Protein AF-0000000078526431 (afdb_homodimer)

pLDDT: mean 95.07, std 6.86, range [39.66, 98.94]

Secondary structure (DSSP, 8-state):
-----PEEEEEE--STTHHHHHHHHHHT-TTEEEEEEE-SSHHHHHHHHHHHT-EE--HHHHHH-TT--EEEE-S-HHHHHHHHHHHHHTT-EEEEPSSS-SSHHHHHHHHHHHHHHT--EEES--GGGSHHHHHHHHHHHTTTT-SEEEEEEEEE-BHHHHHHH-GGGGSTT-SHIIIIIHHHHHHHHHHH--EEEEEEEEE-SS-EEE---TTSTTTT-EEE--S-SEEEEEEEETTS-EEEEEEE-BS-S----EEEEEESSEEEEE--TTSS---EEEEETT-SS-EEEPPSSS--S--TTHHHHHHHHHHHHT---TTBHHHHHHHHHHHHHHHHHHHHTB-EE-----PPPPPPPTT---TTTTT--GGGGGG-/-----PEEEEEE--STTHHHHHHHHHHT-TTEEEEEEE-SSHHHHHHHHHHHT-EE--HHHHHH-TT--EEEE-S-HHHHHHHHHHHHHTT-EEEEPSSS-SSHHHHHHHHHHHHHHT--EEES--GGGSHHHHHHHHHHHTTTT-SEEEEEEEEE-BHHHHHHH-GGGGSTT-SHIIIIIHHHHHHHHHHH--EEEEEEEEE-SS-EEE---TTSTTTT-EEE--S-SEEEEEEEETTS-EEEEEEE-BS-S----EEEEEESSEEEEE--TTSS---EEEEETT-SS-EEEPPSSS--S--TTHHHHHHHHHHHHT---TTBHHHHHHHHHHHHHHHHHHHHTB-EE-----PPPPPPPTT---TTTTT--GGGGGG-

Foldseek 3Di:
DPDQQAAEEEEEDLDDVVVLQLVLQPPFFPNYDYAAYEYPPQVSRVVVCVVNVHDYDYPVRCLPPPRHAEYEYEDDQQCLLVSLLVQLVSRHAYEYEPDNHLDLVSLVVSLVSCVVSVHFYFYDPPLCLFQQLLQLLCCQVVCVQPDFAEKEKAWEAALLVCCLVPVCLLDRSNEQCRPAVLLVLLSVCLNQNAWFWKAWAWAADPQWDANPPPPDPRHGPIDGRDHTQWFWMWTQGPVRHIYIYTGGYNDYHPTQMWIKTHHPFKIWTATGSVFNAGWIWIDGPPGDDTDTDDGQAAHRHRNPNLQVLLVSLCVVVVHRGQRTSLSSSSSVCNRVQNHVNNVVVHMGGGDGHDDNDDRFDTDQYDPVPVHRRRSVSSND/DPDQQAAEEEEEDLDDVVVLQLVQQPPFFPNYDYAAYEYPPQVSRVVVCVVNVHDYDYPVRCLPPPRHAEYEYEDDQQCLLVSLLVQLVSRHAYEYEPQNHLDLVSLVVSLVSCVVSVHFYFYDPPLCLFQQLLQLLCCQVVCVQPDFAEKEKAWEAALLVCCLVPVCLLDRSNEQCRPAVLLVLLSVCLNQNAWFWKAWAWAADPQWDANPPPPDPRHGPIDGRDHTQWIWMWTQGPVRHIYIYTGGYNDYHPTQMWIKTHHPFKIWTATGSVFNAGWIWIDGPPGDDTDTDDGQAAHRHRNPNLQVLLVSLCVVVVHRGQRTSLSSSSSVCNRVQNHVNNVVVHMGGDDGHDDNDDRFDTDQYDPVPVHRRRSVSSND

Nearest PDB structures (foldseek):
  5yaq-assembly1_D  TM=8.533E-01  e=8.072E-24  Paracoccus laeviglucosivorans
  4hkt-assembly1_D  TM=8.119E-01  e=4.672E-24  Sinorhizobium meliloti 1021
  3oqb-assembly1_G  TM=8.271E-01  e=9.820E-22  Bradyrhizobium diazoefficiens USDA 110
  3e18-assembly1_B  TM=7.839E-01  e=6.417E-22  Listeria innocua
  3gfg-assembly1_B  TM=7.821E-01  e=2.036E-21  Bacillus subtilis subsp. subtilis str. 168

Structure (mmCIF, N/CA/C/O backbone):
data_AF-0000000078526431-model_v1
#
loop_
_entity.id
_entity.type
_entity.pdbx_description
1 polymer Oxidoreductase
#
loop_
_atom_site.group_PDB
_atom_site.id
_atom_site.type_symbol
_atom_site.label_atom_id
_atom_site.label_alt_id
_atom_site.label_comp_id
_atom_site.label_asym_id
_atom_site.label_entity_id
_atom_site.label_seq_id
_atom_site.pdbx_PDB_ins_code
_atom_site.Cartn_x
_atom_site.Cartn_y
_atom_site.Cartn_z
_atom_site.occupancy
_atom_site.B_iso_or_equiv
_atom_site.auth_seq_id
_atom_site.auth_comp_id
_atom_site.auth_asym_id
_atom_site.auth_atom_id
_atom_site.pdbx_PDB_model_num
ATOM 1 N N . MET A 1 1 ? 17.891 -36.344 -36 1 39.66 1 MET A N 1
ATOM 2 C CA . MET A 1 1 ? 17.906 -35.312 -34.969 1 39.66 1 MET A CA 1
ATOM 3 C C . MET A 1 1 ? 17.141 -35.781 -33.719 1 39.66 1 MET A C 1
ATOM 5 O O . MET A 1 1 ? 15.977 -36.188 -33.844 1 39.66 1 MET A O 1
ATOM 9 N N . LYS A 1 2 ? 17.703 -36.344 -32.812 1 56.5 2 LYS A N 1
ATOM 10 C CA . LYS A 1 2 ? 17.047 -37.156 -31.781 1 56.5 2 LYS A CA 1
ATOM 11 C C . LYS A 1 2 ? 15.914 -36.344 -31.125 1 56.5 2 LYS A C 1
ATOM 13 O O . LYS A 1 2 ? 16.125 -35.25 -30.625 1 56.5 2 LYS A O 1
ATOM 18 N N . GLY A 1 3 ? 14.633 -36.469 -31.469 1 71.62 3 GLY A N 1
ATOM 19 C CA . GLY A 1 3 ? 13.43 -35.75 -31.125 1 71.62 3 GLY A CA 1
ATOM 20 C C . GLY A 1 3 ? 13.195 -35.625 -29.641 1 71.62 3 GLY A C 1
ATOM 21 O O . GLY A 1 3 ? 13.938 -36.188 -28.844 1 71.62 3 GLY A O 1
ATOM 22 N N . ILE A 1 4 ? 12.367 -34.562 -29.156 1 81.81 4 ILE A N 1
ATOM 23 C CA . ILE A 1 4 ? 12.031 -34.375 -27.75 1 81.81 4 ILE A CA 1
ATOM 24 C C . ILE A 1 4 ? 11.297 -35.625 -27.219 1 81.81 4 ILE A C 1
ATOM 26 O O . ILE A 1 4 ? 10.352 -36.094 -27.859 1 81.81 4 ILE A O 1
ATOM 30 N N . LYS A 1 5 ? 11.898 -36.375 -26.281 1 92.88 5 LYS A N 1
ATOM 31 C CA . LYS A 1 5 ? 11.078 -37.406 -25.609 1 92.88 5 LYS A CA 1
ATOM 32 C C . LYS A 1 5 ? 9.961 -36.75 -24.797 1 92.88 5 LYS A C 1
ATOM 34 O O . LYS A 1 5 ? 10.211 -36.219 -23.703 1 92.88 5 LYS A O 1
ATOM 39 N N . LYS A 1 6 ? 8.812 -36.812 -25.297 1 97.06 6 LYS A N 1
ATOM 40 C CA . LYS A 1 6 ? 7.68 -36.156 -24.672 1 97.06 6 LYS A CA 1
ATOM 41 C C . LYS A 1 6 ? 7.383 -36.75 -23.297 1 97.06 6 LYS A C 1
ATOM 43 O O . LYS A 1 6 ? 7.754 -37.875 -23.016 1 97.06 6 LYS A O 1
ATOM 48 N N . VAL A 1 7 ? 6.785 -35.969 -22.516 1 98.25 7 VAL A N 1
ATOM 49 C CA . VAL A 1 7 ? 6.309 -36.406 -21.203 1 98.25 7 VAL A CA 1
ATOM 50 C C . VAL A 1 7 ? 4.801 -36.656 -21.25 1 98.25 7 VAL A C 1
ATOM 52 O O . VAL A 1 7 ? 4.031 -35.719 -21.547 1 98.25 7 VAL A O 1
ATOM 55 N N . LYS A 1 8 ? 4.43 -37.844 -21.047 1 98.69 8 LYS A N 1
ATOM 56 C CA . LYS A 1 8 ? 3.008 -38.188 -21.031 1 98.69 8 LYS A CA 1
ATOM 57 C C . LYS A 1 8 ? 2.35 -37.719 -19.734 1 98.69 8 LYS A C 1
ATOM 59 O O . LYS A 1 8 ? 2.871 -37.969 -18.641 1 98.69 8 LYS A O 1
ATOM 64 N N . THR A 1 9 ? 1.205 -37.031 -19.891 1 98.81 9 THR A N 1
ATOM 65 C CA . THR A 1 9 ? 0.54 -36.406 -18.75 1 98.81 9 THR A CA 1
ATOM 66 C C . THR A 1 9 ? -0.935 -36.812 -18.703 1 98.81 9 THR A C 1
ATOM 68 O O . THR A 1 9 ? -1.466 -37.344 -19.672 1 98.81 9 THR A O 1
ATOM 71 N N . ALA A 1 10 ? -1.558 -36.562 -17.594 1 98.81 10 ALA A N 1
ATOM 72 C CA . ALA A 1 10 ? -3.004 -36.656 -17.406 1 98.81 10 ALA A CA 1
ATOM 73 C C . ALA A 1 10 ? -3.494 -35.531 -16.484 1 98.81 10 ALA A C 1
ATOM 75 O O . ALA A 1 10 ? -2.719 -35 -15.695 1 98.81 10 ALA A O 1
ATOM 76 N N . VAL A 1 11 ? -4.773 -35.188 -16.594 1 98.81 11 VAL A N 1
ATOM 77 C CA . VAL A 1 11 ? -5.371 -34.125 -15.789 1 98.81 11 VAL A CA 1
ATOM 78 C C . VAL A 1 11 ? -6.445 -34.688 -14.875 1 98.81 11 VAL A C 1
ATOM 80 O O . VAL A 1 11 ? -7.266 -35.5 -15.312 1 98.81 11 VAL A O 1
ATOM 83 N N . ILE A 1 12 ? -6.312 -34.375 -13.617 1 98.69 12 ILE A N 1
ATOM 84 C CA . ILE A 1 12 ? -7.383 -34.688 -12.68 1 98.69 12 ILE A CA 1
ATOM 85 C C . ILE A 1 12 ? -8.133 -33.406 -12.297 1 98.69 12 ILE A C 1
ATOM 87 O O . ILE A 1 12 ? -7.535 -32.469 -11.781 1 98.69 12 ILE A O 1
ATOM 91 N N . GLY A 1 13 ? -9.43 -33.438 -12.422 1 98 13 GLY A N 1
ATOM 92 C CA . GLY A 1 13 ? -10.258 -32.25 -12.25 1 98 13 GLY A CA 1
ATOM 93 C C . GLY A 1 13 ? -10.594 -31.547 -13.555 1 98 13 GLY A C 1
ATOM 94 O O . GLY A 1 13 ? -9.711 -30.984 -14.203 1 98 13 GLY A O 1
ATOM 95 N N . CYS A 1 14 ? -11.859 -31.594 -13.977 1 97.25 14 CYS A N 1
ATOM 96 C CA . CYS A 1 14 ? -12.297 -31.031 -15.242 1 97.25 14 CYS A CA 1
ATOM 97 C C . CYS A 1 14 ? -13.188 -29.812 -15.016 1 97.25 14 CYS A C 1
ATOM 99 O O . CYS A 1 14 ? -14.156 -29.594 -15.742 1 97.25 14 CYS A O 1
ATOM 101 N N . GLY A 1 15 ? -12.875 -29.078 -13.938 1 91.56 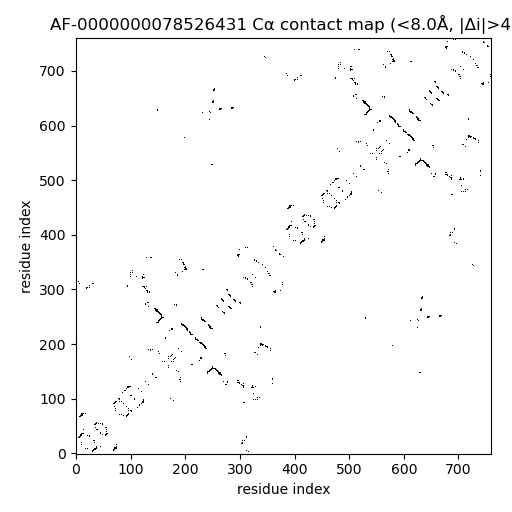15 GLY A N 1
ATOM 102 C CA . GLY A 1 15 ? -13.609 -27.859 -13.648 1 91.56 15 GLY A CA 1
ATOM 103 C C . GLY A 1 15 ? -13.25 -26.719 -14.578 1 91.56 15 GLY A C 1
ATOM 104 O O . GLY A 1 15 ? -12.664 -26.938 -15.641 1 91.56 15 GLY A O 1
ATOM 105 N N . ALA A 1 16 ? -13.586 -25.5 -14.211 1 86.69 16 ALA A N 1
ATOM 106 C CA . ALA A 1 16 ? -13.516 -24.312 -15.055 1 86.69 16 ALA A CA 1
ATOM 107 C C . ALA A 1 16 ? -12.086 -24.062 -15.539 1 86.69 16 ALA A C 1
ATOM 109 O O . ALA A 1 16 ? -11.867 -23.766 -16.719 1 86.69 16 ALA A O 1
ATOM 110 N N . ILE A 1 17 ? -11.141 -24.203 -14.688 1 93.06 17 ILE A N 1
ATOM 111 C CA . ILE A 1 17 ? -9.766 -23.828 -15.008 1 93.06 17 ILE A CA 1
ATOM 112 C C . ILE A 1 17 ? -9.148 -24.875 -15.922 1 93.06 17 ILE A C 1
ATOM 114 O O . ILE A 1 17 ? -8.102 -24.641 -16.531 1 93.06 17 ILE A O 1
ATOM 118 N N . SER A 1 18 ? -9.75 -26.078 -16.031 1 95.88 18 SER A N 1
ATOM 119 C CA . SER A 1 18 ? -9.164 -27.188 -16.766 1 95.88 18 SER A CA 1
ATOM 120 C C . SER A 1 18 ? -9.102 -26.891 -18.25 1 95.88 18 SER A C 1
ATOM 122 O O . SER A 1 18 ? -8.195 -27.359 -18.953 1 95.88 18 SER A O 1
ATOM 124 N N . ARG A 1 19 ? -10.016 -26.094 -18.719 1 95.06 19 ARG A N 1
ATOM 125 C CA . ARG A 1 19 ? -10.102 -25.828 -20.156 1 95.06 19 ARG A CA 1
ATOM 126 C C . ARG A 1 19 ? -8.828 -25.172 -20.672 1 95.06 19 ARG A C 1
ATOM 128 O O . ARG A 1 19 ? -8.242 -25.641 -21.656 1 95.06 19 ARG A O 1
ATOM 135 N N . ILE A 1 20 ? -8.383 -24.125 -19.984 1 96.88 20 ILE A N 1
ATOM 136 C CA . ILE A 1 20 ? -7.211 -23.406 -20.453 1 96.88 20 ILE A CA 1
ATOM 137 C C . ILE A 1 20 ? -5.965 -24.266 -20.281 1 96.88 20 ILE A C 1
ATOM 139 O O . ILE A 1 20 ? -5.055 -24.234 -21.109 1 96.88 20 ILE A O 1
ATOM 143 N N . TYR A 1 21 ? -5.891 -25.109 -19.234 1 98.12 21 TYR A N 1
ATOM 144 C CA . TYR A 1 21 ? -4.781 -26.031 -19.047 1 98.12 21 TYR A CA 1
ATOM 145 C C . TYR A 1 21 ? -4.723 -27.047 -20.188 1 98.12 21 TYR A C 1
ATOM 147 O O . TYR A 1 21 ? -3.684 -27.219 -20.828 1 98.12 21 TYR A O 1
ATOM 155 N N . ILE A 1 22 ? -5.844 -27.672 -20.438 1 97.88 22 ILE A N 1
ATOM 156 C CA . ILE A 1 22 ? -5.91 -28.734 -21.438 1 97.88 22 ILE A CA 1
ATOM 157 C C . ILE A 1 22 ? -5.621 -28.172 -22.828 1 97.88 22 ILE A C 1
ATOM 159 O O . ILE A 1 22 ? -4.855 -28.75 -23.594 1 97.88 22 ILE A O 1
ATOM 163 N N . GLU A 1 23 ? -6.18 -27 -23.078 1 96.94 23 GLU A N 1
ATOM 164 C CA . GLU A 1 23 ? -5.949 -26.344 -24.359 1 96.94 23 GLU A CA 1
ATOM 165 C C . GLU A 1 23 ? -4.465 -26.062 -24.578 1 96.94 23 GLU A C 1
ATOM 167 O O . GLU A 1 23 ? -3.904 -26.422 -25.609 1 96.94 23 GLU A O 1
ATOM 172 N N . ASN A 1 24 ? -3.842 -25.5 -23.625 1 96.81 24 ASN A N 1
ATOM 173 C CA . ASN A 1 24 ? -2.434 -25.141 -23.766 1 96.81 24 ASN A CA 1
ATOM 174 C C . ASN A 1 24 ? -1.541 -26.375 -23.766 1 96.81 24 ASN A C 1
ATOM 176 O O . ASN A 1 24 ? -0.615 -26.484 -24.562 1 96.81 24 ASN A O 1
ATOM 180 N N . MET A 1 25 ? -1.807 -27.359 -22.938 1 97.44 25 MET A N 1
ATOM 181 C CA . MET A 1 25 ? -0.991 -28.562 -22.828 1 97.44 25 MET A CA 1
ATOM 182 C C . MET A 1 25 ? -1.046 -29.375 -24.109 1 97.44 25 MET A C 1
ATOM 184 O O . MET A 1 25 ? -0.059 -30 -24.5 1 97.44 25 MET A O 1
ATOM 188 N N . SER A 1 26 ? -2.197 -29.297 -24.766 1 95.62 26 SER A N 1
ATOM 189 C CA . SER A 1 26 ? -2.395 -30.109 -25.969 1 95.62 26 SER A CA 1
ATOM 190 C C . SER A 1 26 ? -1.909 -29.391 -27.219 1 95.62 26 SER A C 1
ATOM 192 O O . SER A 1 26 ? -1.425 -30.016 -28.156 1 95.62 26 SER A O 1
ATOM 194 N N . LYS A 1 27 ? -1.945 -28.047 -27.203 1 93.31 27 LYS A N 1
ATOM 195 C CA . LYS A 1 27 ? -1.771 -27.359 -28.469 1 93.31 27 LYS A CA 1
ATOM 196 C C . LYS A 1 27 ? -0.493 -26.516 -28.469 1 93.31 27 LYS A C 1
ATOM 198 O O . LYS A 1 27 ? 0.049 -26.203 -29.531 1 93.31 27 LYS A O 1
ATOM 203 N N . THR A 1 28 ? -0.026 -26.203 -27.344 1 92.19 28 THR A N 1
ATOM 204 C CA . THR A 1 28 ? 1.014 -25.172 -27.281 1 92.19 28 THR A CA 1
ATOM 205 C C . THR A 1 28 ? 2.371 -25.797 -26.984 1 92.19 28 THR A C 1
ATOM 207 O O . THR A 1 28 ? 3.395 -25.375 -27.516 1 92.19 28 THR A O 1
ATOM 210 N N . PHE A 1 29 ? 2.408 -26.859 -26.172 1 95.19 29 PHE A N 1
ATOM 211 C CA . PHE A 1 29 ? 3.684 -27.344 -25.656 1 95.19 29 PHE A CA 1
ATOM 212 C C . PHE A 1 29 ? 4.031 -28.688 -26.281 1 95.19 29 PHE A C 1
ATOM 214 O O . PHE A 1 29 ? 3.377 -29.703 -26.016 1 95.19 29 PHE A O 1
ATOM 221 N N . GLU A 1 30 ? 5.121 -28.75 -27.031 1 94.06 30 GLU A N 1
ATOM 222 C CA . GLU A 1 30 ? 5.543 -29.938 -27.75 1 94.06 30 GLU A CA 1
ATOM 223 C C . GLU A 1 30 ? 6.023 -31.016 -26.797 1 94.06 30 GLU A C 1
ATOM 225 O O . GLU A 1 30 ? 5.879 -32.219 -27.078 1 94.06 30 GLU A O 1
ATOM 230 N N . ILE A 1 31 ? 6.512 -30.594 -25.672 1 96.75 31 ILE A N 1
ATOM 231 C CA . ILE A 1 31 ? 7.137 -31.516 -24.734 1 96.75 31 ILE A CA 1
ATOM 232 C C . ILE A 1 31 ? 6.066 -32.375 -24.062 1 96.75 31 ILE A C 1
ATOM 234 O O . ILE A 1 31 ? 6.375 -33.406 -23.469 1 96.75 31 ILE A O 1
ATOM 238 N N . LEU A 1 32 ? 4.793 -32.031 -24.203 1 98 32 LEU A N 1
ATOM 239 C CA . LEU A 1 32 ? 3.736 -32.688 -23.438 1 98 32 LEU A CA 1
ATOM 240 C C . LEU A 1 32 ? 2.895 -33.562 -24.359 1 98 32 LEU A C 1
ATOM 242 O O . LEU A 1 32 ? 2.611 -33.188 -25.5 1 98 32 LEU A O 1
ATOM 246 N N . GLU A 1 33 ? 2.588 -34.688 -23.891 1 97.88 33 GLU A N 1
ATOM 247 C CA . GLU A 1 33 ? 1.561 -35.531 -24.453 1 97.88 33 GLU A CA 1
ATOM 248 C C . GLU A 1 33 ? 0.436 -35.781 -23.453 1 97.88 33 GLU A C 1
ATOM 250 O O . GLU A 1 33 ? 0.647 -36.438 -22.422 1 97.88 33 GLU A O 1
ATOM 255 N N . LEU A 1 34 ? -0.75 -35.281 -23.719 1 98.38 34 LEU A N 1
ATOM 256 C CA . LEU A 1 34 ? -1.884 -35.438 -22.797 1 98.38 34 LEU A CA 1
ATOM 257 C C . LEU A 1 34 ? -2.676 -36.688 -23.109 1 98.38 34 LEU A C 1
ATOM 259 O O . LEU A 1 34 ? -3.322 -36.781 -24.156 1 98.38 34 LEU A O 1
ATOM 263 N N . ALA A 1 35 ? -2.654 -37.594 -22.203 1 97.88 35 ALA A N 1
ATOM 264 C CA . ALA A 1 35 ? -3.262 -38.906 -22.391 1 97.88 35 ALA A CA 1
ATOM 265 C C . ALA A 1 35 ? -4.766 -38.844 -22.125 1 97.88 35 ALA A C 1
ATOM 267 O O . ALA A 1 35 ? -5.539 -39.562 -22.781 1 97.88 35 ALA A O 1
ATOM 268 N N . GLY A 1 36 ? -5.082 -38.094 -21.109 1 98.06 36 GLY A N 1
ATOM 269 C CA . GLY A 1 36 ? -6.496 -38.094 -20.766 1 98.06 36 GLY A CA 1
ATOM 270 C C . GLY A 1 36 ? -6.812 -37.219 -19.547 1 98.06 36 GLY A C 1
ATOM 271 O O . GLY A 1 36 ? -5.957 -36.5 -19.062 1 98.06 36 GLY A O 1
ATOM 272 N N . CYS A 1 37 ? -8.117 -37.281 -19.172 1 98.62 37 CYS A N 1
ATOM 273 C CA . CYS A 1 37 ? -8.609 -36.5 -18.016 1 98.62 37 CYS A CA 1
ATOM 274 C C . CYS A 1 37 ? -9.523 -37.375 -17.156 1 98.62 37 CYS A C 1
ATOM 276 O O . CYS A 1 37 ? -10.07 -38.375 -17.625 1 98.62 37 CYS A O 1
ATOM 278 N N . CYS A 1 38 ? -9.5 -37 -15.953 1 98.31 38 CYS A N 1
ATOM 279 C CA . CYS A 1 38 ? -10.289 -37.688 -14.938 1 98.31 38 CYS A CA 1
ATOM 280 C C . CYS A 1 38 ? -11.078 -36.688 -14.094 1 98.31 38 CYS A C 1
ATOM 282 O O . CYS A 1 38 ? -10.586 -35.625 -13.789 1 98.31 38 CYS A O 1
ATOM 284 N N . ASP A 1 39 ? -12.289 -37.031 -13.75 1 97.88 39 ASP A N 1
ATOM 285 C CA . ASP A 1 39 ? -13.133 -36.281 -12.836 1 97.88 39 ASP A CA 1
ATOM 286 C C . ASP A 1 39 ? -14.07 -37.188 -12.047 1 97.88 39 ASP A C 1
ATOM 288 O O . ASP A 1 39 ? -14.438 -38.281 -12.523 1 97.88 39 ASP A O 1
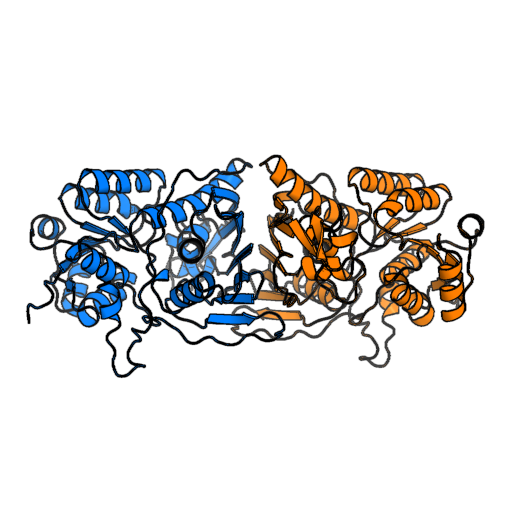ATOM 292 N N . LEU A 1 40 ? -14.391 -36.75 -10.844 1 95.88 40 LEU A N 1
ATOM 293 C CA . LEU A 1 40 ? -15.367 -37.5 -10.07 1 95.88 40 LEU A CA 1
ATOM 294 C C . LEU A 1 40 ? -16.703 -37.594 -10.805 1 95.88 40 LEU A C 1
ATOM 296 O O . LEU A 1 40 ? -17.422 -38.562 -10.695 1 95.88 40 LEU A O 1
ATOM 300 N N . ASN A 1 41 ? -17.016 -36.5 -11.492 1 96.5 41 ASN A N 1
ATOM 301 C CA . ASN A 1 41 ? -18.156 -36.5 -12.406 1 96.5 41 ASN A CA 1
ATOM 302 C C . ASN A 1 41 ? -17.797 -37.094 -13.75 1 96.5 41 ASN A C 1
ATOM 304 O O . ASN A 1 41 ? -17.297 -36.406 -14.641 1 96.5 41 ASN A O 1
ATOM 308 N N . ARG A 1 42 ? -18.203 -38.312 -13.953 1 96.06 42 ARG A N 1
ATOM 309 C CA . ARG A 1 42 ? -17.812 -39.062 -15.148 1 96.06 42 ARG A CA 1
ATOM 310 C C . ARG A 1 42 ? -18.297 -38.375 -16.406 1 96.06 42 ARG A C 1
ATOM 312 O O . ARG A 1 42 ? -17.594 -38.375 -17.438 1 96.06 42 ARG A O 1
ATOM 319 N N . GLN A 1 43 ? -19.453 -37.844 -16.328 1 97.25 43 GLN A N 1
ATOM 320 C CA . GLN A 1 43 ? -20.016 -37.156 -17.5 1 97.25 43 GLN A CA 1
ATOM 321 C C . GLN A 1 43 ? -19.156 -35.938 -17.875 1 97.25 43 GLN A C 1
ATOM 323 O O . GLN A 1 43 ? -18.906 -35.719 -19.062 1 97.25 43 GLN A O 1
ATOM 328 N N . LEU A 1 44 ? -18.734 -35.281 -16.859 1 96.88 44 LEU A N 1
ATOM 329 C CA . LEU A 1 44 ? -17.891 -34.125 -17.109 1 96.88 44 LEU A CA 1
ATOM 330 C C . LEU A 1 44 ? -16.562 -34.531 -17.734 1 96.88 44 LEU A C 1
ATOM 332 O O . LEU A 1 44 ? -16.062 -33.875 -18.656 1 96.88 44 LEU A O 1
ATOM 336 N N . ALA A 1 45 ? -15.953 -35.594 -17.25 1 97.62 45 ALA A N 1
ATOM 337 C CA . ALA A 1 45 ? -14.711 -36.125 -17.797 1 97.62 45 ALA A CA 1
ATOM 338 C C . ALA A 1 45 ? -14.883 -36.531 -19.266 1 97.62 45 ALA A C 1
ATOM 340 O O . ALA A 1 45 ? -14.039 -36.25 -20.109 1 97.62 45 ALA A O 1
ATOM 341 N N . GLU A 1 46 ? -16 -37.156 -19.562 1 97.94 46 GLU A N 1
ATOM 342 C CA . GLU A 1 46 ? -16.281 -37.625 -20.906 1 97.94 46 GLU A CA 1
ATOM 343 C C . GLU A 1 46 ? -16.5 -36.469 -21.875 1 97.94 46 GLU A C 1
ATOM 345 O O . GLU A 1 46 ? -15.984 -36.469 -22.984 1 97.94 46 GLU A O 1
ATOM 350 N N . GLU A 1 47 ? -17.25 -35.5 -21.406 1 97.62 47 GLU A N 1
ATOM 351 C CA . GLU A 1 47 ? -17.484 -34.312 -22.219 1 97.62 47 GLU A CA 1
ATOM 352 C C . GLU A 1 47 ? -16.188 -33.594 -22.531 1 97.62 47 GLU A C 1
ATOM 354 O O . GLU A 1 47 ? -15.953 -33.156 -23.656 1 97.62 47 GLU A O 1
ATOM 359 N N . THR A 1 48 ? -15.367 -33.5 -21.484 1 97.5 48 THR A N 1
ATOM 360 C CA . THR A 1 48 ? -14.07 -32.844 -21.656 1 97.5 48 THR A CA 1
ATOM 361 C C . THR A 1 48 ? -13.188 -33.625 -22.609 1 97.5 48 THR A C 1
ATOM 363 O O . THR A 1 48 ? -12.547 -33.062 -23.5 1 97.5 48 THR A O 1
ATOM 366 N N . ALA A 1 49 ? -13.172 -34.938 -22.469 1 97.31 49 ALA A N 1
ATOM 367 C CA . ALA A 1 49 ? -12.367 -35.812 -23.312 1 97.31 49 ALA A CA 1
ATOM 368 C C . ALA A 1 49 ? -12.758 -35.688 -24.781 1 97.31 49 ALA A C 1
ATOM 370 O O . ALA A 1 49 ? -11.883 -35.594 -25.656 1 97.31 49 ALA A O 1
ATOM 371 N N . VAL A 1 50 ? -14 -35.594 -25.031 1 97.25 50 VAL A N 1
ATOM 372 C CA . VAL A 1 50 ? -14.508 -35.469 -26.391 1 97.25 50 VAL A CA 1
ATOM 373 C C . VAL A 1 50 ? -14.102 -34.125 -26.984 1 97.25 50 VAL A C 1
ATOM 375 O O . VAL A 1 50 ? -13.648 -34.031 -28.125 1 97.25 50 VAL A O 1
ATOM 378 N N . ALA A 1 51 ? -14.273 -33.125 -26.203 1 96.25 51 ALA A N 1
ATOM 379 C CA . ALA A 1 51 ? -14.008 -31.75 -26.656 1 96.25 51 ALA A CA 1
ATOM 380 C C . ALA A 1 51 ? -12.555 -31.594 -27.094 1 96.25 51 ALA A C 1
ATOM 382 O O . ALA A 1 51 ? -12.258 -30.828 -28.016 1 96.25 51 ALA A O 1
ATOM 383 N N . TYR A 1 52 ? -11.641 -32.406 -26.469 1 96.19 52 TYR A N 1
ATOM 384 C CA . TYR A 1 52 ? -10.227 -32.156 -26.734 1 96.19 52 TYR A CA 1
ATOM 385 C C . TYR A 1 52 ? -9.578 -33.344 -27.391 1 96.19 52 TYR A C 1
ATOM 387 O O . TYR A 1 52 ? -8.359 -33.375 -27.609 1 96.19 52 TYR A O 1
ATOM 395 N N . GLY A 1 53 ? -10.336 -34.344 -27.719 1 96 53 GLY A N 1
ATOM 396 C CA . GLY A 1 53 ? -9.828 -35.531 -28.406 1 96 53 GLY A CA 1
ATOM 397 C C . GLY A 1 53 ? -8.883 -36.344 -27.547 1 96 53 GLY A C 1
ATOM 398 O O . GLY A 1 53 ? -7.855 -36.844 -28.047 1 96 53 GLY A O 1
ATOM 399 N N . ILE A 1 54 ? -9.141 -36.438 -26.234 1 96.94 54 ILE A N 1
ATOM 400 C CA . ILE A 1 54 ? -8.336 -37.219 -25.312 1 96.94 54 ILE A CA 1
ATOM 401 C C . ILE A 1 54 ? -9.211 -38.312 -24.656 1 96.94 54 ILE A C 1
ATOM 403 O O . ILE A 1 54 ? -10.375 -38.469 -25.047 1 96.94 54 ILE A O 1
ATOM 407 N N . ARG A 1 55 ? -8.672 -39.031 -23.688 1 97.69 55 ARG A N 1
ATOM 408 C CA . ARG A 1 55 ? -9.414 -40.125 -23.062 1 97.69 55 ARG A CA 1
ATOM 409 C C . ARG A 1 55 ? -10.016 -39.688 -21.734 1 97.69 55 ARG A C 1
ATOM 411 O O . ARG A 1 55 ? -9.375 -38.969 -20.969 1 97.69 55 ARG A O 1
ATOM 418 N N . ALA A 1 56 ? -11.242 -40.062 -21.594 1 98.38 56 ALA A N 1
ATOM 419 C CA . ALA A 1 56 ? -11.766 -40.062 -20.234 1 98.38 56 ALA A CA 1
ATOM 420 C C . ALA A 1 56 ? -11.242 -41.25 -19.422 1 98.38 56 ALA A C 1
ATOM 422 O O . ALA A 1 56 ? -11.445 -42.406 -19.797 1 98.38 56 ALA A O 1
ATOM 423 N N . MET A 1 57 ? -10.578 -40.938 -18.359 1 98.44 57 MET A N 1
ATOM 424 C CA . MET A 1 57 ? -9.914 -42 -17.562 1 98.44 57 MET A CA 1
ATOM 425 C C . MET A 1 57 ? -10.43 -42 -16.125 1 98.44 57 MET A C 1
ATOM 427 O O . MET A 1 57 ? -10.969 -41 -15.656 1 98.44 57 MET A O 1
ATOM 431 N N . THR A 1 58 ? -10.281 -43.156 -15.5 1 97.88 58 THR A N 1
ATOM 432 C CA . THR A 1 58 ? -10.469 -43.25 -14.055 1 97.88 58 THR A CA 1
ATOM 433 C C . THR A 1 58 ? -9.156 -43 -13.32 1 97.88 58 THR A C 1
ATOM 435 O O . THR A 1 58 ? -8.086 -43.031 -13.93 1 97.88 58 THR A O 1
ATOM 438 N N . MET A 1 59 ? -9.289 -42.75 -12.039 1 97.56 59 MET A N 1
ATOM 439 C CA . MET A 1 59 ? -8.094 -42.594 -11.219 1 97.56 59 MET A CA 1
ATOM 440 C C . MET A 1 59 ? -7.227 -43.844 -11.289 1 97.56 59 MET A C 1
ATOM 442 O O . MET A 1 59 ? -6.004 -43.75 -11.414 1 97.56 59 MET A O 1
ATOM 446 N N . GLU A 1 60 ? -7.797 -44.969 -11.258 1 97.69 60 GLU A N 1
ATOM 447 C CA . GLU A 1 60 ? -7.086 -46.25 -11.312 1 97.69 60 GLU A CA 1
ATOM 448 C C . GLU A 1 60 ? -6.32 -46.406 -12.625 1 97.69 60 GLU A C 1
ATOM 450 O O . GLU A 1 60 ? -5.176 -46.844 -12.633 1 97.69 60 GLU A O 1
ATOM 455 N N . GLU A 1 61 ? -6.984 -46.031 -13.695 1 98.25 61 GLU A N 1
ATOM 456 C CA . GLU A 1 61 ? -6.344 -46.094 -15 1 98.25 61 GLU A CA 1
ATOM 457 C C . GLU A 1 61 ? -5.109 -45.219 -15.07 1 98.25 61 GLU A C 1
ATOM 459 O O . GLU A 1 61 ? -4.086 -45.594 -15.641 1 98.25 61 GLU A O 1
ATOM 464 N N . ILE A 1 62 ? -5.203 -44.031 -14.477 1 98.44 62 ILE A N 1
ATOM 465 C CA . ILE A 1 62 ? -4.09 -43.062 -14.453 1 98.44 62 ILE A CA 1
ATOM 466 C C . ILE A 1 62 ? -2.947 -43.656 -13.617 1 98.44 62 ILE A C 1
ATOM 468 O O . ILE A 1 62 ? -1.789 -43.625 -14.039 1 98.44 62 ILE A O 1
ATOM 472 N N . LEU A 1 63 ? -3.268 -44.25 -12.453 1 98.25 63 LEU A N 1
ATOM 473 C CA . LEU A 1 63 ? -2.262 -44.75 -11.539 1 98.25 63 LEU A CA 1
ATOM 474 C C . LEU A 1 63 ? -1.562 -45.969 -12.133 1 98.25 63 LEU A C 1
ATOM 476 O O . LEU A 1 63 ? -0.36 -46.156 -11.938 1 98.25 63 LEU A O 1
ATOM 480 N N . GLU A 1 64 ? -2.256 -46.75 -12.914 1 97.56 64 GLU A N 1
ATOM 481 C CA . GLU A 1 64 ? -1.736 -48 -13.438 1 97.56 64 GLU A CA 1
ATOM 482 C C . GLU A 1 64 ? -0.946 -47.781 -14.727 1 97.56 64 GLU A C 1
ATOM 484 O O . GLU A 1 64 ? -0.145 -48.656 -15.117 1 97.56 64 GLU A O 1
ATOM 489 N N . ASP A 1 65 ? -1.255 -46.688 -15.391 1 97.88 65 ASP A N 1
ATOM 490 C CA . ASP A 1 65 ? -0.537 -46.406 -16.625 1 97.88 65 ASP A CA 1
ATOM 491 C C . ASP A 1 65 ? 0.89 -45.938 -16.344 1 97.88 65 ASP A C 1
ATOM 493 O O . ASP A 1 65 ? 1.112 -44.781 -16 1 97.88 65 ASP A O 1
ATOM 497 N N . THR A 1 66 ? 1.853 -46.75 -16.578 1 96.88 66 THR A N 1
ATOM 498 C CA . THR A 1 66 ? 3.24 -46.469 -16.219 1 96.88 66 THR A CA 1
ATOM 499 C C . THR A 1 66 ? 3.854 -45.469 -17.188 1 96.88 66 THR A C 1
ATOM 501 O O . THR A 1 66 ? 4.926 -44.906 -16.906 1 96.88 66 THR A O 1
ATOM 504 N N . GLU A 1 67 ? 3.168 -45.188 -18.234 1 97.81 67 GLU A N 1
ATOM 505 C CA . GLU A 1 67 ? 3.699 -44.25 -19.203 1 97.81 67 GLU A CA 1
ATOM 506 C C . GLU A 1 67 ? 3.361 -42.812 -18.797 1 97.81 67 GLU A C 1
ATOM 508 O O . GLU A 1 67 ? 4.012 -41.875 -19.25 1 97.81 67 GLU A O 1
ATOM 513 N N . ILE A 1 68 ? 2.303 -42.656 -18.047 1 98.62 68 ILE A N 1
ATOM 514 C CA . ILE A 1 68 ? 1.98 -41.312 -17.531 1 98.62 68 ILE A CA 1
ATOM 515 C C . ILE A 1 68 ? 2.977 -40.938 -16.438 1 98.62 68 ILE A C 1
ATOM 517 O O . ILE A 1 68 ? 3.025 -41.562 -15.375 1 98.62 68 ILE A O 1
ATOM 521 N N . GLU A 1 69 ? 3.732 -39.906 -16.672 1 98.62 69 GLU A N 1
ATOM 522 C CA . GLU A 1 69 ? 4.801 -39.531 -15.766 1 98.62 69 GLU A CA 1
ATOM 523 C C . GLU A 1 69 ? 4.359 -38.375 -14.859 1 98.62 69 GLU A C 1
ATOM 525 O O . GLU A 1 69 ? 4.59 -38.406 -13.648 1 98.62 69 GLU A O 1
ATOM 530 N N . ILE A 1 70 ? 3.695 -37.344 -15.391 1 98.88 70 ILE A N 1
ATOM 531 C CA . ILE A 1 70 ? 3.217 -36.188 -14.641 1 98.88 70 ILE A CA 1
ATOM 532 C C . ILE A 1 70 ? 1.69 -36.156 -14.625 1 98.88 70 ILE A C 1
ATOM 534 O O . ILE A 1 70 ? 1.055 -36.344 -15.664 1 98.88 70 ILE A O 1
ATOM 538 N N . VAL A 1 71 ? 1.143 -36.031 -13.461 1 98.94 71 VAL A N 1
ATOM 539 C CA . VAL A 1 71 ? -0.296 -35.812 -13.352 1 98.94 71 VAL A CA 1
ATOM 540 C C . VAL A 1 71 ? -0.568 -34.375 -12.883 1 98.94 71 VAL A C 1
ATOM 542 O O . VAL A 1 71 ? 0.056 -33.906 -11.93 1 98.94 71 VAL A O 1
ATOM 545 N N . VAL A 1 72 ? -1.454 -33.688 -13.586 1 98.88 72 VAL A N 1
ATOM 546 C CA . VAL A 1 72 ? -1.85 -32.312 -13.273 1 98.88 72 VAL A CA 1
ATOM 547 C C . VAL A 1 72 ? -3.129 -32.312 -12.438 1 98.88 72 VAL A C 1
ATOM 549 O O . VAL A 1 72 ? -4.18 -32.75 -12.906 1 98.88 72 VAL A O 1
ATOM 552 N N . ASN A 1 73 ? -2.99 -31.875 -11.227 1 98.75 73 ASN A N 1
ATOM 553 C CA . ASN A 1 73 ? -4.121 -31.844 -10.305 1 98.75 73 ASN A CA 1
ATOM 554 C C . ASN A 1 73 ? -4.828 -30.484 -10.328 1 98.75 73 ASN A C 1
ATOM 556 O O . ASN A 1 73 ? -4.293 -29.5 -9.82 1 98.75 73 ASN A O 1
ATOM 560 N N . LEU A 1 74 ? -6.07 -30.453 -10.836 1 97.94 74 LEU A N 1
ATOM 561 C CA . LEU A 1 74 ? -6.859 -29.219 -10.945 1 97.94 74 LEU A CA 1
ATOM 562 C C . LEU A 1 74 ? -8.141 -29.328 -10.125 1 97.94 74 LEU A C 1
ATOM 564 O O . LEU A 1 74 ? -9.141 -28.688 -10.453 1 97.94 74 LEU A O 1
ATOM 568 N N . THR A 1 75 ? -8.094 -30.219 -9.125 1 95.44 75 THR A N 1
ATOM 569 C CA . THR A 1 75 ? -9.25 -30.406 -8.258 1 95.44 75 THR A CA 1
ATOM 570 C C . THR A 1 75 ? -9.445 -29.188 -7.348 1 95.44 75 THR A C 1
ATOM 572 O O . THR A 1 75 ? -8.641 -28.25 -7.375 1 95.44 75 THR A O 1
ATOM 575 N N . ASN A 1 76 ? -10.531 -29.219 -6.598 1 89.62 76 ASN A N 1
ATOM 576 C CA . ASN A 1 76 ? -10.75 -28.188 -5.59 1 89.62 76 ASN A CA 1
ATOM 577 C C . ASN A 1 76 ? -9.703 -28.266 -4.48 1 89.62 76 ASN A C 1
ATOM 579 O O . ASN A 1 76 ? -9.266 -29.359 -4.105 1 89.62 76 ASN A O 1
ATOM 583 N N . PRO A 1 77 ? -9.43 -27.141 -3.912 1 88.25 77 PRO A N 1
ATOM 584 C CA . PRO A 1 77 ? -8.367 -27.094 -2.908 1 88.25 77 PRO A CA 1
ATOM 585 C C . PRO A 1 77 ? -8.57 -28.094 -1.78 1 88.25 77 PRO A C 1
ATOM 587 O O . PRO A 1 77 ? -7.598 -28.672 -1.279 1 88.25 77 PRO A O 1
ATOM 590 N N . ALA A 1 78 ? -9.766 -28.328 -1.423 1 87.06 78 ALA A N 1
ATOM 591 C CA . ALA A 1 78 ? -10.07 -29.25 -0.332 1 87.06 78 ALA A CA 1
ATOM 592 C C . ALA A 1 78 ? -9.602 -30.672 -0.667 1 87.06 78 ALA A C 1
ATOM 594 O O . ALA A 1 78 ? -9.328 -31.469 0.231 1 87.06 78 ALA A O 1
ATOM 595 N N . ALA A 1 79 ? -9.453 -30.969 -1.97 1 93.88 79 ALA A N 1
ATOM 596 C CA . ALA A 1 79 ? -9.102 -32.312 -2.404 1 93.88 79 ALA A CA 1
ATOM 597 C C . ALA A 1 79 ? -7.602 -32.438 -2.695 1 93.88 79 ALA A C 1
ATOM 599 O O . ALA A 1 79 ? -7.09 -33.531 -2.943 1 93.88 79 ALA A O 1
ATOM 600 N N . HIS A 1 80 ? -6.879 -31.312 -2.652 1 96.5 80 HIS A N 1
ATOM 601 C CA . HIS A 1 80 ? -5.484 -31.281 -3.08 1 96.5 80 HIS A CA 1
ATOM 602 C C . HIS A 1 80 ? -4.652 -32.312 -2.311 1 96.5 80 HIS A C 1
ATOM 604 O O . HIS A 1 80 ? -3.953 -33.125 -2.914 1 96.5 80 HIS A O 1
ATOM 610 N N . TYR A 1 81 ? -4.793 -32.25 -1.009 1 97.44 81 TYR A N 1
ATOM 611 C CA . TYR A 1 81 ? -3.936 -33.094 -0.172 1 97.44 81 TYR A CA 1
ATOM 612 C C . TYR A 1 81 ? -4.102 -34.562 -0.514 1 97.44 81 TYR A C 1
ATOM 614 O O . TYR A 1 81 ? -3.123 -35.25 -0.81 1 97.44 81 TYR A O 1
ATOM 622 N N . GLN A 1 82 ? -5.332 -35.031 -0.552 1 97.88 82 GLN A N 1
ATOM 623 C CA . GLN A 1 82 ? -5.609 -36.469 -0.76 1 97.88 82 GLN A CA 1
ATOM 624 C C . GLN A 1 82 ? -5.191 -36.906 -2.16 1 97.88 82 GLN A C 1
ATOM 626 O O . GLN A 1 82 ? -4.598 -37.969 -2.328 1 97.88 82 GLN A O 1
ATOM 631 N N . VAL A 1 83 ? -5.492 -36.062 -3.123 1 98.44 83 VAL A N 1
ATOM 632 C CA . VAL A 1 83 ? -5.207 -36.438 -4.512 1 98.44 83 VAL A CA 1
ATOM 633 C C . VAL A 1 83 ? -3.697 -36.438 -4.738 1 98.44 83 VAL A C 1
ATOM 635 O O . VAL A 1 83 ? -3.16 -37.406 -5.289 1 98.44 83 VAL A O 1
ATOM 638 N N . ILE A 1 84 ? -3.014 -35.438 -4.27 1 98.75 84 ILE A N 1
ATOM 639 C CA . ILE A 1 84 ? -1.574 -35.312 -4.48 1 98.75 84 ILE A CA 1
ATOM 640 C C . ILE A 1 84 ? -0.851 -36.469 -3.752 1 98.75 84 ILE A C 1
ATOM 642 O O . ILE A 1 84 ? 0.045 -37.094 -4.312 1 98.75 84 ILE A O 1
ATOM 646 N N . LYS A 1 85 ? -1.265 -36.688 -2.52 1 98.69 85 LYS A N 1
ATOM 647 C CA . LYS A 1 85 ? -0.658 -37.75 -1.74 1 98.69 85 LYS A CA 1
ATOM 648 C C . LYS A 1 85 ? -0.787 -39.094 -2.457 1 98.69 85 LYS A C 1
ATOM 650 O O . LYS A 1 85 ? 0.186 -39.844 -2.564 1 98.69 85 LYS A O 1
ATOM 655 N N . ASN A 1 86 ? -1.989 -39.375 -2.938 1 98.62 86 ASN A N 1
ATOM 656 C CA . ASN A 1 86 ? -2.244 -40.625 -3.656 1 98.62 86 ASN A CA 1
ATOM 657 C C . ASN A 1 86 ? -1.344 -40.75 -4.879 1 98.62 86 ASN A C 1
ATOM 659 O O . ASN A 1 86 ? -0.755 -41.812 -5.109 1 98.62 86 ASN A O 1
ATOM 663 N N . LEU A 1 87 ? -1.222 -39.719 -5.625 1 98.81 87 LEU A N 1
ATOM 664 C CA . LEU A 1 87 ? -0.412 -39.719 -6.84 1 98.81 87 LEU A CA 1
ATOM 665 C C . LEU A 1 87 ? 1.059 -39.969 -6.512 1 98.81 87 LEU A C 1
ATOM 667 O O . LEU A 1 87 ? 1.714 -40.812 -7.137 1 98.81 87 LEU A O 1
ATOM 671 N N . LEU A 1 88 ? 1.591 -39.25 -5.531 1 98.75 88 LEU A N 1
ATOM 672 C CA . LEU A 1 88 ? 2.988 -39.406 -5.133 1 98.75 88 LEU A CA 1
ATOM 673 C C . LEU A 1 88 ? 3.273 -40.812 -4.625 1 98.75 88 LEU A C 1
ATOM 675 O O . LEU A 1 88 ? 4.297 -41.406 -4.977 1 98.75 88 LEU A O 1
ATOM 679 N N . GLU A 1 89 ? 2.359 -41.312 -3.83 1 98.44 89 GLU A N 1
ATOM 680 C CA . GLU A 1 89 ? 2.527 -42.656 -3.266 1 98.44 89 GLU A CA 1
ATOM 681 C C . GLU A 1 89 ? 2.555 -43.719 -4.359 1 98.44 89 GLU A C 1
ATOM 683 O O . GLU A 1 89 ? 3.121 -44.812 -4.172 1 98.44 89 GLU A O 1
ATOM 688 N N . ASN A 1 90 ? 1.969 -43.406 -5.48 1 98.25 90 ASN A N 1
ATOM 689 C CA . ASN A 1 90 ? 1.927 -44.344 -6.59 1 98.25 90 ASN A CA 1
ATOM 690 C C . ASN A 1 90 ? 2.955 -44 -7.664 1 98.25 90 ASN A C 1
ATOM 692 O O . ASN A 1 90 ? 2.809 -44.406 -8.82 1 98.25 90 ASN A O 1
ATOM 696 N N . GLY A 1 91 ? 3.906 -43.156 -7.336 1 98.12 91 GLY A N 1
ATOM 697 C CA . GLY A 1 91 ? 5.105 -42.969 -8.133 1 98.12 91 GLY A CA 1
ATOM 698 C C . GLY A 1 91 ? 4.93 -41.938 -9.234 1 98.12 91 GLY A C 1
ATOM 699 O O . GLY A 1 91 ? 5.703 -41.906 -10.195 1 98.12 91 GLY A O 1
ATOM 700 N N . LYS A 1 92 ? 3.928 -41.125 -9.164 1 98.75 92 LYS A N 1
ATOM 701 C CA . LYS A 1 92 ? 3.713 -40.094 -10.172 1 98.75 92 LYS A CA 1
ATOM 702 C C . LYS A 1 92 ? 4.367 -38.781 -9.758 1 98.75 92 LYS A C 1
ATOM 704 O O . LYS A 1 92 ? 4.395 -38.438 -8.57 1 98.75 92 LYS A O 1
ATOM 709 N N . HIS A 1 93 ? 4.988 -38.031 -10.688 1 98.75 93 HIS A N 1
ATOM 710 C CA . HIS A 1 93 ? 5.23 -36.625 -10.492 1 98.75 93 HIS A CA 1
ATOM 711 C C . HIS A 1 93 ? 3.928 -35.812 -10.547 1 98.75 93 HIS A C 1
ATOM 713 O O . HIS A 1 93 ? 3 -36.188 -11.266 1 98.75 93 HIS A O 1
ATOM 719 N N . VAL A 1 94 ? 3.881 -34.688 -9.773 1 98.94 94 VAL A N 1
ATOM 720 C CA . VAL A 1 94 ? 2.602 -34 -9.68 1 98.94 94 VAL A CA 1
ATOM 721 C C . VAL A 1 94 ? 2.807 -32.5 -9.922 1 98.94 94 VAL A C 1
ATOM 723 O O . VAL A 1 94 ? 3.727 -31.906 -9.359 1 98.94 94 VAL A O 1
ATOM 726 N N . TYR A 1 95 ? 2.006 -31.891 -10.781 1 98.81 95 TYR A N 1
ATOM 727 C CA . TYR A 1 95 ? 1.762 -30.453 -10.836 1 98.81 95 TYR A CA 1
ATOM 728 C C . TYR A 1 95 ? 0.37 -30.109 -10.312 1 98.81 95 TYR A C 1
ATOM 730 O O . TYR A 1 95 ? -0.627 -30.656 -10.789 1 98.81 95 TYR A O 1
ATOM 738 N N . THR A 1 96 ? 0.298 -29.219 -9.383 1 98.56 96 THR A N 1
ATOM 739 C CA . THR A 1 96 ? -1.012 -28.922 -8.812 1 98.56 96 THR A CA 1
ATOM 740 C C . THR A 1 96 ? -1.366 -27.453 -9.023 1 98.56 96 THR A C 1
ATOM 742 O O . THR A 1 96 ? -0.482 -26.594 -9.07 1 98.56 96 THR A O 1
ATOM 745 N N . GLU A 1 97 ? -2.662 -27.203 -9.203 1 96.94 97 GLU A N 1
ATOM 746 C CA . GLU A 1 97 ? -3.174 -25.844 -9.141 1 96.94 97 GLU A CA 1
ATOM 747 C C . GLU A 1 97 ? -2.984 -25.25 -7.75 1 96.94 97 GLU A C 1
ATOM 749 O O . GLU A 1 97 ? -2.744 -25.969 -6.785 1 96.94 97 GLU A O 1
ATOM 754 N N . LYS A 1 98 ? -2.932 -23.969 -7.707 1 95 98 LYS A N 1
ATOM 755 C CA . LYS A 1 98 ? -2.791 -23.281 -6.43 1 95 98 LYS A CA 1
ATOM 756 C C . LYS A 1 98 ? -4.059 -23.406 -5.59 1 95 98 LYS A C 1
ATOM 758 O O . LYS A 1 98 ? -5.16 -23.531 -6.133 1 95 98 LYS A O 1
ATOM 763 N N . VAL A 1 99 ? -3.992 -23.422 -4.285 1 93 99 VAL A N 1
ATOM 764 C CA . VAL A 1 99 ? -2.744 -23.422 -3.531 1 93 99 VAL A CA 1
ATOM 765 C C . VAL A 1 99 ? -2.26 -24.859 -3.322 1 93 99 VAL A C 1
ATOM 767 O O . VAL A 1 99 ? -3.014 -25.812 -3.535 1 93 99 VAL A O 1
ATOM 770 N N . LEU A 1 100 ? -1.043 -25 -2.906 1 94.94 100 LEU A N 1
ATOM 771 C CA . LEU A 1 100 ? -0.439 -26.328 -2.771 1 94.94 100 LEU A CA 1
ATOM 772 C C . LEU A 1 100 ? -1.322 -27.234 -1.934 1 94.94 100 LEU A C 1
ATOM 774 O O . LEU A 1 100 ? -1.575 -28.391 -2.316 1 94.94 100 LEU A O 1
ATOM 778 N N . ALA A 1 101 ? -1.763 -26.703 -0.812 1 92.31 101 ALA A N 1
ATOM 779 C CA . ALA A 1 101 ? -2.75 -27.344 0.05 1 92.31 101 ALA A CA 1
ATOM 780 C C . ALA A 1 101 ? -3.521 -26.312 0.867 1 92.31 101 ALA A C 1
ATOM 782 O O . ALA A 1 101 ? -3.027 -25.203 1.109 1 92.31 101 ALA A O 1
ATOM 783 N N . ALA A 1 102 ? -4.703 -26.703 1.305 1 85.44 102 ALA A N 1
ATOM 784 C CA . ALA A 1 102 ? -5.539 -25.781 2.07 1 85.44 102 ALA A CA 1
ATOM 785 C C . ALA A 1 102 ? -4.961 -25.547 3.463 1 85.44 102 ALA A C 1
ATOM 787 O O . ALA A 1 102 ? -5.172 -24.484 4.059 1 85.44 102 ALA A O 1
ATOM 788 N N . ASP A 1 103 ? -4.281 -26.453 3.926 1 90 103 ASP A N 1
ATOM 789 C CA . ASP A 1 103 ? -3.648 -26.422 5.242 1 90 103 ASP A CA 1
ATOM 790 C C . ASP A 1 103 ? -2.127 -26.438 5.121 1 90 103 ASP A C 1
ATOM 792 O O . ASP A 1 103 ? -1.565 -27.281 4.406 1 90 103 ASP A O 1
ATOM 796 N N . ILE A 1 104 ? -1.499 -25.547 5.863 1 93.94 104 ILE A N 1
ATOM 797 C CA . ILE A 1 104 ? -0.056 -25.375 5.742 1 93.94 104 ILE A CA 1
ATOM 798 C C . ILE A 1 104 ? 0.661 -26.641 6.207 1 93.94 104 ILE A C 1
ATOM 800 O O . ILE A 1 104 ? 1.713 -27 5.676 1 93.94 104 ILE A O 1
ATOM 804 N N . THR A 1 105 ? 0.129 -27.328 7.172 1 96.06 105 THR A N 1
ATOM 805 C CA . THR A 1 105 ? 0.731 -28.562 7.66 1 96.06 105 THR A CA 1
ATOM 806 C C . THR A 1 105 ? 0.655 -29.656 6.598 1 96.06 105 THR A C 1
ATOM 808 O O . THR A 1 105 ? 1.613 -30.406 6.402 1 96.06 105 THR A O 1
ATOM 811 N N . GLN A 1 106 ? -0.47 -29.672 5.906 1 96.88 106 GLN A N 1
ATOM 812 C CA . GLN A 1 106 ? -0.639 -30.641 4.816 1 96.88 106 GLN A CA 1
ATOM 813 C C . GLN A 1 106 ? 0.33 -30.344 3.674 1 96.88 106 GLN A C 1
ATOM 815 O O . GLN A 1 106 ? 0.893 -31.266 3.082 1 96.88 106 GLN A O 1
ATOM 820 N N . ALA A 1 107 ? 0.469 -29.094 3.404 1 97.12 107 ALA A N 1
ATOM 821 C CA . ALA A 1 107 ? 1.411 -28.703 2.359 1 97.12 107 ALA A CA 1
ATOM 822 C C . ALA A 1 107 ? 2.824 -29.172 2.689 1 97.12 107 ALA A C 1
ATOM 824 O O . ALA A 1 107 ? 3.523 -29.703 1.827 1 97.12 107 ALA A O 1
ATOM 825 N N . LYS A 1 108 ? 3.213 -29 3.906 1 97.12 108 LYS A N 1
ATOM 826 C CA . LYS A 1 108 ? 4.531 -29.438 4.367 1 97.12 108 LYS A CA 1
ATOM 827 C C . LYS A 1 108 ? 4.703 -30.938 4.219 1 97.12 108 LYS A C 1
ATOM 829 O O . LYS A 1 108 ? 5.754 -31.422 3.785 1 97.12 108 LYS A O 1
ATOM 834 N N . GLU A 1 109 ? 3.705 -31.641 4.59 1 98.06 109 GLU A N 1
ATOM 835 C CA . GLU A 1 109 ? 3.729 -33.094 4.492 1 98.06 109 GLU A CA 1
ATOM 836 C C . GLU A 1 109 ? 3.893 -33.531 3.043 1 98.06 109 GLU A C 1
ATOM 838 O O . GLU A 1 109 ? 4.633 -34.5 2.762 1 98.06 109 GLU A O 1
ATOM 843 N N . LEU A 1 110 ? 3.195 -32.875 2.156 1 98.56 110 LEU A N 1
ATOM 844 C CA . LEU A 1 110 ? 3.252 -33.25 0.748 1 98.56 110 LEU A CA 1
ATOM 845 C C . LEU A 1 110 ? 4.648 -33.031 0.18 1 98.56 110 LEU A C 1
ATOM 847 O O . LEU A 1 110 ? 5.148 -33.844 -0.596 1 98.56 110 LEU A O 1
ATOM 851 N N . ILE A 1 111 ? 5.273 -31.938 0.533 1 97.75 111 ILE A N 1
ATOM 852 C CA . ILE A 1 111 ? 6.625 -31.641 0.068 1 97.75 111 ILE A CA 1
ATOM 853 C C . ILE A 1 111 ? 7.586 -32.719 0.572 1 97.75 111 ILE A C 1
ATOM 855 O O . ILE A 1 111 ? 8.414 -33.219 -0.19 1 97.75 111 ILE A O 1
ATOM 859 N N . ALA A 1 112 ? 7.461 -33.062 1.848 1 97.75 112 ALA A N 1
ATOM 860 C CA . ALA A 1 112 ? 8.305 -34.094 2.445 1 97.75 112 ALA A CA 1
ATOM 861 C C . ALA A 1 112 ? 8.102 -35.438 1.757 1 97.75 112 ALA A C 1
ATOM 863 O O . ALA A 1 112 ? 9.062 -36.156 1.513 1 97.75 112 ALA A O 1
ATOM 864 N N . LEU A 1 113 ? 6.863 -35.719 1.474 1 98.44 113 LEU A N 1
ATOM 865 C CA . LEU A 1 113 ? 6.527 -36.969 0.816 1 98.44 113 LEU A CA 1
ATOM 866 C C . LEU A 1 113 ? 7.137 -37.031 -0.581 1 98.44 113 LEU A C 1
ATOM 868 O O . LEU A 1 113 ? 7.648 -38.094 -0.994 1 98.44 113 LEU A O 1
ATOM 872 N N . ALA A 1 114 ? 6.992 -35.969 -1.36 1 98.5 114 ALA A N 1
ATOM 873 C CA . ALA A 1 114 ? 7.59 -35.906 -2.691 1 98.5 114 ALA A CA 1
ATOM 874 C C . ALA A 1 114 ? 9.086 -36.188 -2.633 1 98.5 114 ALA A C 1
ATOM 876 O O . ALA A 1 114 ? 9.609 -36.969 -3.438 1 98.5 114 ALA A O 1
ATOM 877 N N . ASP A 1 115 ? 9.75 -35.594 -1.649 1 97.19 115 ASP A N 1
ATOM 878 C CA . ASP A 1 115 ? 11.18 -35.812 -1.456 1 97.19 115 ASP A CA 1
ATOM 879 C C . ASP A 1 115 ? 11.477 -37.281 -1.12 1 97.19 115 ASP A C 1
ATOM 881 O O . ASP A 1 115 ? 12.391 -37.875 -1.684 1 97.19 115 ASP A O 1
ATOM 885 N N . GLU A 1 116 ? 10.734 -37.812 -0.23 1 98.06 116 GLU A N 1
ATOM 886 C CA . GLU A 1 116 ? 10.898 -39.188 0.198 1 98.06 116 GLU A CA 1
ATOM 887 C C . GLU A 1 116 ? 10.742 -40.156 -0.978 1 98.06 116 GLU A C 1
ATOM 889 O O . GLU A 1 116 ? 11.5 -41.125 -1.091 1 98.06 116 GLU A O 1
ATOM 894 N N . LYS A 1 117 ? 9.812 -39.875 -1.897 1 98.12 117 LYS A N 1
ATOM 895 C CA . LYS A 1 117 ? 9.5 -40.781 -3.016 1 98.12 117 LYS A CA 1
ATOM 896 C C . LYS A 1 117 ? 10.398 -40.469 -4.211 1 98.12 117 LYS A C 1
ATOM 898 O O . LYS A 1 117 ? 10.383 -41.219 -5.203 1 98.12 117 LYS A O 1
ATOM 903 N N . GLY A 1 118 ? 11.211 -39.406 -4.09 1 97.69 118 GLY A N 1
ATOM 904 C CA . GLY A 1 118 ? 12.031 -39 -5.219 1 97.69 118 GLY A CA 1
ATOM 905 C C . GLY A 1 118 ? 11.219 -38.531 -6.406 1 97.69 118 GLY A C 1
ATOM 906 O O . GLY A 1 118 ? 11.562 -38.812 -7.555 1 97.69 118 GLY A O 1
ATOM 907 N N . LYS A 1 119 ? 10.062 -37.969 -6.16 1 98.31 119 LYS A N 1
ATOM 908 C CA . LYS A 1 119 ? 9.188 -37.438 -7.199 1 98.31 119 LYS A CA 1
ATOM 909 C C . LYS A 1 119 ? 9.125 -35.906 -7.148 1 98.31 119 LYS A C 1
ATOM 911 O O . LYS A 1 119 ? 9.359 -35.312 -6.102 1 98.31 119 LYS A O 1
ATOM 916 N N . LEU A 1 120 ? 8.844 -35.312 -8.258 1 98.38 120 LEU A N 1
ATOM 917 C CA . LEU A 1 120 ? 8.672 -33.875 -8.344 1 98.38 120 LEU A CA 1
ATOM 918 C C . LEU A 1 120 ? 7.254 -33.469 -7.941 1 98.38 120 LEU A C 1
ATOM 920 O O . LEU A 1 120 ? 6.285 -34.125 -8.305 1 98.38 120 LEU A O 1
ATOM 924 N N . LEU A 1 121 ? 7.18 -32.438 -7.121 1 98.75 121 LEU A N 1
ATOM 925 C CA . LEU A 1 121 ? 5.934 -31.75 -6.809 1 98.75 121 LEU A CA 1
ATOM 926 C C . LEU A 1 121 ? 6.047 -30.266 -7.129 1 98.75 121 LEU A C 1
ATOM 928 O O . LEU A 1 121 ? 6.832 -29.547 -6.504 1 98.75 121 LEU A O 1
ATOM 932 N N . CYS A 1 122 ? 5.293 -29.844 -8.148 1 98.62 122 CYS A N 1
ATOM 933 C CA . CYS A 1 122 ? 5.258 -28.453 -8.578 1 98.62 122 CYS A CA 1
ATOM 934 C C . CYS A 1 122 ? 3.867 -27.859 -8.398 1 98.62 122 CYS A C 1
ATOM 936 O O . CYS A 1 122 ? 2.889 -28.594 -8.25 1 98.62 122 CYS A O 1
ATOM 938 N N . SER A 1 123 ? 3.844 -26.562 -8.328 1 98.25 123 SER A N 1
ATOM 939 C CA . SER A 1 123 ? 2.562 -25.922 -8.047 1 98.25 123 SER A CA 1
ATOM 940 C C . SER A 1 123 ? 2.414 -24.625 -8.828 1 98.25 123 SER A C 1
ATOM 942 O O . SER A 1 123 ? 3.395 -23.906 -9.047 1 98.25 123 SER A O 1
ATOM 944 N N . ALA A 1 124 ? 1.172 -24.406 -9.227 1 97.5 124 ALA A N 1
ATOM 945 C CA . ALA A 1 124 ? 0.791 -23.031 -9.562 1 97.5 124 ALA A CA 1
ATOM 946 C C . ALA A 1 124 ? 0.894 -22.125 -8.344 1 97.5 124 ALA A C 1
ATOM 948 O O . ALA A 1 124 ? 0.859 -22.594 -7.207 1 97.5 124 ALA A O 1
ATOM 949 N N . PRO A 1 125 ? 0.928 -20.766 -8.445 1 97.44 125 PRO A N 1
ATOM 950 C CA . PRO A 1 125 ? 0.807 -20.078 -9.734 1 97.44 125 PRO A CA 1
ATOM 951 C C . PRO A 1 125 ? 2.066 -20.203 -10.586 1 97.44 125 PRO A C 1
ATOM 953 O O . PRO A 1 125 ? 3.178 -20.25 -10.055 1 97.44 125 PRO A O 1
ATOM 956 N N . ASP A 1 126 ? 1.878 -20.297 -11.859 1 97.81 126 ASP A N 1
ATOM 957 C CA . ASP A 1 126 ? 2.988 -20.312 -12.805 1 97.81 126 ASP A CA 1
ATOM 958 C C . ASP A 1 126 ? 3.078 -19 -13.578 1 97.81 126 ASP A C 1
ATOM 960 O O . ASP A 1 126 ? 3.904 -18.859 -14.484 1 97.81 126 ASP A O 1
ATOM 964 N N . THR A 1 127 ? 2.275 -18 -13.117 1 98.31 127 THR A N 1
ATOM 965 C CA . THR A 1 127 ? 2.205 -16.719 -13.812 1 98.31 127 THR A CA 1
ATOM 966 C C . THR A 1 127 ? 3.518 -15.953 -13.672 1 98.31 127 THR A C 1
ATOM 968 O O . THR A 1 127 ? 3.83 -15.086 -14.492 1 98.31 127 THR A O 1
ATOM 971 N N . PHE A 1 128 ? 4.324 -16.266 -12.672 1 98 128 PHE A N 1
ATOM 972 C CA . PHE A 1 128 ? 5.605 -15.586 -12.492 1 98 128 PHE A CA 1
ATOM 973 C C . PHE A 1 128 ? 6.562 -15.938 -13.625 1 98 128 PHE A C 1
ATOM 975 O O . PHE A 1 128 ? 7.566 -15.258 -13.836 1 98 128 PHE A O 1
ATOM 982 N N . LEU A 1 129 ? 6.297 -17.031 -14.391 1 97.94 129 LEU A N 1
ATOM 983 C CA . LEU A 1 129 ? 7.102 -17.422 -15.547 1 97.94 129 LEU A CA 1
ATOM 984 C C . LEU A 1 129 ? 6.742 -16.578 -16.766 1 97.94 129 LEU A C 1
ATOM 986 O O . LEU A 1 129 ? 7.41 -16.656 -17.797 1 97.94 129 LEU A O 1
ATOM 990 N N . GLY A 1 130 ? 5.711 -15.781 -16.656 1 97.44 130 GLY A N 1
ATOM 991 C CA . GLY A 1 130 ? 5.23 -14.969 -17.766 1 97.44 130 GLY A CA 1
ATOM 992 C C . GLY A 1 130 ? 6.113 -13.773 -18.062 1 97.44 130 GLY A C 1
ATOM 993 O O . GLY A 1 130 ? 6.984 -13.43 -17.25 1 97.44 130 GLY A O 1
ATOM 994 N N . ALA A 1 131 ? 5.801 -13.102 -19.125 1 96.81 131 ALA A N 1
ATOM 995 C CA . ALA A 1 131 ? 6.625 -12.031 -19.688 1 96.81 131 ALA A CA 1
ATOM 996 C C . ALA A 1 131 ? 6.805 -10.898 -18.672 1 96.81 131 ALA A C 1
ATOM 998 O O . ALA A 1 131 ? 7.914 -10.383 -18.5 1 96.81 131 ALA A O 1
ATOM 999 N N . ALA A 1 132 ? 5.816 -10.508 -17.969 1 97.94 132 ALA A N 1
ATOM 1000 C CA . ALA A 1 132 ? 5.855 -9.305 -17.141 1 97.94 132 ALA A CA 1
ATOM 1001 C C . ALA A 1 132 ? 6.738 -9.516 -15.914 1 97.94 132 ALA A C 1
ATOM 1003 O O . ALA A 1 132 ? 7.691 -8.766 -15.695 1 97.94 132 ALA A O 1
ATOM 1004 N N . VAL A 1 133 ? 6.5 -10.586 -15.188 1 98.56 133 VAL A N 1
ATOM 1005 C CA . VAL A 1 133 ? 7.234 -10.812 -13.953 1 98.56 133 VAL A CA 1
ATOM 1006 C C . VAL A 1 133 ? 8.688 -11.172 -14.266 1 98.56 133 VAL A C 1
ATOM 1008 O O . VAL A 1 133 ? 9.609 -10.75 -13.57 1 98.56 133 VAL A O 1
ATOM 1011 N N . GLN A 1 134 ? 8.906 -11.953 -15.336 1 98.19 134 GLN A N 1
ATOM 1012 C CA . GLN A 1 134 ? 10.273 -12.266 -15.75 1 98.19 134 GLN A CA 1
ATOM 1013 C C . GLN A 1 134 ? 11.023 -11 -16.156 1 98.19 134 GLN A C 1
ATOM 1015 O O . GLN A 1 134 ? 12.195 -10.828 -15.805 1 98.19 134 GLN A O 1
ATOM 1020 N N . THR A 1 135 ? 10.352 -10.133 -16.891 1 98.12 135 THR A N 1
ATOM 1021 C CA . THR A 1 135 ? 10.969 -8.875 -17.281 1 98.12 135 THR A CA 1
ATOM 1022 C C . THR A 1 135 ? 11.297 -8.023 -16.062 1 98.12 135 THR A C 1
ATOM 1024 O O . THR A 1 135 ? 12.383 -7.445 -15.977 1 98.12 135 THR A O 1
ATOM 1027 N N . ALA A 1 136 ? 10.391 -7.945 -15.133 1 98.69 136 ALA A N 1
ATOM 1028 C CA . ALA A 1 136 ? 10.641 -7.207 -13.898 1 98.69 136 ALA A CA 1
ATOM 1029 C C . ALA A 1 136 ? 11.852 -7.766 -13.164 1 98.69 136 ALA A C 1
ATOM 1031 O O . ALA A 1 136 ? 12.703 -7.008 -12.695 1 98.69 136 ALA A O 1
ATOM 1032 N N . ARG A 1 137 ? 11.898 -9.062 -13.008 1 98.62 137 ARG A N 1
ATOM 1033 C CA . ARG A 1 137 ? 13.023 -9.703 -12.336 1 98.62 137 ARG A CA 1
ATOM 1034 C C . ARG A 1 137 ? 14.336 -9.391 -13.055 1 98.62 137 ARG A C 1
ATOM 1036 O O . ARG A 1 137 ? 15.344 -9.109 -12.414 1 98.62 137 ARG A O 1
ATOM 1043 N N . TYR A 1 138 ? 14.32 -9.43 -14.398 1 98.19 138 TYR A N 1
ATOM 1044 C CA . TYR A 1 138 ? 15.492 -9.07 -15.188 1 98.19 138 TYR A CA 1
ATOM 1045 C C . TYR A 1 138 ? 15.953 -7.652 -14.875 1 98.19 138 TYR A C 1
ATOM 1047 O O . TYR A 1 138 ? 17.141 -7.422 -14.641 1 98.19 138 TYR A O 1
ATOM 1055 N N . LEU A 1 139 ? 15 -6.777 -14.852 1 98.38 139 LEU A N 1
ATOM 1056 C CA . LEU A 1 139 ? 15.328 -5.379 -14.594 1 98.38 139 LEU A CA 1
ATOM 1057 C C . LEU A 1 139 ? 15.938 -5.211 -13.203 1 98.38 139 LEU A C 1
ATOM 1059 O O . LEU A 1 139 ? 16.891 -4.445 -13.023 1 98.38 139 LEU A O 1
ATOM 1063 N N . VAL A 1 140 ? 15.469 -5.926 -12.203 1 98.5 140 VAL A N 1
ATOM 1064 C CA . VAL A 1 140 ? 15.984 -5.875 -10.836 1 98.5 140 VAL A CA 1
ATOM 1065 C C . VAL A 1 140 ? 17.375 -6.48 -10.781 1 98.5 140 VAL A C 1
ATOM 1067 O O . VAL A 1 140 ? 18.312 -5.867 -10.258 1 98.5 140 VAL A O 1
ATOM 1070 N N . GLU A 1 141 ? 17.562 -7.621 -11.383 1 97.75 141 GLU A N 1
ATOM 1071 C CA . GLU A 1 141 ? 18.828 -8.344 -11.297 1 97.75 141 GLU A CA 1
ATOM 1072 C C . GLU A 1 141 ? 19.906 -7.672 -12.141 1 97.75 141 GLU A C 1
ATOM 1074 O O . GLU A 1 141 ? 21.109 -7.789 -11.844 1 97.75 141 GLU A O 1
ATOM 1079 N N . SER A 1 142 ? 19.5 -7.004 -13.203 1 97.56 142 SER A N 1
ATOM 1080 C CA . SER A 1 142 ? 20.453 -6.305 -14.062 1 97.56 142 SER A CA 1
ATOM 1081 C C . SER A 1 142 ? 21.062 -5.113 -13.344 1 97.56 142 SER A C 1
ATOM 1083 O O . SER A 1 142 ? 22.078 -4.566 -13.789 1 97.56 142 SER A O 1
ATOM 1085 N N . GLY A 1 143 ? 20.422 -4.691 -12.297 1 97.88 143 GLY A N 1
ATOM 1086 C CA . GLY A 1 143 ? 20.891 -3.521 -11.57 1 97.88 143 GLY A CA 1
ATOM 1087 C C . GLY A 1 143 ? 20.359 -2.217 -12.133 1 97.88 143 GLY A C 1
ATOM 1088 O O . GLY A 1 143 ? 20.719 -1.137 -11.656 1 97.88 143 GLY A O 1
ATOM 1089 N N . MET A 1 144 ? 19.469 -2.312 -13.062 1 96.94 144 MET A N 1
ATOM 1090 C CA . MET A 1 144 ? 18.969 -1.126 -13.75 1 96.94 144 MET A CA 1
ATOM 1091 C C . MET A 1 144 ? 18.328 -0.152 -12.766 1 96.94 144 MET A C 1
ATOM 1093 O O . MET A 1 144 ? 18.453 1.064 -12.922 1 96.94 144 MET A O 1
ATOM 1097 N N . ILE A 1 145 ? 17.672 -0.697 -11.75 1 97.94 145 ILE A N 1
ATOM 1098 C CA . ILE A 1 145 ? 17 0.203 -10.812 1 97.94 145 ILE A CA 1
ATOM 1099 C C . ILE A 1 145 ? 17.766 0.241 -9.5 1 97.94 145 ILE A C 1
ATOM 1101 O O . ILE A 1 145 ? 17.234 0.665 -8.469 1 97.94 145 ILE A O 1
ATOM 1105 N N . GLY A 1 146 ? 18.969 -0.18 -9.477 1 98 146 GLY A N 1
ATOM 1106 C CA . GLY A 1 146 ? 19.766 -0.212 -8.258 1 98 146 GLY A CA 1
ATOM 1107 C C . GLY A 1 146 ? 19.328 -1.289 -7.285 1 98 146 GLY A C 1
ATOM 1108 O O . GLY A 1 146 ? 18.891 -2.369 -7.699 1 98 146 GLY A O 1
ATOM 1109 N N . THR A 1 147 ? 19.562 -1.06 -6.031 1 97.88 147 THR A N 1
ATOM 1110 C CA . THR A 1 147 ? 19.141 -1.984 -4.984 1 97.88 147 THR A CA 1
ATOM 1111 C C . THR A 1 147 ? 17.672 -1.778 -4.629 1 97.88 147 THR A C 1
ATOM 1113 O O . THR A 1 147 ? 17.266 -0.668 -4.285 1 97.88 147 THR A O 1
ATOM 1116 N N . VAL A 1 148 ? 16.844 -2.814 -4.742 1 98.56 148 VAL A N 1
ATOM 1117 C CA . VAL A 1 148 ? 15.445 -2.711 -4.352 1 98.56 148 VAL A CA 1
ATOM 1118 C C . VAL A 1 148 ? 15.336 -2.648 -2.83 1 98.56 148 VAL A C 1
ATOM 1120 O O . VAL A 1 148 ? 15.82 -3.545 -2.131 1 98.56 148 VAL A O 1
ATOM 1123 N N . THR A 1 149 ? 14.703 -1.601 -2.314 1 98.38 149 THR A N 1
ATOM 1124 C CA . THR A 1 149 ? 14.656 -1.381 -0.874 1 98.38 149 THR A CA 1
ATOM 1125 C C . THR A 1 149 ? 13.266 -1.693 -0.329 1 98.38 149 THR A C 1
ATOM 1127 O O . THR A 1 149 ? 13.102 -1.965 0.863 1 98.38 149 THR A O 1
ATOM 1130 N N . SER A 1 150 ? 12.297 -1.609 -1.168 1 98.44 150 SER A N 1
ATOM 1131 C CA . SER A 1 150 ? 10.953 -1.986 -0.733 1 98.44 150 SER A CA 1
ATOM 1132 C C . SER A 1 150 ? 10.07 -2.334 -1.922 1 98.44 150 SER A C 1
ATOM 1134 O O . SER A 1 150 ? 10.438 -2.086 -3.072 1 98.44 150 SER A O 1
ATOM 1136 N N . SER A 1 151 ? 8.922 -2.938 -1.678 1 98.75 151 SER A N 1
ATOM 1137 C CA . SER A 1 151 ? 7.922 -3.322 -2.67 1 98.75 151 SER A CA 1
ATOM 1138 C C . SER A 1 151 ? 6.516 -3.301 -2.078 1 98.75 151 SER A C 1
ATOM 1140 O O . SER A 1 151 ? 6.348 -3.422 -0.863 1 98.75 151 SER A O 1
ATOM 1142 N N . VAL A 1 152 ? 5.523 -3.043 -2.92 1 98.62 152 VAL A N 1
ATOM 1143 C CA . VAL A 1 152 ? 4.145 -2.977 -2.455 1 98.62 152 VAL A CA 1
ATOM 1144 C C . VAL A 1 152 ? 3.232 -3.715 -3.434 1 98.62 152 VAL A C 1
ATOM 1146 O O . VAL A 1 152 ? 3.469 -3.699 -4.645 1 98.62 152 VAL A O 1
ATOM 1149 N N . ALA A 1 153 ? 2.266 -4.406 -2.945 1 98.75 153 ALA A N 1
ATOM 1150 C CA . ALA A 1 153 ? 1.19 -5.012 -3.723 1 98.75 153 ALA A CA 1
ATOM 1151 C C . ALA A 1 153 ? -0.174 -4.672 -3.131 1 98.75 153 ALA A C 1
ATOM 1153 O O . ALA A 1 153 ? -0.461 -5.012 -1.981 1 98.75 153 ALA A O 1
ATOM 1154 N N . VAL A 1 154 ? -1.02 -3.992 -3.887 1 98.25 154 VAL A N 1
ATOM 1155 C CA . VAL A 1 154 ? -2.373 -3.605 -3.504 1 98.25 154 VAL A CA 1
ATOM 1156 C C . VAL A 1 154 ? -3.383 -4.246 -4.453 1 98.25 154 VAL A C 1
ATOM 1158 O O . VAL A 1 154 ? -3.234 -4.16 -5.676 1 98.25 154 VAL A O 1
ATOM 1161 N N . LEU A 1 155 ? -4.375 -4.895 -3.881 1 97.38 155 LEU A N 1
ATOM 1162 C CA . LEU A 1 155 ? -5.406 -5.551 -4.676 1 97.38 155 LEU A CA 1
ATOM 1163 C C . LEU A 1 155 ? -6.781 -5.355 -4.047 1 97.38 155 LEU A C 1
ATOM 1165 O O . LEU A 1 155 ? -6.945 -5.527 -2.838 1 97.38 155 LEU A O 1
ATOM 1169 N N . GLN A 1 156 ? -7.734 -5.008 -4.879 1 95.5 156 GLN A N 1
ATOM 1170 C CA . GLN A 1 156 ? -9.125 -4.902 -4.453 1 95.5 156 GLN A CA 1
ATOM 1171 C C . GLN A 1 156 ? -10.023 -5.824 -5.273 1 95.5 156 GLN A C 1
ATOM 1173 O O . GLN A 1 156 ? -9.758 -6.074 -6.453 1 95.5 156 GLN A O 1
ATOM 1178 N N . ARG A 1 157 ? -11.094 -6.293 -4.664 1 95.94 157 ARG A N 1
ATOM 1179 C CA . ARG A 1 157 ? -12.133 -7.086 -5.316 1 95.94 157 ARG A CA 1
ATOM 1180 C C . ARG A 1 157 ? -13.492 -6.84 -4.68 1 95.94 157 ARG A C 1
ATOM 1182 O O . ARG A 1 157 ? -13.625 -6 -3.785 1 95.94 157 ARG A O 1
ATOM 1189 N N . ASP A 1 158 ? -14.5 -7.426 -5.246 1 95.75 158 ASP A N 1
ATOM 1190 C CA . ASP A 1 158 ? -15.867 -7.453 -4.719 1 95.75 158 ASP A CA 1
ATOM 1191 C C . ASP A 1 158 ? -16.266 -8.867 -4.289 1 95.75 158 ASP A C 1
ATOM 1193 O O . ASP A 1 158 ? -16.75 -9.648 -5.105 1 95.75 158 ASP A O 1
ATOM 1197 N N . ALA A 1 159 ? -16.156 -9.125 -2.996 1 95.06 159 ALA A N 1
ATOM 1198 C CA . ALA A 1 159 ? -16.406 -10.461 -2.467 1 95.06 159 ALA A CA 1
ATOM 1199 C C . ALA A 1 159 ? -17.859 -10.875 -2.695 1 95.06 159 ALA A C 1
ATOM 1201 O O . ALA A 1 159 ? -18.156 -12.055 -2.893 1 95.06 159 ALA A O 1
ATOM 1202 N N . ARG A 1 160 ? -18.859 -9.938 -2.668 1 93.75 160 ARG A N 1
ATOM 1203 C CA . ARG A 1 160 ? -20.266 -10.266 -2.889 1 93.75 160 ARG A CA 1
ATOM 1204 C C . ARG A 1 160 ? -20.484 -10.773 -4.309 1 93.75 160 ARG A C 1
ATOM 1206 O O . ARG A 1 160 ? -21.203 -11.758 -4.512 1 93.75 160 ARG A O 1
ATOM 1213 N N . LEU A 1 161 ? -19.844 -10.039 -5.18 1 93.44 161 LEU A N 1
ATOM 1214 C CA . LEU A 1 161 ? -19.922 -10.461 -6.574 1 93.44 161 LEU A CA 1
ATOM 1215 C C . LEU A 1 161 ? -19.281 -11.828 -6.773 1 93.44 161 LEU A C 1
ATOM 1217 O O . LEU A 1 161 ? -19.828 -12.68 -7.473 1 93.44 161 LEU A O 1
ATOM 1221 N N . LEU A 1 162 ? -18.156 -12.023 -6.129 1 92.94 162 LEU A N 1
ATOM 1222 C CA . LEU A 1 162 ? -17.438 -13.289 -6.254 1 92.94 162 LEU A CA 1
ATOM 1223 C C . LEU A 1 162 ? -18.25 -14.438 -5.672 1 92.94 162 LEU A C 1
ATOM 1225 O O . LEU A 1 162 ? -18.281 -15.531 -6.234 1 92.94 162 LEU A O 1
ATOM 1229 N N . ALA A 1 163 ? -18.922 -14.195 -4.605 1 92.38 163 ALA A N 1
ATOM 1230 C CA . ALA A 1 163 ? -19.719 -15.227 -3.951 1 92.38 163 ALA A CA 1
ATOM 1231 C C . ALA A 1 163 ? -20.875 -15.672 -4.852 1 92.38 163 ALA A C 1
ATOM 1233 O O . ALA A 1 163 ? -21.281 -16.828 -4.801 1 92.38 163 ALA A O 1
ATOM 1234 N N . GLU A 1 164 ? -21.406 -14.742 -5.668 1 92.06 164 GLU A N 1
ATOM 1235 C CA . GLU A 1 164 ? -22.484 -15.062 -6.602 1 92.06 164 GLU A CA 1
ATOM 1236 C C . GLU A 1 164 ? -21.984 -15.984 -7.711 1 92.06 164 GLU A C 1
ATOM 1238 O O . GLU A 1 164 ? -22.703 -16.891 -8.133 1 92.06 164 GLU A O 1
ATOM 1243 N N . LYS A 1 165 ? -20.781 -15.703 -8.125 1 89.38 165 LYS A N 1
ATOM 1244 C CA . LYS A 1 165 ? -20.266 -16.391 -9.305 1 89.38 165 LYS A CA 1
ATOM 1245 C C . LYS A 1 165 ? -19.469 -17.641 -8.914 1 89.38 165 LYS A C 1
ATOM 1247 O O . LYS A 1 165 ? -19.516 -18.656 -9.617 1 89.38 165 LYS A O 1
ATOM 1252 N N . PHE A 1 166 ? -18.781 -17.469 -7.789 1 88.06 166 PHE A N 1
ATOM 1253 C CA . PHE A 1 166 ? -17.906 -18.531 -7.285 1 88.06 166 PHE A CA 1
ATOM 1254 C C . PHE A 1 166 ? -18.125 -18.734 -5.789 1 88.06 166 PHE A C 1
ATOM 1256 O O . PHE A 1 166 ? -17.297 -18.312 -4.977 1 88.06 166 PHE A O 1
ATOM 1263 N N . PRO A 1 167 ? -19.094 -19.5 -5.395 1 88.06 167 PRO A N 1
ATOM 1264 C CA . PRO A 1 167 ? -19.531 -19.609 -4 1 88.06 167 PRO A CA 1
ATOM 1265 C C . PRO A 1 167 ? -18.406 -20.031 -3.061 1 88.06 167 PRO A C 1
ATOM 1267 O O . PRO A 1 167 ? -18.422 -19.688 -1.876 1 88.06 167 PRO A O 1
ATOM 1270 N N . TYR A 1 168 ? -17.438 -20.75 -3.547 1 84.81 168 TYR A N 1
ATOM 1271 C CA . TYR A 1 168 ? -16.344 -21.234 -2.703 1 84.81 168 TYR A CA 1
ATOM 1272 C C . TYR A 1 168 ? -15.547 -20.062 -2.137 1 84.81 168 TYR A C 1
ATOM 1274 O O . TYR A 1 168 ? -14.867 -20.219 -1.118 1 84.81 168 TYR A O 1
ATOM 1282 N N . THR A 1 169 ? -15.648 -18.891 -2.754 1 90.94 169 THR A N 1
ATOM 1283 C CA . THR A 1 169 ? -14.867 -17.734 -2.322 1 90.94 169 THR A CA 1
ATOM 1284 C C . THR A 1 169 ? -15.375 -17.203 -0.983 1 90.94 169 THR A C 1
ATOM 1286 O O . THR A 1 169 ? -14.68 -16.453 -0.301 1 90.94 169 THR A O 1
ATOM 1289 N N . ALA A 1 170 ? -16.594 -17.625 -0.635 1 93.88 170 ALA A N 1
ATOM 1290 C CA . ALA A 1 170 ? -17.156 -17.188 0.636 1 93.88 170 ALA A CA 1
ATOM 1291 C C . ALA A 1 170 ? -16.844 -18.172 1.751 1 93.88 170 ALA A C 1
ATOM 1293 O O . ALA A 1 170 ? -17.094 -17.906 2.928 1 93.88 170 ALA A O 1
ATOM 1294 N N . LYS A 1 171 ? -16.219 -19.25 1.402 1 90.56 171 LYS A N 1
ATOM 1295 C CA . LYS A 1 171 ? -15.969 -20.328 2.357 1 90.56 171 LYS A CA 1
ATOM 1296 C C . LYS A 1 171 ? -14.5 -20.344 2.777 1 90.56 171 LYS A C 1
ATOM 1298 O O . LYS A 1 171 ? -13.656 -19.703 2.146 1 90.56 171 LYS A O 1
ATOM 1303 N N . ALA A 1 172 ? -14.227 -21.094 3.822 1 83.75 172 ALA A N 1
ATOM 1304 C CA . ALA A 1 172 ? -12.867 -21.203 4.344 1 83.75 172 ALA A CA 1
ATOM 1305 C C . ALA A 1 172 ? -11.883 -21.594 3.24 1 83.75 172 ALA A C 1
ATOM 1307 O O . ALA A 1 172 ? -12.133 -22.516 2.477 1 83.75 172 ALA A O 1
ATOM 1308 N N . GLY A 1 173 ? -10.789 -20.781 3.205 1 82.38 173 GLY A N 1
ATOM 1309 C CA . GLY A 1 173 ? -9.781 -21.047 2.193 1 82.38 173 GLY A CA 1
ATOM 1310 C C . GLY A 1 173 ? -9.984 -20.266 0.915 1 82.38 173 GLY A C 1
ATOM 1311 O O . GLY A 1 173 ? -9.086 -20.188 0.077 1 82.38 173 GLY A O 1
ATOM 1312 N N . GLY A 1 174 ? -11.125 -19.641 0.763 1 89.38 174 GLY A N 1
ATOM 1313 C CA . GLY A 1 174 ? -11.453 -18.922 -0.459 1 89.38 174 GLY A CA 1
ATOM 1314 C C . GLY A 1 174 ? -11.219 -17.422 -0.356 1 89.38 174 GLY A C 1
ATOM 1315 O O . GLY A 1 174 ? -11.617 -16.672 -1.246 1 89.38 174 GLY A O 1
ATOM 1316 N N . GLY A 1 175 ? -10.562 -17.016 0.68 1 94 175 GLY A N 1
ATOM 1317 C CA . GLY A 1 175 ? -10.398 -15.602 0.938 1 94 175 GLY A CA 1
ATOM 1318 C C . GLY A 1 175 ? -9.445 -14.93 -0.029 1 94 175 GLY A C 1
ATOM 1319 O O . GLY A 1 175 ? -8.68 -15.602 -0.729 1 94 175 GLY A O 1
ATOM 1320 N N . ILE A 1 176 ? -9.469 -13.648 -0.118 1 95.81 176 ILE A N 1
ATOM 1321 C CA . ILE A 1 176 ? -8.75 -12.859 -1.108 1 95.81 176 ILE A CA 1
ATOM 1322 C C . ILE A 1 176 ? -7.25 -13.117 -0.987 1 95.81 176 ILE A C 1
ATOM 1324 O O . ILE A 1 176 ? -6.535 -13.148 -1.991 1 95.81 176 ILE A O 1
ATOM 1328 N N . GLY A 1 177 ? -6.719 -13.281 0.18 1 95.5 177 GLY A N 1
ATOM 1329 C CA . GLY A 1 177 ? -5.297 -13.508 0.377 1 95.5 177 GLY A CA 1
ATOM 1330 C C . GLY A 1 177 ? -4.809 -14.812 -0.211 1 95.5 177 GLY A C 1
ATOM 1331 O O . GLY A 1 177 ? -3.85 -14.836 -0.986 1 95.5 177 GLY A O 1
ATOM 1332 N N . ILE A 1 178 ? -5.516 -15.82 0.097 1 92.12 178 ILE A N 1
ATOM 1333 C CA . ILE A 1 178 ? -5.086 -17.156 -0.323 1 92.12 178 ILE A CA 1
ATOM 1334 C C . ILE A 1 178 ? -5.445 -17.375 -1.792 1 92.12 178 ILE A C 1
ATOM 1336 O O . ILE A 1 178 ? -4.613 -17.828 -2.58 1 92.12 178 ILE A O 1
ATOM 1340 N N . ASP A 1 179 ? -6.625 -16.953 -2.201 1 92.19 179 ASP A N 1
ATOM 1341 C CA . ASP A 1 179 ? -7.137 -17.25 -3.535 1 92.19 179 ASP A CA 1
ATOM 1342 C C . ASP A 1 179 ? -6.43 -16.406 -4.594 1 92.19 179 ASP A C 1
ATOM 1344 O O . ASP A 1 179 ? -6.09 -16.906 -5.668 1 92.19 179 ASP A O 1
ATOM 1348 N N . VAL A 1 180 ? -6.227 -15.156 -4.309 1 95.06 180 VAL A N 1
ATOM 1349 C CA . VAL A 1 180 ? -5.684 -14.289 -5.344 1 95.06 180 VAL A CA 1
ATOM 1350 C C . VAL A 1 180 ? -4.363 -13.688 -4.879 1 95.06 180 VAL A C 1
ATOM 1352 O O . VAL A 1 180 ? -3.438 -13.508 -5.672 1 95.06 180 VAL A O 1
ATOM 1355 N N . GLY A 1 181 ? -4.258 -13.406 -3.605 1 97.19 181 GLY A N 1
ATOM 1356 C CA . GLY A 1 181 ? -3.029 -12.836 -3.07 1 97.19 181 GLY A CA 1
ATOM 1357 C C . GLY A 1 181 ? -1.812 -13.711 -3.311 1 97.19 181 GLY A C 1
ATOM 1358 O O . GLY A 1 181 ? -0.687 -13.211 -3.373 1 97.19 181 GLY A O 1
ATOM 1359 N N . ILE A 1 182 ? -2.004 -14.969 -3.475 1 97.56 182 ILE A N 1
ATOM 1360 C CA . ILE A 1 182 ? -0.924 -15.93 -3.684 1 97.56 182 ILE A CA 1
ATOM 1361 C C . ILE A 1 182 ? -0.167 -15.586 -4.965 1 97.56 182 ILE A C 1
ATOM 1363 O O . ILE A 1 182 ? 1.045 -15.789 -5.051 1 97.56 182 ILE A O 1
ATOM 1367 N N . TYR A 1 183 ? -0.872 -15.039 -6.016 1 98.31 183 TYR A N 1
ATOM 1368 C CA . TYR A 1 183 ? -0.216 -14.641 -7.254 1 98.31 183 TYR A CA 1
ATOM 1369 C C . TYR A 1 183 ? 0.732 -13.469 -7.016 1 98.31 183 TYR A C 1
ATOM 1371 O O . TYR A 1 183 ? 1.86 -13.461 -7.512 1 98.31 183 TYR A O 1
ATOM 1379 N N . TYR A 1 184 ? 0.32 -12.523 -6.238 1 98.69 184 TYR A N 1
ATOM 1380 C CA . TYR A 1 184 ? 1.094 -11.328 -5.938 1 98.69 184 TYR A CA 1
ATOM 1381 C C . TYR A 1 184 ? 2.297 -11.664 -5.062 1 98.69 184 TYR A C 1
ATOM 1383 O O . TYR A 1 184 ? 3.412 -11.203 -5.328 1 98.69 184 TYR A O 1
ATOM 1391 N N . THR A 1 185 ? 2.023 -12.477 -4.062 1 98.69 185 THR A N 1
ATOM 1392 C CA . THR A 1 185 ? 3.078 -12.898 -3.148 1 98.69 185 THR A CA 1
ATOM 1393 C C . THR A 1 185 ? 4.148 -13.695 -3.891 1 98.69 185 THR A C 1
ATOM 1395 O O . THR A 1 185 ? 5.344 -13.469 -3.693 1 98.69 185 THR A O 1
ATOM 1398 N N . THR A 1 186 ? 3.73 -14.57 -4.762 1 98.62 186 THR A N 1
ATOM 1399 C CA . THR A 1 186 ? 4.656 -15.375 -5.551 1 98.62 186 THR A CA 1
ATOM 1400 C C . THR A 1 186 ? 5.496 -14.492 -6.469 1 98.62 186 THR A C 1
ATOM 1402 O O . THR A 1 186 ? 6.707 -14.68 -6.578 1 98.62 186 THR A O 1
ATOM 1405 N N . ALA A 1 187 ? 4.84 -13.523 -7.137 1 98.62 187 ALA A N 1
ATOM 1406 C CA . ALA A 1 187 ? 5.586 -12.594 -7.984 1 98.62 187 ALA A CA 1
ATOM 1407 C C . ALA A 1 187 ? 6.656 -11.859 -7.184 1 98.62 187 ALA A C 1
ATOM 1409 O O . ALA A 1 187 ? 7.801 -11.742 -7.629 1 98.62 187 ALA A O 1
ATOM 1410 N N . MET A 1 188 ? 6.328 -11.438 -5.988 1 98.75 188 MET A N 1
ATOM 1411 C CA . MET A 1 188 ? 7.254 -10.68 -5.156 1 98.75 188 MET A CA 1
ATOM 1412 C C . MET A 1 188 ? 8.445 -11.539 -4.746 1 98.75 188 MET A C 1
ATOM 1414 O O . MET A 1 188 ? 9.594 -11.109 -4.859 1 98.75 188 MET A O 1
ATOM 1418 N N . ILE A 1 189 ? 8.195 -12.781 -4.301 1 98.62 189 ILE A N 1
ATOM 1419 C CA . ILE A 1 189 ? 9.305 -13.578 -3.791 1 98.62 189 ILE A CA 1
ATOM 1420 C C . ILE A 1 189 ? 10.125 -14.133 -4.953 1 98.62 189 ILE A C 1
ATOM 1422 O O . ILE A 1 189 ? 11.312 -14.422 -4.805 1 98.62 189 ILE A O 1
ATOM 1426 N N . ASN A 1 190 ? 9.469 -14.297 -6.141 1 98.5 190 ASN A N 1
ATOM 1427 C CA . ASN A 1 190 ? 10.25 -14.641 -7.32 1 98.5 190 ASN A CA 1
ATOM 1428 C C . ASN A 1 190 ? 11.266 -13.555 -7.668 1 98.5 190 ASN A C 1
ATOM 1430 O O . ASN A 1 190 ? 12.367 -13.844 -8.133 1 98.5 190 ASN A O 1
ATOM 1434 N N . VAL A 1 191 ? 10.875 -12.328 -7.477 1 98.62 191 VAL A N 1
ATOM 1435 C CA . VAL A 1 191 ? 11.727 -11.195 -7.828 1 98.62 191 VAL A CA 1
ATOM 1436 C C . VAL A 1 191 ? 12.711 -10.914 -6.699 1 98.62 191 VAL A C 1
ATOM 1438 O O . VAL A 1 191 ? 13.891 -10.633 -6.945 1 98.62 191 VAL A O 1
ATOM 1441 N N . LEU A 1 192 ? 12.297 -11.094 -5.406 1 98.56 192 LEU A N 1
ATOM 1442 C CA . LEU A 1 192 ? 13.07 -10.508 -4.316 1 98.56 192 LEU A CA 1
ATOM 1443 C C . LEU A 1 192 ? 13.68 -11.594 -3.438 1 98.56 192 LEU A C 1
ATOM 1445 O O . LEU A 1 192 ? 14.578 -11.32 -2.639 1 98.56 192 LEU A O 1
ATOM 1449 N N . GLY A 1 193 ? 13.172 -12.797 -3.51 1 98.31 193 GLY A N 1
ATOM 1450 C CA . GLY A 1 193 ? 13.719 -13.891 -2.727 1 98.31 193 GLY A CA 1
ATOM 1451 C C . GLY A 1 193 ? 12.93 -14.18 -1.464 1 98.31 193 GLY A C 1
ATOM 1452 O O . GLY A 1 193 ? 11.742 -13.852 -1.379 1 98.31 193 GLY A O 1
ATOM 1453 N N . GLU A 1 194 ? 13.578 -14.773 -0.478 1 98.44 194 GLU A N 1
ATOM 1454 C CA . GLU A 1 194 ? 12.945 -15.328 0.718 1 98.44 194 GLU A CA 1
ATOM 1455 C C . GLU A 1 194 ? 12.508 -14.219 1.671 1 98.44 194 GLU A C 1
ATOM 1457 O O . GLU A 1 194 ? 13.195 -13.203 1.809 1 98.44 194 GLU A O 1
ATOM 1462 N N . VAL A 1 195 ? 11.414 -14.445 2.297 1 98.81 195 VAL A N 1
ATOM 1463 C CA . VAL A 1 195 ? 10.93 -13.602 3.389 1 98.81 195 VAL A CA 1
ATOM 1464 C C . VAL A 1 195 ? 11.352 -14.203 4.727 1 98.81 195 VAL A C 1
ATOM 1466 O O . VAL A 1 195 ? 11.297 -15.422 4.91 1 98.81 195 VAL A O 1
ATOM 1469 N N . GLU A 1 196 ? 11.742 -13.359 5.637 1 98.56 196 GLU A N 1
ATOM 1470 C CA . GLU A 1 196 ? 12.242 -13.812 6.93 1 98.56 196 GLU A CA 1
ATOM 1471 C C . GLU A 1 196 ? 11.156 -13.719 8 1 98.56 196 GLU A C 1
ATOM 1473 O O . GLU A 1 196 ? 11.102 -14.555 8.906 1 98.56 196 GLU A O 1
ATOM 1478 N N . GLU A 1 197 ? 10.383 -12.734 7.914 1 98.75 197 GLU A N 1
ATOM 1479 C CA . GLU A 1 197 ? 9.391 -12.469 8.953 1 98.75 197 GLU A CA 1
ATOM 1480 C C . GLU A 1 197 ? 8.234 -11.641 8.406 1 98.75 197 GLU A C 1
ATOM 1482 O O . GLU A 1 197 ? 8.414 -10.859 7.461 1 98.75 197 GLU A O 1
ATOM 1487 N N . VAL A 1 198 ? 7.043 -11.844 9.031 1 98.88 198 VAL A N 1
ATOM 1488 C CA . VAL A 1 198 ? 5.879 -11.07 8.617 1 98.88 198 VAL A CA 1
ATOM 1489 C C . VAL A 1 198 ? 5.062 -10.664 9.844 1 98.88 198 VAL A C 1
ATOM 1491 O O . VAL A 1 198 ? 5.176 -11.281 10.906 1 98.88 198 VAL A O 1
ATOM 1494 N N . CYS A 1 199 ? 4.32 -9.617 9.75 1 98.94 199 CYS A N 1
ATOM 1495 C CA . CYS A 1 199 ? 3.229 -9.25 10.648 1 98.94 199 CYS A CA 1
ATOM 1496 C C . CYS A 1 199 ? 2.055 -8.664 9.867 1 98.94 199 CYS A C 1
ATOM 1498 O O . CYS A 1 199 ? 2.219 -8.227 8.727 1 98.94 199 CYS A O 1
ATOM 1500 N N . GLY A 1 200 ? 0.946 -8.773 10.406 1 98.75 200 GLY A N 1
ATOM 1501 C CA . GLY A 1 200 ? -0.198 -8.211 9.703 1 98.75 200 GLY A CA 1
ATOM 1502 C C . GLY A 1 200 ? -1.526 -8.602 10.32 1 98.75 200 GLY A C 1
ATOM 1503 O O . GLY A 1 200 ? -1.573 -9.062 11.461 1 98.75 200 GLY A O 1
ATOM 1504 N N . MET A 1 201 ? -2.59 -8.234 9.656 1 98.69 201 MET A N 1
ATOM 1505 C CA . MET A 1 201 ? -3.965 -8.453 10.094 1 98.69 201 MET A CA 1
ATOM 1506 C C . MET A 1 201 ? -4.812 -9.023 8.961 1 98.69 201 MET A C 1
ATOM 1508 O O . MET A 1 201 ? -4.617 -8.672 7.797 1 98.69 201 MET A O 1
ATOM 1512 N N . SER A 1 202 ? -5.699 -9.891 9.32 1 98.12 202 SER A N 1
ATOM 1513 C CA . SER A 1 202 ? -6.684 -10.438 8.391 1 98.12 202 SER A CA 1
ATOM 1514 C C . SER A 1 202 ? -8.039 -10.617 9.07 1 98.12 202 SER A C 1
ATOM 1516 O O . SER A 1 202 ? -8.125 -10.703 10.297 1 98.12 202 SER A O 1
ATOM 1518 N N . GLY A 1 203 ? -9.07 -10.578 8.25 1 97.56 203 GLY A N 1
ATOM 1519 C CA . GLY A 1 203 ? -10.398 -10.773 8.805 1 97.56 203 GLY A CA 1
ATOM 1520 C C . GLY A 1 203 ? -11.508 -10.562 7.789 1 97.56 203 GLY A C 1
ATOM 1521 O O . GLY A 1 203 ? -11.258 -10.57 6.582 1 97.56 203 GLY A O 1
ATOM 1522 N N . VAL A 1 204 ? -12.719 -10.602 8.305 1 97.19 204 VAL A N 1
ATOM 1523 C CA . VAL A 1 204 ? -13.914 -10.445 7.48 1 97.19 204 VAL A CA 1
ATOM 1524 C C . VAL A 1 204 ? -14.617 -9.141 7.84 1 97.19 204 VAL A C 1
ATOM 1526 O O . VAL A 1 204 ? -14.93 -8.898 9.008 1 97.19 204 VAL A O 1
ATOM 1529 N N . PHE A 1 205 ? -14.766 -8.289 6.863 1 95.62 205 PHE A N 1
ATOM 1530 C CA . PHE A 1 205 ? -15.562 -7.082 7.023 1 95.62 205 PHE A CA 1
ATOM 1531 C C . PHE A 1 205 ? -16.984 -7.297 6.508 1 95.62 205 PHE A C 1
ATOM 1533 O O . PHE A 1 205 ? -17.172 -7.742 5.375 1 95.62 205 PHE A O 1
ATOM 1540 N N . MET A 1 206 ? -18.031 -7.078 7.297 1 93.12 206 MET A N 1
ATOM 1541 C CA . MET A 1 206 ? -19.438 -7.23 6.949 1 93.12 206 MET A CA 1
ATOM 1542 C C . MET A 1 206 ? -19.75 -8.672 6.555 1 93.12 206 MET A C 1
ATOM 1544 O O . MET A 1 206 ? -20.109 -8.938 5.406 1 93.12 206 MET A O 1
ATOM 1548 N N . PRO A 1 207 ? -19.703 -9.594 7.523 1 95.38 207 PRO A N 1
ATOM 1549 C CA . PRO A 1 207 ? -19.781 -11.031 7.238 1 95.38 207 PRO A CA 1
ATOM 1550 C C . PRO A 1 207 ? -21.156 -11.469 6.754 1 95.38 207 PRO A C 1
ATOM 1552 O O . PRO A 1 207 ? -21.266 -12.414 5.965 1 95.38 207 PRO A O 1
ATOM 1555 N N . GLU A 1 208 ? -22.25 -10.812 7.211 1 96.38 208 GLU A N 1
ATOM 1556 C CA . GLU A 1 208 ? -23.594 -11.211 6.805 1 96.38 208 GLU A CA 1
ATOM 1557 C C . GLU A 1 208 ? -24 -10.547 5.496 1 96.38 208 GLU A C 1
ATOM 1559 O O . GLU A 1 208 ? -24.094 -9.312 5.422 1 96.38 208 GLU A O 1
ATOM 1564 N N . GLN A 1 209 ? -24.234 -11.375 4.52 1 95.06 209 GLN A N 1
ATOM 1565 C CA . GLN A 1 209 ? -24.547 -10.883 3.184 1 95.06 209 GLN A CA 1
ATOM 1566 C C . GLN A 1 209 ? -25.781 -11.578 2.623 1 95.06 209 GLN A C 1
ATOM 1568 O O . GLN A 1 209 ? -26.266 -12.562 3.195 1 95.06 209 GLN A O 1
ATOM 1573 N N . LYS A 1 210 ? -26.375 -11.039 1.553 1 94.94 210 LYS A N 1
ATOM 1574 C CA . LYS A 1 210 ? -27.516 -11.617 0.85 1 94.94 210 LYS A CA 1
ATOM 1575 C C . LYS A 1 210 ? -27.203 -11.812 -0.633 1 94.94 210 LYS A C 1
ATOM 1577 O O . LYS A 1 210 ? -26.594 -10.945 -1.263 1 94.94 210 LYS A O 1
ATOM 1582 N N . HIS A 1 211 ? -27.562 -13.023 -1.099 1 95 211 HIS A N 1
ATOM 1583 C CA . HIS A 1 211 ? -27.453 -13.25 -2.535 1 95 211 HIS A CA 1
ATOM 1584 C C . HIS A 1 211 ? -28.375 -12.32 -3.314 1 95 211 HIS A C 1
ATOM 1586 O O . HIS A 1 211 ? -29.547 -12.156 -2.955 1 95 211 HIS A O 1
ATOM 1592 N N . TYR A 1 212 ? -27.859 -11.688 -4.441 1 93.69 212 TYR A N 1
ATOM 1593 C CA . TYR A 1 212 ? -28.641 -10.617 -5.047 1 93.69 212 TYR A CA 1
ATOM 1594 C C . TYR A 1 212 ? -28.766 -10.812 -6.555 1 93.69 212 TYR A C 1
ATOM 1596 O O . TYR A 1 212 ? -29.359 -9.984 -7.25 1 93.69 212 TYR A O 1
ATOM 1604 N N . PHE A 1 213 ? -28.188 -11.93 -7.102 1 94.31 213 PHE A N 1
ATOM 1605 C CA . PHE A 1 213 ? -28.422 -12.281 -8.492 1 94.31 213 PHE A CA 1
ATOM 1606 C C . PHE A 1 213 ? -29.812 -12.914 -8.656 1 94.31 213 PHE A C 1
ATOM 1608 O O . PHE A 1 213 ? -30.047 -14.023 -8.172 1 94.31 213 PHE A O 1
ATOM 1615 N N . VAL A 1 214 ? -30.578 -12.273 -9.422 1 93.69 214 VAL A N 1
ATOM 1616 C CA . VAL A 1 214 ? -31.984 -12.68 -9.539 1 93.69 214 VAL A CA 1
ATOM 1617 C C . VAL A 1 214 ? -32.062 -14.039 -10.234 1 93.69 214 VAL A C 1
ATOM 1619 O O . VAL A 1 214 ? -32.969 -14.82 -9.969 1 93.69 214 VAL A O 1
ATOM 1622 N N . LYS A 1 215 ? -31.109 -14.312 -11.086 1 93.75 215 LYS A N 1
ATOM 1623 C CA . LYS A 1 215 ? -31.156 -15.523 -11.898 1 93.75 215 LYS A CA 1
ATOM 1624 C C . LYS A 1 215 ? -30.734 -16.75 -11.086 1 93.75 215 LYS A C 1
ATOM 1626 O O . LYS A 1 215 ? -30.938 -17.891 -11.508 1 93.75 215 LYS A O 1
ATOM 1631 N N . ASN A 1 216 ? -30.125 -16.469 -9.883 1 92.81 216 ASN A N 1
ATOM 1632 C CA . ASN A 1 216 ? -29.625 -17.578 -9.062 1 92.81 216 ASN A CA 1
ATOM 1633 C C . ASN A 1 216 ? -30.734 -18.141 -8.172 1 92.81 216 ASN A C 1
ATOM 1635 O O . ASN A 1 216 ? -31.594 -17.406 -7.699 1 92.81 216 ASN A O 1
ATOM 1639 N N . ASP A 1 217 ? -30.734 -19.406 -7.883 1 94.19 217 ASP A N 1
ATOM 1640 C CA . ASP A 1 217 ? -31.734 -20.078 -7.062 1 94.19 217 ASP A CA 1
ATOM 1641 C C . ASP A 1 217 ? -31.703 -19.547 -5.625 1 94.19 217 ASP A C 1
ATOM 1643 O O . ASP A 1 217 ? -32.719 -19.578 -4.93 1 94.19 217 ASP A O 1
ATOM 1647 N N . ASN A 1 218 ? -30.578 -19.109 -5.254 1 93.25 218 ASN A N 1
ATOM 1648 C CA . ASN A 1 218 ? -30.422 -18.688 -3.867 1 93.25 218 ASN A CA 1
ATOM 1649 C C . ASN A 1 218 ? -30.656 -17.188 -3.715 1 93.25 218 ASN A C 1
ATOM 1651 O O . ASN A 1 218 ? -30.312 -16.594 -2.686 1 93.25 218 ASN A O 1
ATOM 1655 N N . PHE A 1 219 ? -31.391 -16.547 -4.707 1 92.94 219 PHE A N 1
ATOM 1656 C CA . PHE A 1 219 ? -31.672 -15.125 -4.66 1 92.94 219 PHE A CA 1
ATOM 1657 C C . PHE A 1 219 ? -32.406 -14.758 -3.367 1 92.94 219 PHE A C 1
ATOM 1659 O O . PHE A 1 219 ? -33.375 -15.391 -3 1 92.94 219 PHE A O 1
ATOM 1666 N N . GLY A 1 220 ? -31.797 -13.789 -2.629 1 94.44 220 GLY A N 1
ATOM 1667 C CA . GLY A 1 220 ? -32.438 -13.281 -1.43 1 94.44 220 GLY A CA 1
ATOM 1668 C C . GLY A 1 220 ? -32.031 -14.016 -0.17 1 94.44 220 GLY A C 1
ATOM 1669 O O . GLY A 1 220 ? -32.281 -13.539 0.941 1 94.44 220 GLY A O 1
ATOM 1670 N N . GLU A 1 221 ? -31.422 -15.133 -0.323 1 96.25 221 GLU A N 1
ATOM 1671 C CA . GLU A 1 221 ? -30.969 -15.891 0.842 1 96.25 221 GLU A CA 1
ATOM 1672 C C . GLU A 1 221 ? -29.766 -15.234 1.496 1 96.25 221 GLU A C 1
ATOM 1674 O O . GLU A 1 221 ? -28.875 -14.711 0.805 1 96.25 221 GLU A O 1
ATOM 1679 N N . THR A 1 222 ? -29.781 -15.32 2.801 1 96.19 222 THR A N 1
ATOM 1680 C CA . THR A 1 222 ? -28.641 -14.797 3.555 1 96.19 222 THR A CA 1
ATOM 1681 C C . THR A 1 222 ? -27.531 -15.836 3.65 1 96.19 222 THR A C 1
ATOM 1683 O O . THR A 1 222 ? -27.797 -17.031 3.691 1 96.19 222 THR A O 1
ATOM 1686 N N . TYR A 1 223 ? -26.344 -15.406 3.602 1 95.44 223 TYR A N 1
ATOM 1687 C CA . TYR A 1 223 ? -25.188 -16.25 3.863 1 95.44 223 TYR A CA 1
ATOM 1688 C C . TYR A 1 223 ? -24.141 -15.516 4.699 1 95.44 223 TYR A C 1
ATOM 1690 O O . TYR A 1 223 ? -24.188 -14.289 4.805 1 95.44 223 TYR A O 1
ATOM 1698 N N . SER A 1 224 ? -23.344 -16.25 5.344 1 96.12 224 SER A N 1
ATOM 1699 C CA . SER A 1 224 ? -22.234 -15.688 6.121 1 96.12 224 SER A CA 1
ATOM 1700 C C . SER A 1 224 ? -20.906 -15.844 5.395 1 96.12 224 SER A C 1
ATOM 1702 O O . SER A 1 224 ? -20.531 -16.953 5.004 1 96.12 224 SER A O 1
ATOM 1704 N N . GLN A 1 225 ? -20.266 -14.703 5.129 1 96.38 225 GLN A N 1
ATOM 1705 C CA . GLN A 1 225 ? -18.906 -14.734 4.602 1 96.38 225 GLN A CA 1
ATOM 1706 C C . GLN A 1 225 ? -17.938 -15.305 5.629 1 96.38 225 GLN A C 1
ATOM 1708 O O . GLN A 1 225 ? -17.734 -14.719 6.695 1 96.38 225 GLN A O 1
ATOM 1713 N N . GLU A 1 226 ? -17.266 -16.438 5.262 1 94.94 226 GLU A N 1
ATOM 1714 C CA . GLU A 1 226 ? -16.359 -17.109 6.195 1 94.94 226 GLU A CA 1
ATOM 1715 C C . GLU A 1 226 ? -14.906 -16.797 5.887 1 94.94 226 GLU A C 1
ATOM 1717 O O . GLU A 1 226 ? -14.094 -16.641 6.797 1 94.94 226 GLU A O 1
ATOM 1722 N N . SER A 1 227 ? -14.625 -16.703 4.656 1 94.31 227 SER A N 1
ATOM 1723 C CA . SER A 1 227 ? -13.258 -16.438 4.219 1 94.31 227 SER A CA 1
ATOM 1724 C C . SER A 1 227 ? -12.883 -14.977 4.406 1 94.31 227 SER A C 1
ATOM 1726 O O . SER A 1 227 ? -13.758 -14.102 4.367 1 94.31 227 SER A O 1
ATOM 1728 N N . GLU A 1 228 ? -11.602 -14.742 4.617 1 96.62 228 GLU A N 1
ATOM 1729 C CA . GLU A 1 228 ? -11.156 -13.375 4.883 1 96.62 228 GLU A CA 1
ATOM 1730 C C . GLU A 1 228 ? -11.445 -12.461 3.697 1 96.62 228 GLU A C 1
ATOM 1732 O O . GLU A 1 228 ? -11.219 -12.836 2.547 1 96.62 228 GLU A O 1
ATOM 1737 N N . THR A 1 229 ? -12.023 -11.266 3.973 1 97.94 229 THR A N 1
ATOM 1738 C CA . THR A 1 229 ? -12.258 -10.266 2.939 1 97.94 229 THR A CA 1
ATOM 1739 C C . THR A 1 229 ? -11.141 -9.227 2.924 1 97.94 229 THR A C 1
ATOM 1741 O O . THR A 1 229 ? -11.086 -8.375 2.033 1 97.94 229 THR A O 1
ATOM 1744 N N . TYR A 1 230 ? -10.258 -9.297 3.898 1 98.31 230 TYR A N 1
ATOM 1745 C CA . TYR A 1 230 ? -9.039 -8.492 3.859 1 98.31 230 TYR A CA 1
ATOM 1746 C C . TYR A 1 230 ? -7.859 -9.258 4.445 1 98.31 230 TYR A C 1
ATOM 1748 O O . TYR A 1 230 ? -8.023 -10.055 5.371 1 98.31 230 TYR A O 1
ATOM 1756 N N . LEU A 1 231 ? -6.73 -9.102 3.953 1 98.69 231 LEU A N 1
ATOM 1757 C CA . LEU A 1 231 ? -5.438 -9.57 4.441 1 98.69 231 LEU A CA 1
ATOM 1758 C C . LEU A 1 231 ? -4.348 -8.539 4.145 1 98.69 231 LEU A C 1
ATOM 1760 O O . LEU A 1 231 ? -4.055 -8.258 2.98 1 98.69 231 LEU A O 1
ATOM 1764 N N . MET A 1 232 ? -3.816 -7.953 5.141 1 98.75 232 MET A N 1
ATOM 1765 C CA . MET A 1 232 ? -2.77 -6.941 5.043 1 98.75 232 MET A CA 1
ATOM 1766 C C . MET A 1 232 ? -1.541 -7.352 5.848 1 98.75 232 MET A C 1
ATOM 1768 O O . MET A 1 232 ? -1.665 -7.875 6.953 1 98.75 232 MET A O 1
ATOM 1772 N N . GLY A 1 233 ? -0.383 -7.16 5.234 1 98.81 233 GLY A N 1
ATOM 1773 C CA . GLY A 1 233 ? 0.81 -7.625 5.926 1 98.81 233 GLY A CA 1
ATOM 1774 C C . GLY A 1 233 ? 2.057 -6.848 5.547 1 98.81 233 GLY A C 1
ATOM 1775 O O . GLY A 1 233 ? 2.102 -6.207 4.496 1 98.81 233 GLY A O 1
ATOM 1776 N N . ILE A 1 234 ? 3.002 -6.867 6.445 1 98.94 234 ILE A N 1
ATOM 1777 C CA . ILE A 1 234 ? 4.352 -6.348 6.242 1 98.94 234 ILE A CA 1
ATOM 1778 C C . ILE A 1 234 ? 5.344 -7.508 6.191 1 98.94 234 ILE A C 1
ATOM 1780 O O . ILE A 1 234 ? 5.297 -8.414 7.031 1 98.94 234 ILE A O 1
ATOM 1784 N N . LEU A 1 235 ? 6.184 -7.453 5.176 1 98.94 235 LEU A N 1
ATOM 1785 C CA . LEU A 1 235 ? 7.168 -8.508 4.949 1 98.94 235 LEU A CA 1
ATOM 1786 C C . LEU A 1 235 ? 8.586 -7.969 5.102 1 98.94 235 LEU A C 1
ATOM 1788 O O . LEU A 1 235 ? 8.906 -6.895 4.59 1 98.94 235 LEU A O 1
ATOM 1792 N N . ARG A 1 236 ? 9.398 -8.672 5.797 1 98.88 236 ARG A N 1
ATOM 1793 C CA . ARG A 1 236 ? 10.836 -8.453 5.746 1 98.88 236 ARG A CA 1
ATOM 1794 C C . ARG A 1 236 ? 11.531 -9.555 4.961 1 98.88 236 ARG A C 1
ATOM 1796 O O . ARG A 1 236 ? 11.516 -10.719 5.367 1 98.88 236 ARG A O 1
ATOM 1803 N N . PHE A 1 237 ? 12.086 -9.211 3.844 1 98.69 237 PHE A N 1
ATOM 1804 C CA . PHE A 1 237 ? 12.852 -10.164 3.049 1 98.69 237 PHE A CA 1
ATOM 1805 C C . PHE A 1 237 ? 14.211 -10.43 3.688 1 98.69 237 PHE A C 1
ATOM 1807 O O . PHE A 1 237 ? 14.727 -9.602 4.441 1 98.69 237 PHE A O 1
ATOM 1814 N N . LYS A 1 238 ? 14.828 -11.539 3.391 1 98.12 238 LYS A N 1
ATOM 1815 C CA . LYS A 1 238 ? 16.156 -11.867 3.885 1 98.12 238 LYS A CA 1
ATOM 1816 C C . LYS A 1 238 ? 17.188 -10.828 3.438 1 98.12 238 LYS A C 1
ATOM 1818 O O . LYS A 1 238 ? 18.141 -10.547 4.156 1 98.12 238 LYS A O 1
ATOM 1823 N N . SER A 1 239 ? 17 -10.234 2.283 1 96.81 239 SER A N 1
ATOM 1824 C CA . SER A 1 239 ? 17.891 -9.219 1.724 1 96.81 239 SER A CA 1
ATOM 1825 C C . SER A 1 239 ? 17.828 -7.922 2.52 1 96.81 239 SER A C 1
ATOM 1827 O O . SER A 1 239 ? 18.672 -7.043 2.35 1 96.81 239 SER A O 1
ATOM 1829 N N . GLY A 1 240 ? 16.828 -7.77 3.367 1 96.94 240 GLY A N 1
ATOM 1830 C CA . GLY A 1 240 ? 16.594 -6.52 4.066 1 96.94 240 GLY A CA 1
ATOM 1831 C C . GLY A 1 240 ? 15.516 -5.672 3.422 1 96.94 240 GLY A C 1
ATOM 1832 O O . GLY A 1 240 ? 15 -4.734 4.035 1 96.94 240 GLY A O 1
ATOM 1833 N N . CYS A 1 241 ? 15.148 -5.992 2.156 1 98 241 CYS A N 1
ATOM 1834 C CA . CYS A 1 241 ? 14.055 -5.328 1.462 1 98 241 CYS A CA 1
ATOM 1835 C C . CYS A 1 241 ? 12.742 -5.5 2.223 1 98 241 CYS A C 1
ATOM 1837 O O . CYS A 1 241 ? 12.5 -6.547 2.826 1 98 241 CYS A O 1
ATOM 1839 N N . MET A 1 242 ? 11.961 -4.457 2.215 1 98.69 242 MET A N 1
ATOM 1840 C CA . MET A 1 242 ? 10.664 -4.52 2.887 1 98.69 242 MET A CA 1
ATOM 1841 C C . MET A 1 242 ? 9.539 -4.688 1.877 1 98.69 242 MET A C 1
ATOM 1843 O O . MET A 1 242 ? 9.648 -4.25 0.731 1 98.69 242 MET A O 1
ATOM 1847 N N . GLY A 1 243 ? 8.492 -5.348 2.275 1 98.75 243 GLY A N 1
ATOM 1848 C CA . GLY A 1 243 ? 7.305 -5.508 1.449 1 98.75 243 GLY A CA 1
ATOM 1849 C C . GLY A 1 243 ? 6.016 -5.195 2.186 1 98.75 243 GLY A C 1
ATOM 1850 O O . GLY A 1 243 ? 5.918 -5.41 3.395 1 98.75 243 GLY A O 1
ATOM 1851 N N . THR A 1 244 ? 5.031 -4.73 1.47 1 98.88 244 THR A N 1
ATOM 1852 C CA . THR A 1 244 ? 3.693 -4.492 2.006 1 98.88 244 THR A CA 1
ATOM 1853 C C . THR A 1 244 ? 2.633 -5.141 1.12 1 98.88 244 THR A C 1
ATOM 1855 O O . THR A 1 244 ? 2.668 -5 -0.104 1 98.88 244 THR A O 1
ATOM 1858 N N . LEU A 1 245 ? 1.746 -5.848 1.741 1 98.88 245 LEU A N 1
ATOM 1859 C CA . LEU A 1 245 ? 0.572 -6.414 1.086 1 98.88 245 LEU A CA 1
ATOM 1860 C C . LEU A 1 245 ? -0.703 -5.73 1.569 1 98.88 245 LEU A C 1
ATOM 1862 O O . LEU A 1 245 ? -0.895 -5.543 2.773 1 98.88 245 LEU A O 1
ATOM 1866 N N . HIS A 1 246 ? -1.551 -5.316 0.652 1 98.81 246 HIS A N 1
ATOM 1867 C CA . HIS A 1 246 ? -2.871 -4.766 0.936 1 98.81 246 HIS A CA 1
ATOM 1868 C C . HIS A 1 246 ? -3.939 -5.418 0.064 1 98.81 246 HIS A C 1
ATOM 1870 O O . HIS A 1 246 ? -4.23 -4.938 -1.032 1 98.81 246 HIS A O 1
ATOM 1876 N N . PHE A 1 247 ? -4.566 -6.445 0.612 1 98.56 247 PHE A N 1
ATOM 1877 C CA . PHE A 1 247 ? -5.602 -7.172 -0.111 1 98.56 247 PHE A CA 1
ATOM 1878 C C . PHE A 1 247 ? -6.969 -6.938 0.519 1 98.56 247 PHE A C 1
ATOM 1880 O O . PHE A 1 247 ? -7.152 -7.148 1.72 1 98.56 247 PHE A O 1
ATOM 1887 N N . ASN A 1 248 ? -7.898 -6.484 -0.292 1 98.19 248 ASN A N 1
ATOM 1888 C CA . ASN A 1 248 ? -9.242 -6.168 0.175 1 98.19 248 ASN A CA 1
ATOM 1889 C C . ASN A 1 248 ? -10.305 -6.57 -0.848 1 98.19 248 ASN A C 1
ATOM 1891 O O . ASN A 1 248 ? -10.219 -6.188 -2.016 1 98.19 248 ASN A O 1
ATOM 1895 N N . SER A 1 249 ? -11.305 -7.363 -0.375 1 97.44 249 SER A N 1
ATOM 1896 C CA . SER A 1 249 ? -12.305 -7.797 -1.343 1 97.44 249 SER A CA 1
ATOM 1897 C C . SER A 1 249 ? -13.68 -7.223 -1.017 1 97.44 249 SER A C 1
ATOM 1899 O O . SER A 1 249 ? -14.688 -7.637 -1.594 1 97.44 249 SER A O 1
ATOM 1901 N N . ARG A 1 250 ? -13.75 -6.352 -0.089 1 96.38 250 ARG A N 1
ATOM 1902 C CA . ARG A 1 250 ? -15.008 -5.66 0.176 1 96.38 250 ARG A CA 1
ATOM 1903 C C . ARG A 1 250 ? -15 -4.262 -0.431 1 96.38 250 ARG A C 1
ATOM 1905 O O . ARG A 1 250 ? -15.188 -3.27 0.278 1 96.38 250 ARG A O 1
ATOM 1912 N N . SER A 1 251 ? -14.711 -4.211 -1.714 1 96.25 251 SER A N 1
ATOM 1913 C CA . SER A 1 251 ? -14.711 -3.023 -2.562 1 96.25 251 SER A CA 1
ATOM 1914 C C . SER A 1 251 ? -15.461 -3.275 -3.863 1 96.25 251 SER A C 1
ATOM 1916 O O . SER A 1 251 ? -16.406 -4.078 -3.9 1 96.25 251 SER A O 1
ATOM 1918 N N . ILE A 1 252 ? -15.164 -2.549 -4.93 1 94 252 ILE A N 1
ATOM 1919 C CA . ILE A 1 252 ? -15.852 -2.717 -6.207 1 94 252 ILE A CA 1
ATOM 1920 C C . ILE A 1 252 ? -14.992 -3.57 -7.141 1 94 252 ILE A C 1
ATOM 1922 O O . ILE A 1 252 ? -13.797 -3.756 -6.906 1 94 252 ILE A O 1
ATOM 1926 N N . ARG A 1 253 ? -15.648 -4.137 -8.242 1 86.19 253 ARG A N 1
ATOM 1927 C CA . ARG A 1 253 ? -14.984 -5.039 -9.18 1 86.19 253 ARG A CA 1
ATOM 1928 C C . ARG A 1 253 ? -14.086 -4.266 -10.141 1 86.19 253 ARG A C 1
ATOM 1930 O O . ARG A 1 253 ? -14.336 -4.242 -11.344 1 86.19 253 ARG A O 1
ATOM 1937 N N . THR A 1 254 ? -13.414 -3.25 -9.859 1 85.31 254 THR A N 1
ATOM 1938 C CA . THR A 1 254 ? -12.352 -2.533 -10.562 1 85.31 254 THR A CA 1
ATOM 1939 C C . THR A 1 254 ? -11.016 -2.701 -9.844 1 85.31 254 THR A C 1
ATOM 1941 O O . THR A 1 254 ? -10.648 -1.878 -9 1 85.31 254 THR A O 1
ATOM 1944 N N . GLU A 1 255 ? -10.406 -3.773 -10.297 1 77.88 255 GLU A N 1
ATOM 1945 C CA . GLU A 1 255 ? -9.305 -4.25 -9.477 1 77.88 255 GLU A CA 1
ATOM 1946 C C . GLU A 1 255 ? -8.133 -3.271 -9.516 1 77.88 255 GLU A C 1
ATOM 1948 O O . GLU A 1 255 ? -7.52 -2.99 -8.477 1 77.88 255 GLU A O 1
ATOM 1953 N N . LYS A 1 256 ? -7.828 -2.629 -10.641 1 84.12 256 LYS A N 1
ATOM 1954 C CA . LYS A 1 256 ? -6.695 -1.734 -10.859 1 84.12 256 LYS A CA 1
ATOM 1955 C C . LYS A 1 256 ? -5.613 -1.95 -9.805 1 84.12 256 LYS A C 1
ATOM 1957 O O . LYS A 1 256 ? -5.336 -1.06 -9 1 84.12 256 LYS A O 1
ATOM 1962 N N . PRO A 1 257 ? -5.012 -3.154 -9.797 1 94.31 257 PRO A N 1
ATOM 1963 C CA . PRO A 1 257 ? -3.998 -3.41 -8.773 1 94.31 257 PRO A CA 1
ATOM 1964 C C . PRO A 1 257 ? -2.805 -2.463 -8.867 1 94.31 257 PRO A C 1
ATOM 1966 O O . PRO A 1 257 ? -2.588 -1.845 -9.914 1 94.31 257 PRO A O 1
ATOM 1969 N N . TYR A 1 258 ? -2.166 -2.227 -7.848 1 96.5 258 TYR A N 1
ATOM 1970 C CA . TYR A 1 258 ? -0.939 -1.444 -7.746 1 96.5 258 TYR A CA 1
ATOM 1971 C C . TYR A 1 258 ? 0.21 -2.297 -7.223 1 96.5 258 TYR A C 1
ATOM 1973 O O . TYR A 1 258 ? 0.207 -2.703 -6.055 1 96.5 258 TYR A O 1
ATOM 1981 N N . VAL A 1 259 ? 1.172 -2.629 -8.086 1 98.19 259 VAL A N 1
ATOM 1982 C CA . VAL A 1 259 ? 2.348 -3.418 -7.734 1 98.19 259 VAL A CA 1
ATOM 1983 C C . VAL A 1 259 ? 3.613 -2.67 -8.141 1 98.19 259 VAL A C 1
ATOM 1985 O O . VAL A 1 259 ? 3.777 -2.305 -9.305 1 98.19 259 VAL A O 1
ATOM 1988 N N . ALA A 1 260 ? 4.504 -2.475 -7.168 1 98.25 260 ALA A N 1
ATOM 1989 C CA . ALA A 1 260 ? 5.695 -1.689 -7.477 1 98.25 260 ALA A CA 1
ATOM 1990 C C . ALA A 1 260 ? 6.914 -2.229 -6.73 1 98.25 260 ALA A C 1
ATOM 1992 O O . ALA A 1 260 ? 6.785 -2.795 -5.645 1 98.25 260 ALA A O 1
ATOM 1993 N N . PHE A 1 261 ? 8.07 -2.139 -7.316 1 98.62 261 PHE A N 1
ATOM 1994 C CA . PHE A 1 261 ? 9.383 -2.379 -6.742 1 98.62 261 PHE A CA 1
ATOM 1995 C C . PHE A 1 261 ? 10.211 -1.098 -6.723 1 98.62 261 PHE A C 1
ATOM 1997 O O . PHE A 1 261 ? 10.477 -0.51 -7.773 1 98.62 261 PHE A O 1
ATOM 2004 N N . TYR A 1 262 ? 10.594 -0.638 -5.562 1 98.25 262 TYR A N 1
ATOM 2005 C CA . TYR A 1 262 ? 11.281 0.637 -5.398 1 98.25 262 TYR A CA 1
ATOM 2006 C C . TYR A 1 262 ? 12.773 0.424 -5.195 1 98.25 262 TYR A C 1
ATOM 2008 O O . TYR A 1 262 ? 13.195 -0.154 -4.188 1 98.25 262 TYR A O 1
ATOM 2016 N N . GLY A 1 263 ? 13.57 0.899 -6.109 1 98.19 263 GLY A N 1
ATOM 2017 C CA . GLY A 1 263 ? 15.016 0.787 -6.027 1 98.19 263 GLY A CA 1
ATOM 2018 C C . GLY A 1 263 ? 15.711 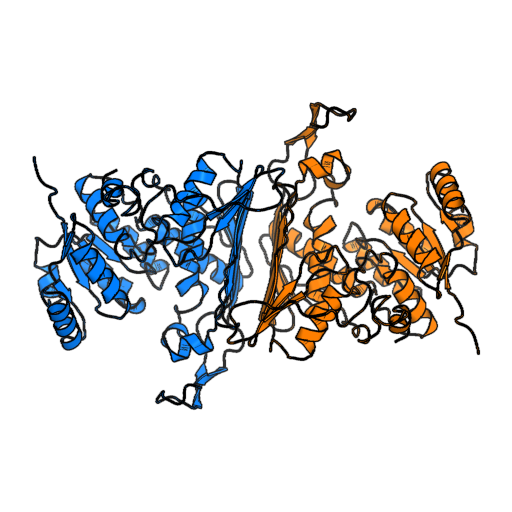2.125 -5.852 1 98.19 263 GLY A C 1
ATOM 2019 O O . GLY A 1 263 ? 15.078 3.178 -5.977 1 98.19 263 GLY A O 1
ATOM 2020 N N . THR A 1 264 ? 16.984 2.076 -5.539 1 96.94 264 THR A N 1
ATOM 2021 C CA . THR A 1 264 ? 17.781 3.262 -5.266 1 96.94 264 THR A CA 1
ATOM 2022 C C . THR A 1 264 ? 18.016 4.07 -6.539 1 96.94 264 THR A C 1
ATOM 2024 O O . THR A 1 264 ? 18.406 5.234 -6.48 1 96.94 264 THR A O 1
ATOM 2027 N N . GLU A 1 265 ? 17.75 3.418 -7.734 1 97.38 265 GLU A N 1
ATOM 2028 C CA . GLU A 1 265 ? 18.031 4.105 -8.992 1 97.38 265 GLU A CA 1
ATOM 2029 C C . GLU A 1 265 ? 16.812 4.125 -9.898 1 97.38 265 GLU A C 1
ATOM 2031 O O . GLU A 1 265 ? 16.875 4.629 -11.023 1 97.38 265 GLU A O 1
ATOM 2036 N N . GLY A 1 266 ? 15.734 3.605 -9.461 1 97.75 266 GLY A N 1
ATOM 2037 C CA . GLY A 1 266 ? 14.523 3.566 -10.273 1 97.75 266 GLY A CA 1
ATOM 2038 C C . GLY A 1 266 ? 13.398 2.783 -9.625 1 97.75 266 GLY A C 1
ATOM 2039 O O . GLY A 1 266 ? 13.562 2.238 -8.531 1 97.75 266 GLY A O 1
ATOM 2040 N N . ILE A 1 267 ? 12.242 2.811 -10.258 1 98.19 267 ILE A N 1
ATOM 2041 C CA . ILE A 1 267 ? 11.031 2.143 -9.797 1 98.19 267 ILE A CA 1
ATOM 2042 C C . ILE A 1 267 ? 10.43 1.313 -10.93 1 98.19 267 ILE A C 1
ATOM 2044 O O . ILE A 1 267 ? 10.391 1.76 -12.078 1 98.19 267 ILE A O 1
ATOM 2048 N N . ILE A 1 268 ? 9.969 0.115 -10.594 1 98.38 268 ILE A N 1
ATOM 2049 C CA . ILE A 1 268 ? 9.25 -0.738 -11.531 1 98.38 268 ILE A CA 1
ATOM 2050 C C . ILE A 1 268 ? 7.789 -0.863 -11.094 1 98.38 268 ILE A C 1
ATOM 2052 O O . ILE A 1 268 ? 7.504 -1.04 -9.906 1 98.38 268 ILE A O 1
ATOM 2056 N N . PHE A 1 269 ? 6.875 -0.744 -12.047 1 97.81 269 PHE A N 1
ATOM 2057 C CA . PHE A 1 269 ? 5.457 -1.003 -11.828 1 97.81 269 PHE A CA 1
ATOM 2058 C C . PHE A 1 269 ? 4.988 -2.191 -12.656 1 97.81 269 PHE A C 1
ATOM 2060 O O . PHE A 1 269 ? 5.305 -2.285 -13.844 1 97.81 269 PHE A O 1
ATOM 2067 N N . LEU A 1 270 ? 4.27 -3.057 -12 1 98.06 270 LEU A N 1
ATOM 2068 C CA . LEU A 1 270 ? 3.627 -4.18 -12.672 1 98.06 270 LEU A CA 1
ATOM 2069 C C . LEU A 1 270 ? 2.111 -4.008 -12.695 1 98.06 270 LEU A C 1
ATOM 2071 O O . LEU A 1 270 ? 1.554 -3.291 -11.859 1 98.06 270 LEU A O 1
ATOM 2075 N N . GLU A 1 271 ? 1.543 -4.598 -13.656 1 96.12 271 GLU A N 1
ATOM 2076 C CA . GLU A 1 271 ? 0.086 -4.68 -13.648 1 96.12 271 GLU A CA 1
ATOM 2077 C C . GLU A 1 271 ? -0.396 -5.852 -12.797 1 96.12 271 GLU A C 1
ATOM 2079 O O . GLU A 1 271 ? 0.031 -6.012 -11.648 1 96.12 271 GLU A O 1
ATOM 2084 N N . ASP A 1 272 ? -1.208 -6.723 -13.234 1 96.94 272 ASP A N 1
ATOM 2085 C CA . ASP A 1 272 ? -1.839 -7.766 -12.438 1 96.94 272 ASP A CA 1
ATOM 2086 C C . ASP A 1 272 ? -1.055 -9.07 -12.523 1 96.94 272 ASP A C 1
ATOM 2088 O O . ASP A 1 272 ? -1.075 -9.75 -13.547 1 96.94 272 ASP A O 1
ATOM 2092 N N . PRO A 1 273 ? -0.45 -9.547 -11.414 1 97.62 273 PRO A N 1
ATOM 2093 C CA . PRO A 1 273 ? 0.352 -10.773 -11.414 1 97.62 273 PRO A CA 1
ATOM 2094 C C . PRO A 1 273 ? -0.491 -12.023 -11.617 1 97.62 273 PRO A C 1
ATOM 2096 O O . PRO A 1 273 ? 0.055 -13.117 -11.805 1 97.62 273 PRO A O 1
ATOM 2099 N N . ASN A 1 274 ? -1.791 -11.859 -11.492 1 96.25 274 ASN A N 1
ATOM 2100 C CA . ASN A 1 274 ? -2.674 -12.977 -11.82 1 96.25 274 ASN A CA 1
ATOM 2101 C C . ASN A 1 274 ? -2.57 -13.352 -13.297 1 96.25 274 ASN A C 1
ATOM 2103 O O . ASN A 1 274 ? -3.008 -14.43 -13.703 1 96.25 274 ASN A O 1
ATOM 2107 N N . PHE A 1 275 ? -1.983 -12.492 -14.086 1 96.5 275 PHE A N 1
ATOM 2108 C CA . PHE A 1 275 ? -1.795 -12.734 -15.516 1 96.5 275 PHE A CA 1
ATOM 2109 C C . PHE A 1 275 ? -0.313 -12.852 -15.852 1 96.5 275 PHE A C 1
ATOM 2111 O O . PHE A 1 275 ? 0.543 -12.492 -15.039 1 96.5 275 PHE A O 1
ATOM 2118 N N . PHE A 1 276 ? -0.019 -13.312 -17.062 1 97.25 276 PHE A N 1
ATOM 2119 C CA . PHE A 1 276 ? 1.345 -13.586 -17.484 1 97.25 276 PHE A CA 1
ATOM 2120 C C . PHE A 1 276 ? 1.993 -12.336 -18.078 1 97.25 276 PHE A C 1
ATOM 2122 O O . PHE A 1 276 ? 3.205 -12.141 -17.953 1 97.25 276 PHE A O 1
ATOM 2129 N N . GLY A 1 277 ? 1.165 -11.57 -18.703 1 96.62 277 GLY A N 1
ATOM 2130 C CA . GLY A 1 277 ? 1.656 -10.383 -19.375 1 96.62 277 GLY A CA 1
ATOM 2131 C C . GLY A 1 277 ? 1.296 -9.094 -18.672 1 96.62 277 GLY A C 1
ATOM 2132 O O . GLY A 1 277 ? 1.311 -9.039 -17.438 1 96.62 277 GLY A O 1
ATOM 2133 N N . GLY A 1 278 ? 1.05 -8.016 -19.422 1 96.12 278 GLY A N 1
ATOM 2134 C CA . GLY A 1 278 ? 0.818 -6.684 -18.891 1 96.12 278 GLY A CA 1
ATOM 2135 C C . GLY A 1 278 ? 2.041 -5.789 -18.969 1 96.12 278 GLY A C 1
ATOM 2136 O O . GLY A 1 278 ? 3.168 -6.277 -19.078 1 96.12 278 GLY A O 1
ATOM 2137 N N . ASP A 1 279 ? 1.801 -4.52 -18.891 1 97.44 279 ASP A N 1
ATOM 2138 C CA . ASP A 1 279 ? 2.895 -3.561 -19.016 1 97.44 279 ASP A CA 1
ATOM 2139 C C . ASP A 1 279 ? 3.854 -3.662 -17.828 1 97.44 279 ASP A C 1
ATOM 2141 O O . ASP A 1 279 ? 3.426 -3.867 -16.703 1 97.44 279 ASP A O 1
ATOM 2145 N N . VAL A 1 280 ? 5.074 -3.598 -18.141 1 98.19 280 VAL A N 1
ATOM 2146 C CA . VAL A 1 280 ? 6.125 -3.324 -17.172 1 98.19 280 VAL A CA 1
ATOM 2147 C C . VAL A 1 280 ? 6.613 -1.886 -17.328 1 98.19 280 VAL A C 1
ATOM 2149 O O . VAL A 1 280 ? 7.219 -1.537 -18.344 1 98.19 280 VAL A O 1
ATOM 2152 N N . LYS A 1 281 ? 6.309 -1.038 -16.375 1 98.19 281 LYS A N 1
ATOM 2153 C CA . LYS A 1 281 ? 6.703 0.365 -16.469 1 98.19 281 LYS A CA 1
ATOM 2154 C C . LYS A 1 281 ? 7.91 0.655 -15.578 1 98.19 281 LYS A C 1
ATOM 2156 O O . LYS A 1 281 ? 8.031 0.095 -14.484 1 98.19 281 LYS A O 1
ATOM 2161 N N . VAL A 1 282 ? 8.758 1.501 -16.031 1 97.75 282 VAL A N 1
ATOM 2162 C CA . VAL A 1 282 ? 9.977 1.839 -15.305 1 97.75 282 VAL A CA 1
ATOM 2163 C C . VAL A 1 282 ? 10.156 3.355 -15.266 1 97.75 282 VAL A C 1
ATOM 2165 O O . VAL A 1 282 ? 9.906 4.039 -16.266 1 97.75 282 VAL A O 1
ATOM 2168 N N . ILE A 1 283 ? 10.461 3.881 -14.109 1 97.31 283 ILE A N 1
ATOM 2169 C CA . ILE A 1 283 ? 10.938 5.254 -13.961 1 97.31 283 ILE A CA 1
ATOM 2170 C C . ILE A 1 283 ? 12.352 5.254 -13.398 1 97.31 283 ILE A C 1
ATOM 2172 O O . ILE A 1 283 ? 12.609 4.691 -12.336 1 97.31 283 ILE A O 1
ATOM 2176 N N . LEU A 1 284 ? 13.242 5.812 -14.086 1 96.06 284 LEU A N 1
ATOM 2177 C CA . LEU A 1 284 ? 14.625 5.895 -13.625 1 96.06 284 LEU A CA 1
ATOM 2178 C C . LEU A 1 284 ? 14.883 7.227 -12.93 1 96.06 284 LEU A C 1
ATOM 2180 O O . LEU A 1 284 ? 14.172 8.203 -13.156 1 96.06 284 LEU A O 1
ATOM 2184 N N . LYS A 1 285 ? 15.852 7.195 -12.133 1 94.12 285 LYS A N 1
ATOM 2185 C CA . LYS A 1 285 ? 16.266 8.391 -11.406 1 94.12 285 LYS A CA 1
ATOM 2186 C C . LYS A 1 285 ? 16.469 9.57 -12.352 1 94.12 285 LYS A C 1
ATOM 2188 O O . LYS A 1 285 ? 17.109 9.445 -13.391 1 94.12 285 LYS A O 1
ATOM 2193 N N . GLY A 1 286 ? 15.875 10.688 -11.93 1 90.81 286 GLY A N 1
ATOM 2194 C CA . GLY A 1 286 ? 15.992 11.891 -12.742 1 90.81 286 GLY A CA 1
ATOM 2195 C C . GLY A 1 286 ? 14.859 12.047 -13.742 1 90.81 286 GLY A C 1
ATOM 2196 O O . GLY A 1 286 ? 14.711 13.102 -14.367 1 90.81 286 GLY A O 1
ATOM 2197 N N . ARG A 1 287 ? 14.047 10.93 -13.891 1 90.75 287 ARG A N 1
ATOM 2198 C CA . ARG A 1 287 ? 12.891 10.992 -14.789 1 90.75 287 ARG A CA 1
ATOM 2199 C C . ARG A 1 287 ? 11.602 11.195 -14 1 90.75 287 ARG A C 1
ATOM 2201 O O . ARG A 1 287 ? 11.539 10.898 -12.805 1 90.75 287 ARG A O 1
ATOM 2208 N N . THR A 1 288 ? 10.562 11.75 -14.695 1 88.69 288 THR A N 1
ATOM 2209 C CA . THR A 1 288 ? 9.32 12.062 -13.992 1 88.69 288 THR A CA 1
ATOM 2210 C C . THR A 1 288 ? 8.188 11.156 -14.469 1 88.69 288 THR A C 1
ATOM 2212 O O . THR A 1 288 ? 7.176 11.008 -13.789 1 88.69 288 THR A O 1
ATOM 2215 N N . GLU A 1 289 ? 8.359 10.625 -15.664 1 93.25 289 GLU A N 1
ATOM 2216 C CA . GLU A 1 289 ? 7.309 9.781 -16.234 1 93.25 289 GLU A CA 1
ATOM 2217 C C . GLU A 1 289 ? 7.824 8.367 -16.484 1 93.25 289 GLU A C 1
ATOM 2219 O O . GLU A 1 289 ? 8.969 8.18 -16.906 1 93.25 289 GLU A O 1
ATOM 2224 N N . PRO A 1 290 ? 6.973 7.402 -16.312 1 94.81 290 PRO A N 1
ATOM 2225 C CA . PRO A 1 290 ? 7.402 6.031 -16.578 1 94.81 290 PRO A CA 1
ATOM 2226 C C . PRO A 1 290 ? 7.414 5.703 -18.078 1 94.81 290 PRO A C 1
ATOM 2228 O O . PRO A 1 290 ? 6.676 6.316 -18.859 1 94.81 290 PRO A O 1
ATOM 2231 N N . ILE A 1 291 ? 8.25 4.832 -18.422 1 96.5 291 ILE A N 1
ATOM 2232 C CA . ILE A 1 291 ? 8.227 4.262 -19.766 1 96.5 291 ILE A CA 1
ATOM 2233 C C . ILE A 1 291 ? 7.812 2.791 -19.703 1 96.5 291 ILE A C 1
ATOM 2235 O O . ILE A 1 291 ? 8.141 2.094 -18.734 1 96.5 291 ILE A O 1
ATOM 2239 N N . VAL A 1 292 ? 7.082 2.375 -20.703 1 97.88 292 VAL A N 1
ATOM 2240 C CA . VAL A 1 292 ? 6.77 0.955 -20.828 1 97.88 292 VAL A CA 1
ATOM 2241 C C . VAL A 1 292 ? 7.98 0.207 -21.375 1 97.88 292 VAL A C 1
ATOM 2243 O O . VAL A 1 292 ? 8.398 0.447 -22.516 1 97.88 292 VAL A O 1
ATOM 2246 N N . PHE A 1 293 ? 8.508 -0.644 -20.594 1 97.19 293 PHE A N 1
ATOM 2247 C CA . PHE A 1 293 ? 9.656 -1.439 -21.016 1 97.19 293 PHE A CA 1
ATOM 2248 C C . PHE A 1 293 ? 9.203 -2.662 -21.797 1 97.19 293 PHE A C 1
ATOM 2250 O O . PHE A 1 293 ? 8.305 -3.389 -21.375 1 97.19 293 PHE A O 1
ATOM 2257 N N . PRO A 1 294 ? 9.797 -2.893 -22.938 1 94.5 294 PRO A N 1
ATOM 2258 C CA . PRO A 1 294 ? 9.391 -4.074 -23.703 1 94.5 294 PRO A CA 1
ATOM 2259 C C . PRO A 1 294 ? 9.656 -5.379 -22.969 1 94.5 294 PRO A C 1
ATOM 2261 O O . PRO A 1 294 ? 10.664 -5.504 -22.266 1 94.5 294 PRO A O 1
ATOM 2264 N N . HIS A 1 295 ? 8.797 -6.293 -23.172 1 94.75 295 HIS A N 1
ATOM 2265 C CA . HIS A 1 295 ? 9 -7.613 -22.594 1 94.75 295 HIS A CA 1
ATOM 2266 C C . HIS A 1 295 ? 10.289 -8.25 -23.109 1 94.75 295 HIS A C 1
ATOM 2268 O O . HIS A 1 295 ? 10.539 -8.258 -24.312 1 94.75 295 HIS A O 1
ATOM 2274 N N . THR A 1 296 ? 11.039 -8.773 -22.172 1 93.81 296 THR A N 1
ATOM 2275 C CA . THR A 1 296 ? 12.289 -9.438 -22.547 1 93.81 296 THR A CA 1
ATOM 2276 C C . THR A 1 296 ? 12.086 -10.945 -22.672 1 93.81 296 THR A C 1
ATOM 2278 O O . THR A 1 296 ? 12.961 -11.656 -23.156 1 93.81 296 THR A O 1
ATOM 2281 N N . HIS A 1 297 ? 10.953 -11.398 -22.203 1 93.62 297 HIS A N 1
ATOM 2282 C CA . HIS A 1 297 ? 10.602 -12.812 -22.156 1 93.62 297 HIS A CA 1
ATOM 2283 C C . HIS A 1 297 ? 9.266 -13.07 -22.844 1 93.62 297 HIS A C 1
ATOM 2285 O O . HIS A 1 297 ? 8.492 -12.141 -23.078 1 93.62 297 HIS A O 1
ATOM 2291 N N . GLY A 1 298 ? 9.062 -14.352 -23.125 1 91.31 298 GLY A N 1
ATOM 2292 C CA . GLY A 1 298 ? 7.805 -14.727 -23.75 1 91.31 298 GLY A CA 1
ATOM 2293 C C . GLY A 1 298 ? 6.703 -15.016 -22.75 1 91.31 298 GLY A C 1
ATOM 2294 O O . GLY A 1 298 ? 6.832 -14.688 -21.562 1 91.31 298 GLY A O 1
ATOM 2295 N N . TYR A 1 299 ? 5.543 -15.492 -23.312 1 93.44 299 TYR A N 1
ATOM 2296 C CA . TYR A 1 299 ? 4.387 -15.922 -22.547 1 93.44 299 TYR A CA 1
ATOM 2297 C C . TYR A 1 299 ? 3.662 -14.727 -21.938 1 93.44 299 TYR A C 1
ATOM 2299 O O . TYR A 1 299 ? 3.578 -14.602 -20.719 1 93.44 299 TYR A O 1
ATOM 2307 N N . ASP A 1 300 ? 3.064 -13.898 -22.75 1 92.88 300 ASP A N 1
ATOM 2308 C CA . ASP A 1 300 ? 2.326 -12.719 -22.312 1 92.88 300 ASP A CA 1
ATOM 2309 C C . ASP A 1 300 ? 0.82 -12.93 -22.438 1 92.88 300 ASP A C 1
ATOM 2311 O O . ASP A 1 300 ? 0.038 -11.992 -22.266 1 92.88 300 ASP A O 1
ATOM 2315 N N . GLY A 1 301 ? 0.399 -14.133 -22.812 1 92.62 301 GLY A N 1
ATOM 2316 C CA . GLY A 1 301 ? -1.009 -14.492 -22.891 1 92.62 301 GLY A CA 1
ATOM 2317 C C . GLY A 1 301 ? -1.487 -15.266 -21.672 1 92.62 301 GLY A C 1
ATOM 2318 O O . GLY A 1 301 ? -0.943 -15.117 -20.578 1 92.62 301 GLY A O 1
ATOM 2319 N N . ASP A 1 302 ? -2.557 -15.961 -21.812 1 94.56 302 ASP A N 1
ATOM 2320 C CA . ASP A 1 302 ? -2.977 -16.922 -20.812 1 94.56 302 ASP A CA 1
ATOM 2321 C C . ASP A 1 302 ? -2.305 -18.281 -21.031 1 94.56 302 ASP A C 1
ATOM 2323 O O . ASP A 1 302 ? -2.842 -19.141 -21.719 1 94.56 302 ASP A O 1
ATOM 2327 N N . ASP A 1 303 ? -1.25 -18.469 -20.406 1 95.62 303 ASP A N 1
ATOM 2328 C CA . ASP A 1 303 ? -0.378 -19.594 -20.703 1 95.62 303 ASP A CA 1
ATOM 2329 C C . ASP A 1 303 ? -0.428 -20.641 -19.594 1 95.62 303 ASP A C 1
ATOM 2331 O O . ASP A 1 303 ? 0.541 -21.375 -19.375 1 95.62 303 ASP A O 1
ATOM 2335 N N . ARG A 1 304 ? -1.495 -20.609 -18.828 1 97.19 304 ARG A N 1
ATOM 2336 C CA . ARG A 1 304 ? -1.634 -21.641 -17.797 1 97.19 304 ARG A CA 1
ATOM 2337 C C . ARG A 1 304 ? -1.362 -23.031 -18.391 1 97.19 304 ARG A C 1
ATOM 2339 O O . ARG A 1 304 ? -1.84 -23.359 -19.469 1 97.19 304 ARG A O 1
ATOM 2346 N N . GLY A 1 305 ? -0.642 -23.797 -17.688 1 97.19 305 GLY A N 1
ATOM 2347 C CA . GLY A 1 305 ? -0.048 -25.016 -18.219 1 97.19 305 GLY A CA 1
ATOM 2348 C C . GLY A 1 305 ? 1.437 -24.875 -18.516 1 97.19 305 GLY A C 1
ATOM 2349 O O . GLY A 1 305 ? 2.137 -25.875 -18.688 1 97.19 305 GLY A O 1
ATOM 2350 N N . LEU A 1 306 ? 1.874 -23.625 -18.5 1 97.75 306 LEU A N 1
ATOM 2351 C CA . LEU A 1 306 ? 3.293 -23.328 -18.688 1 97.75 306 LEU A CA 1
ATOM 2352 C C . LEU A 1 306 ? 4.125 -24 -17.594 1 97.75 306 LEU A C 1
ATOM 2354 O O . LEU A 1 306 ? 5.227 -24.484 -17.859 1 97.75 306 LEU A O 1
ATOM 2358 N N . GLY A 1 307 ? 3.613 -23.984 -16.375 1 98.31 307 GLY A N 1
ATOM 2359 C CA . GLY A 1 307 ? 4.301 -24.625 -15.273 1 98.31 307 GLY A CA 1
ATOM 2360 C C . GLY A 1 307 ? 4.457 -26.125 -15.469 1 98.31 307 GLY A C 1
ATOM 2361 O O . GLY A 1 307 ? 5.445 -26.719 -15.023 1 98.31 307 GLY A O 1
ATOM 2362 N N . VAL A 1 308 ? 3.494 -26.75 -16.109 1 98.56 308 VAL A N 1
ATOM 2363 C CA . VAL A 1 308 ? 3.564 -28.188 -16.406 1 98.56 308 VAL A CA 1
ATOM 2364 C C . VAL A 1 308 ? 4.664 -28.438 -17.422 1 98.56 308 VAL A C 1
ATOM 2366 O O . VAL A 1 308 ? 5.461 -29.375 -17.266 1 98.56 308 VAL A O 1
ATOM 2369 N N . ALA A 1 309 ? 4.672 -27.609 -18.453 1 98.12 309 ALA A N 1
ATOM 2370 C CA . ALA A 1 309 ? 5.715 -27.734 -19.469 1 98.12 309 ALA A CA 1
ATOM 2371 C C . ALA A 1 309 ? 7.098 -27.516 -18.859 1 98.12 309 ALA A C 1
ATOM 2373 O O . ALA A 1 309 ? 8.039 -28.266 -19.156 1 98.12 309 ALA A O 1
ATOM 2374 N N . GLU A 1 310 ? 7.207 -26.5 -18.031 1 97.94 310 GLU A N 1
ATOM 2375 C CA . GLU A 1 310 ? 8.461 -26.234 -17.328 1 97.94 310 GLU A CA 1
ATOM 2376 C C . GLU A 1 310 ? 8.891 -27.453 -16.5 1 97.94 310 GLU A C 1
ATOM 2378 O O . GLU A 1 310 ? 10.07 -27.812 -16.516 1 97.94 310 GLU A O 1
ATOM 2383 N N . MET A 1 311 ? 7.977 -28.047 -15.82 1 98.25 311 MET A N 1
ATOM 2384 C CA . MET A 1 311 ? 8.242 -29.25 -15.023 1 98.25 311 MET A CA 1
ATOM 2385 C C . MET A 1 311 ? 8.719 -30.391 -15.906 1 98.25 311 MET A C 1
ATOM 2387 O O . MET A 1 311 ? 9.656 -31.109 -15.555 1 98.25 311 MET A O 1
ATOM 2391 N N . ALA A 1 312 ? 8.086 -30.578 -17.062 1 98.38 312 ALA A N 1
ATOM 2392 C CA . ALA A 1 312 ? 8.438 -31.656 -17.984 1 98.38 312 ALA A CA 1
ATOM 2393 C C . ALA A 1 312 ? 9.852 -31.469 -18.531 1 98.38 312 ALA A C 1
ATOM 2395 O O . ALA A 1 312 ? 10.625 -32.438 -18.578 1 98.38 312 ALA A O 1
ATOM 2396 N N . TRP A 1 313 ? 10.133 -30.281 -18.922 1 97.38 313 TRP A N 1
ATOM 2397 C CA . TRP A 1 313 ? 11.484 -30 -19.406 1 97.38 313 TRP A CA 1
ATOM 2398 C C . TRP A 1 313 ? 12.516 -30.25 -18.297 1 97.38 313 TRP A C 1
ATOM 2400 O O . TRP A 1 313 ? 13.578 -30.812 -18.547 1 97.38 313 TRP A O 1
ATOM 2410 N N . ALA A 1 314 ? 12.227 -29.812 -17.125 1 97.12 314 ALA A N 1
ATOM 2411 C CA . ALA A 1 314 ? 13.125 -30.031 -15.992 1 97.12 314 ALA A CA 1
ATOM 2412 C C . ALA A 1 314 ? 13.352 -31.531 -15.766 1 97.12 314 ALA A C 1
ATOM 2414 O O . ALA A 1 314 ? 14.469 -31.969 -15.492 1 97.12 314 ALA A O 1
ATOM 2415 N N . LEU A 1 315 ? 12.266 -32.281 -15.883 1 96.94 315 LEU A N 1
ATOM 2416 C CA . LEU A 1 315 ? 12.328 -33.719 -15.727 1 96.94 315 LEU A CA 1
ATOM 2417 C C . LEU A 1 315 ? 13.281 -34.344 -16.75 1 96.94 315 LEU A C 1
ATOM 2419 O O . LEU A 1 315 ? 14.133 -35.156 -16.406 1 96.94 315 LEU A O 1
ATOM 2423 N N . ARG A 1 316 ? 13.203 -33.938 -18 1 96.88 316 ARG A N 1
ATOM 2424 C CA . ARG A 1 316 ? 14.047 -34.469 -19.062 1 96.88 316 ARG A CA 1
ATOM 2425 C C . ARG A 1 316 ? 15.492 -34.031 -18.891 1 96.88 316 ARG A C 1
ATOM 2427 O O . ARG A 1 316 ? 16.422 -34.75 -19.25 1 96.88 316 ARG A O 1
ATOM 2434 N N . LYS A 1 317 ? 15.703 -32.875 -18.328 1 95.5 317 LYS A N 1
ATOM 2435 C CA . LYS A 1 317 ? 17.031 -32.281 -18.25 1 95.5 317 LYS A CA 1
ATOM 2436 C C . LYS A 1 317 ? 17.688 -32.562 -16.891 1 95.5 317 LYS A C 1
ATOM 2438 O O . LYS A 1 317 ? 18.844 -32.219 -16.688 1 95.5 317 LYS A O 1
ATOM 2443 N N . GLY A 1 318 ? 16.969 -33.125 -16 1 95.06 318 GLY A N 1
ATOM 2444 C CA . GLY A 1 318 ? 17.5 -33.438 -14.688 1 95.06 318 GLY A CA 1
ATOM 2445 C C . GLY A 1 318 ? 17.766 -32.219 -13.836 1 95.06 318 GLY A C 1
ATOM 2446 O O . GLY A 1 318 ? 18.781 -32.125 -13.148 1 95.06 318 GLY A O 1
ATOM 2447 N N . ARG A 1 319 ? 16.953 -31.172 -13.93 1 95.19 319 ARG A N 1
ATOM 2448 C CA . ARG A 1 319 ? 17.078 -29.938 -13.148 1 95.19 319 ARG A CA 1
ATOM 2449 C C . ARG A 1 319 ? 15.922 -29.797 -12.164 1 95.19 319 ARG A C 1
ATOM 2451 O O . ARG A 1 319 ? 14.914 -30.484 -12.281 1 95.19 319 ARG A O 1
ATOM 2458 N N . VAL A 1 320 ? 16.094 -28.969 -11.195 1 96 320 VAL A N 1
ATOM 2459 C CA . VAL A 1 320 ? 14.992 -28.578 -10.328 1 96 320 VAL A CA 1
ATOM 2460 C C . VAL A 1 320 ? 14.055 -27.625 -11.07 1 96 320 VAL A C 1
ATOM 2462 O O . VAL A 1 320 ? 14.5 -26.625 -11.641 1 96 320 VAL A O 1
ATOM 2465 N N . PRO A 1 321 ? 12.82 -28 -11.125 1 97.75 321 PRO A N 1
ATOM 2466 C CA . PRO A 1 321 ? 11.891 -27.109 -11.828 1 97.75 321 PRO A CA 1
ATOM 2467 C C . PRO A 1 321 ? 11.789 -25.734 -11.172 1 97.75 321 PRO A C 1
ATOM 2469 O O . PRO A 1 321 ? 11.82 -25.641 -9.945 1 97.75 321 PRO A O 1
ATOM 2472 N N . ARG A 1 322 ? 11.508 -24.672 -11.969 1 97.62 322 ARG A N 1
ATOM 2473 C CA . ARG A 1 322 ? 11.297 -23.328 -11.453 1 97.62 322 ARG A CA 1
ATOM 2474 C C . ARG A 1 322 ? 10.023 -23.25 -10.625 1 97.62 322 ARG A C 1
ATOM 2476 O O . ARG A 1 322 ? 9.914 -22.422 -9.711 1 97.62 322 ARG A O 1
ATOM 2483 N N . THR A 1 323 ? 9.094 -24.125 -10.891 1 96.75 323 THR A N 1
ATOM 2484 C CA . THR A 1 323 ? 7.809 -24.141 -10.195 1 96.75 323 THR A CA 1
ATOM 2485 C C . THR A 1 323 ? 7.828 -25.125 -9.039 1 96.75 323 THR A C 1
ATOM 2487 O O . THR A 1 323 ? 6.773 -25.547 -8.547 1 96.75 323 THR A O 1
ATOM 2490 N N . ASN A 1 324 ? 8.969 -25.562 -8.648 1 95.62 324 ASN A N 1
ATOM 2491 C CA . ASN A 1 324 ? 9.078 -26.516 -7.543 1 95.62 324 ASN A CA 1
ATOM 2492 C C . ASN A 1 324 ? 8.258 -26.078 -6.336 1 95.62 324 ASN A C 1
ATOM 2494 O O . ASN A 1 324 ? 8.094 -24.875 -6.102 1 95.62 324 ASN A O 1
ATOM 2498 N N . GLY A 1 325 ? 7.824 -26.984 -5.555 1 96.75 325 GLY A N 1
ATOM 2499 C CA . GLY A 1 325 ? 6.848 -26.75 -4.504 1 96.75 325 GLY A CA 1
ATOM 2500 C C . GLY A 1 325 ? 7.387 -25.906 -3.367 1 96.75 325 GLY A C 1
ATOM 2501 O O . GLY A 1 325 ? 6.617 -25.344 -2.584 1 96.75 325 GLY A O 1
ATOM 2502 N N . ASP A 1 326 ? 8.688 -25.781 -3.213 1 96.12 326 ASP A N 1
ATOM 2503 C CA . ASP A 1 326 ? 9.289 -25.047 -2.1 1 96.12 326 ASP A CA 1
ATOM 2504 C C . ASP A 1 326 ? 8.891 -23.578 -2.131 1 96.12 326 ASP A C 1
ATOM 2506 O O . ASP A 1 326 ? 8.539 -23 -1.101 1 96.12 326 ASP A O 1
ATOM 2510 N N . MET A 1 327 ? 8.906 -22.953 -3.312 1 96.94 327 MET A N 1
ATOM 2511 C CA . MET A 1 327 ? 8.508 -21.547 -3.412 1 96.94 327 MET A CA 1
ATOM 2512 C C . MET A 1 327 ? 7.016 -21.391 -3.143 1 96.94 327 MET A C 1
ATOM 2514 O O . MET A 1 327 ? 6.602 -20.453 -2.465 1 96.94 327 MET A O 1
ATOM 2518 N N . ALA A 1 328 ? 6.246 -22.328 -3.727 1 97.5 328 ALA A N 1
ATOM 2519 C CA . ALA A 1 328 ? 4.809 -22.281 -3.484 1 97.5 328 ALA A CA 1
ATOM 2520 C C . ALA A 1 328 ? 4.496 -22.422 -1.996 1 97.5 328 ALA A C 1
ATOM 2522 O O . ALA A 1 328 ? 3.609 -21.734 -1.477 1 97.5 328 ALA A O 1
ATOM 2523 N N . PHE A 1 329 ? 5.203 -23.281 -1.345 1 97.75 329 PHE A N 1
ATOM 2524 C CA . PHE A 1 329 ? 5.035 -23.469 0.092 1 97.75 329 PHE A CA 1
ATOM 2525 C C . PHE A 1 329 ? 5.418 -22.203 0.852 1 97.75 329 PHE A C 1
ATOM 2527 O O . PHE A 1 329 ? 4.719 -21.797 1.783 1 97.75 329 PHE A O 1
ATOM 2534 N N . HIS A 1 330 ? 6.527 -21.609 0.484 1 98.31 330 HIS A N 1
ATOM 2535 C CA . HIS A 1 330 ? 6.988 -20.391 1.117 1 98.31 330 HIS A CA 1
ATOM 2536 C C . HIS A 1 330 ? 5.953 -19.281 0.972 1 98.31 330 HIS A C 1
ATOM 2538 O O . HIS A 1 330 ? 5.664 -18.562 1.936 1 98.31 330 HIS A O 1
ATOM 2544 N N . ALA A 1 331 ? 5.371 -19.109 -0.208 1 98.25 331 ALA A N 1
ATOM 2545 C CA . ALA A 1 331 ? 4.332 -18.109 -0.451 1 98.25 331 ALA A CA 1
ATOM 2546 C C . ALA A 1 331 ? 3.113 -18.359 0.432 1 98.25 331 ALA A C 1
ATOM 2548 O O . ALA A 1 331 ? 2.557 -17.438 1.015 1 98.25 331 ALA A O 1
ATOM 2549 N N . LEU A 1 332 ? 2.717 -19.625 0.5 1 97.5 332 LEU A N 1
ATOM 2550 C CA . LEU A 1 332 ? 1.583 -19.984 1.34 1 97.5 332 LEU A CA 1
ATOM 2551 C C . LEU A 1 332 ? 1.868 -19.672 2.807 1 97.5 332 LEU A C 1
ATOM 2553 O O . LEU A 1 332 ? 1.002 -19.156 3.516 1 97.5 332 LEU A O 1
ATOM 2557 N N . GLU A 1 333 ? 3.07 -19.984 3.236 1 98.38 333 GLU A N 1
ATOM 2558 C CA . GLU A 1 333 ? 3.441 -19.719 4.625 1 98.38 333 GLU A CA 1
ATOM 2559 C C . GLU A 1 333 ? 3.428 -18.234 4.926 1 98.38 333 GLU A C 1
ATOM 2561 O O . GLU A 1 333 ? 3.043 -17.812 6.023 1 98.38 333 GLU A O 1
ATOM 2566 N N . ILE A 1 334 ? 3.854 -17.422 4.004 1 98.69 334 ILE A N 1
ATOM 2567 C CA . ILE A 1 334 ? 3.799 -15.969 4.184 1 98.69 334 ILE A CA 1
ATOM 2568 C C . ILE A 1 334 ? 2.367 -15.539 4.492 1 98.69 334 ILE A C 1
ATOM 2570 O O . ILE A 1 334 ? 2.119 -14.852 5.48 1 98.69 334 ILE A O 1
ATOM 2574 N N . LEU A 1 335 ? 1.437 -15.984 3.693 1 98.06 335 LEU A N 1
ATOM 2575 C CA . LEU A 1 335 ? 0.046 -15.562 3.832 1 98.06 335 LEU A CA 1
ATOM 2576 C C . LEU A 1 335 ? -0.566 -16.125 5.113 1 98.06 335 LEU A C 1
ATOM 2578 O O . LEU A 1 335 ? -1.233 -15.398 5.855 1 98.06 335 LEU A O 1
ATOM 2582 N N . THR A 1 336 ? -0.318 -17.391 5.379 1 97.25 336 THR A N 1
ATOM 2583 C CA . THR A 1 336 ? -0.859 -17.969 6.602 1 97.25 336 THR A CA 1
ATOM 2584 C C . THR A 1 336 ? -0.147 -17.406 7.832 1 97.25 336 THR A C 1
ATOM 2586 O O . THR A 1 336 ? -0.746 -17.297 8.898 1 97.25 336 THR A O 1
ATOM 2589 N N . GLY A 1 337 ? 1.137 -17.078 7.688 1 98.25 337 GLY A N 1
ATOM 2590 C CA . GLY A 1 337 ? 1.865 -16.406 8.75 1 98.25 337 GLY A CA 1
ATOM 2591 C C . GLY A 1 337 ? 1.287 -15.055 9.109 1 98.25 337 GLY A C 1
ATOM 2592 O O . GLY A 1 337 ? 1.229 -14.688 10.281 1 98.25 337 GLY A O 1
ATOM 2593 N N . ILE A 1 338 ? 0.855 -14.328 8.133 1 98.62 338 ILE A N 1
ATOM 2594 C CA . ILE A 1 338 ? 0.206 -13.039 8.367 1 98.62 338 ILE A CA 1
ATOM 2595 C C . ILE A 1 338 ? -1.095 -13.25 9.141 1 98.62 338 ILE A C 1
ATOM 2597 O O . ILE A 1 338 ? -1.4 -12.508 10.07 1 98.62 338 ILE A O 1
ATOM 2601 N N . ILE A 1 339 ? -1.872 -14.258 8.727 1 97.56 339 ILE A N 1
ATOM 2602 C CA . ILE A 1 339 ? -3.113 -14.578 9.422 1 97.56 339 ILE A CA 1
ATOM 2603 C C . ILE A 1 339 ? -2.812 -14.906 10.883 1 97.56 339 ILE A C 1
ATOM 2605 O O . ILE A 1 339 ? -3.457 -14.375 11.789 1 97.56 339 ILE A O 1
ATOM 2609 N N . GLU A 1 340 ? -1.816 -15.766 11.086 1 97.75 340 GLU A N 1
ATOM 2610 C CA . GLU A 1 340 ? -1.435 -16.156 12.438 1 97.75 340 GLU A CA 1
ATOM 2611 C C . GLU A 1 340 ? -0.958 -14.938 13.242 1 97.75 340 GLU A C 1
ATOM 2613 O O . GLU A 1 340 ? -1.256 -14.82 14.43 1 97.75 340 GLU A O 1
ATOM 2618 N N . SER A 1 341 ? -0.207 -14.102 12.633 1 98.75 341 SER A N 1
ATOM 2619 C CA . SER A 1 341 ? 0.254 -12.867 13.266 1 98.75 341 SER A CA 1
ATOM 2620 C C . SER A 1 341 ? -0.916 -12.07 13.828 1 98.75 341 SER A C 1
ATOM 2622 O O . SER A 1 341 ? -0.87 -11.609 14.977 1 98.75 341 SER A O 1
ATOM 2624 N N . GLY A 1 342 ? -1.927 -11.867 13.047 1 98.19 342 GLY A N 1
ATOM 2625 C CA . GLY A 1 342 ? -3.105 -11.141 13.5 1 98.19 342 GLY A CA 1
ATOM 2626 C C . GLY A 1 342 ? -3.803 -11.805 14.664 1 98.19 342 GLY A C 1
ATOM 2627 O O . GLY A 1 342 ? -4.293 -11.125 15.57 1 98.19 342 GLY A O 1
ATOM 2628 N N . GLU A 1 343 ? -3.854 -13.094 14.656 1 97.5 343 GLU A N 1
ATOM 2629 C CA . GLU A 1 343 ? -4.535 -13.852 15.695 1 97.5 343 GLU A CA 1
ATOM 2630 C C . GLU A 1 343 ? -3.764 -13.805 17.016 1 97.5 343 GLU A C 1
ATOM 2632 O O . GLU A 1 343 ? -4.363 -13.688 18.078 1 97.5 343 GLU A O 1
ATOM 2637 N N . THR A 1 344 ? -2.449 -13.836 16.922 1 98.06 344 THR A N 1
ATOM 2638 C CA . THR A 1 344 ? -1.621 -13.922 18.125 1 98.06 344 THR A CA 1
ATOM 2639 C C . THR A 1 344 ? -1.162 -12.539 18.562 1 98.06 344 THR A C 1
ATOM 2641 O O . THR A 1 344 ? -0.607 -12.383 19.656 1 98.06 344 THR A O 1
ATOM 2644 N N . LYS A 1 345 ? -1.361 -11.555 17.688 1 98.19 345 LYS A N 1
ATOM 2645 C CA . LYS A 1 345 ? -0.913 -10.188 17.922 1 98.19 345 LYS A CA 1
ATOM 2646 C C . LYS A 1 345 ? 0.601 -10.125 18.094 1 98.19 345 LYS A C 1
ATOM 2648 O O . LYS A 1 345 ? 1.102 -9.391 18.953 1 98.19 345 LYS A O 1
ATOM 2653 N N . GLY A 1 346 ? 1.305 -10.992 17.422 1 98.56 346 GLY A N 1
ATOM 2654 C CA . GLY A 1 346 ? 2.756 -11.055 17.375 1 98.56 346 GLY A CA 1
ATOM 2655 C C . GLY A 1 346 ? 3.291 -11.242 15.969 1 98.56 346 GLY A C 1
ATOM 2656 O O . GLY A 1 346 ? 2.523 -11.469 15.031 1 98.56 346 GLY A O 1
ATOM 2657 N N . PHE A 1 347 ? 4.59 -11.117 15.836 1 98.81 347 PHE A N 1
ATOM 2658 C CA . PHE A 1 347 ? 5.227 -11.336 14.539 1 98.81 347 PHE A CA 1
ATOM 2659 C C . PHE A 1 347 ? 5.391 -12.828 14.266 1 98.81 347 PHE A C 1
ATOM 2661 O O . PHE A 1 347 ? 5.414 -13.633 15.188 1 98.81 347 PHE A O 1
ATOM 2668 N N . TYR A 1 348 ? 5.363 -13.18 13.031 1 98.81 348 TYR A N 1
ATOM 2669 C CA . TYR A 1 348 ? 5.559 -14.562 12.602 1 98.81 348 TYR A CA 1
ATOM 2670 C C . TYR A 1 348 ? 6.91 -14.742 11.922 1 98.81 348 TYR A C 1
ATOM 2672 O O . TYR A 1 348 ? 7.191 -14.086 10.914 1 98.81 348 TYR A O 1
ATOM 2680 N N . GLU A 1 349 ? 7.762 -15.578 12.422 1 98.75 349 GLU A N 1
ATOM 2681 C CA . GLU A 1 349 ? 9.039 -15.922 11.812 1 98.75 349 GLU A CA 1
ATOM 2682 C C . GLU A 1 349 ? 8.891 -17.078 10.828 1 98.75 349 GLU A C 1
ATOM 2684 O O . GLU A 1 349 ? 8.43 -18.156 11.203 1 98.75 349 GLU A O 1
ATOM 2689 N N . MET A 1 350 ? 9.336 -16.844 9.641 1 98.56 350 MET A N 1
ATOM 2690 C CA . MET A 1 350 ? 9.227 -17.859 8.609 1 98.56 350 MET A CA 1
ATOM 2691 C C . MET A 1 350 ? 10.047 -19.094 8.977 1 98.56 350 MET A C 1
ATOM 2693 O O . MET A 1 350 ? 11.164 -18.969 9.477 1 98.56 350 MET A O 1
ATOM 2697 N N . LYS A 1 351 ? 9.492 -20.219 8.633 1 97.88 351 LYS A N 1
ATOM 2698 C CA . LYS A 1 351 ? 10.195 -21.484 8.891 1 97.88 351 LYS A CA 1
ATOM 2699 C C . LYS A 1 351 ? 10.734 -22.078 7.598 1 97.88 351 LYS A C 1
ATOM 2701 O O . LYS A 1 351 ? 11.758 -22.781 7.609 1 97.88 351 LYS A O 1
ATOM 2706 N N . SER A 1 352 ? 10.023 -21.812 6.562 1 97 352 SER A N 1
ATOM 2707 C CA . SER A 1 352 ? 10.406 -22.375 5.277 1 97 352 SER A CA 1
ATOM 2708 C C . SER A 1 352 ? 11.508 -21.547 4.613 1 97 352 SER A C 1
ATOM 2710 O O . SER A 1 352 ? 11.695 -20.375 4.949 1 97 352 SER A O 1
ATOM 2712 N N . ARG A 1 353 ? 12.258 -22.188 3.779 1 95.19 353 ARG A N 1
ATOM 2713 C CA . ARG A 1 353 ? 13.227 -21.594 2.865 1 95.19 353 ARG A CA 1
ATOM 2714 C C . ARG A 1 353 ? 13.039 -22.125 1.446 1 95.19 353 ARG A C 1
ATOM 2716 O O . ARG A 1 353 ? 12.375 -23.141 1.239 1 95.19 353 ARG A O 1
ATOM 2723 N N . PHE A 1 354 ? 13.5 -21.359 0.501 1 95.06 354 PHE A N 1
ATOM 2724 C CA . PHE A 1 354 ? 13.516 -21.859 -0.869 1 95.06 354 PHE A CA 1
ATOM 2725 C C . PHE A 1 354 ? 14.656 -21.234 -1.66 1 95.06 354 PHE A C 1
ATOM 2727 O O . PHE A 1 354 ? 15.219 -20.219 -1.252 1 95.06 354 PHE A O 1
ATOM 2734 N N . GLU A 1 355 ? 15.016 -21.922 -2.682 1 92.88 355 GLU A N 1
ATOM 2735 C CA . GLU A 1 355 ? 16.016 -21.406 -3.594 1 92.88 355 GLU A CA 1
ATOM 2736 C C . GLU A 1 355 ? 15.383 -20.828 -4.852 1 92.88 355 GLU A C 1
ATOM 2738 O O . GLU A 1 355 ? 14.648 -21.516 -5.559 1 92.88 355 GLU A O 1
ATOM 2743 N N . ARG A 1 356 ? 15.68 -19.625 -5.102 1 93.12 356 ARG A N 1
ATOM 2744 C CA . ARG A 1 356 ? 15.18 -18.984 -6.324 1 93.12 356 ARG A CA 1
ATOM 2745 C C . ARG A 1 356 ? 15.891 -19.547 -7.551 1 93.12 356 ARG A C 1
ATOM 2747 O O . ARG A 1 356 ? 17.109 -19.422 -7.688 1 93.12 356 ARG A O 1
ATOM 2754 N N . ARG A 1 357 ? 15.141 -20.109 -8.406 1 95.81 357 ARG A N 1
ATOM 2755 C CA . ARG A 1 357 ? 15.688 -20.688 -9.633 1 95.81 357 ARG A CA 1
ATOM 2756 C C . ARG A 1 357 ? 15.984 -19.594 -10.656 1 95.81 357 ARG A C 1
ATOM 2758 O O . ARG A 1 357 ? 15.422 -18.5 -10.594 1 95.81 357 ARG A O 1
ATOM 2765 N N . PRO A 1 358 ? 16.891 -19.859 -11.602 1 95.38 358 PRO A N 1
ATOM 2766 C CA . PRO A 1 358 ? 17.188 -18.844 -12.625 1 95.38 358 PRO A CA 1
ATOM 2767 C C . PRO A 1 358 ? 15.977 -18.469 -13.461 1 95.38 358 PRO A C 1
ATOM 2769 O O . PRO A 1 358 ? 15.086 -19.312 -13.68 1 95.38 358 PRO A O 1
ATOM 2772 N N . MET A 1 359 ? 15.977 -17.281 -13.898 1 95.62 359 MET A N 1
ATOM 2773 C CA . MET A 1 359 ? 14.945 -16.844 -14.828 1 95.62 359 MET A CA 1
ATOM 2774 C C . MET A 1 359 ? 15.016 -17.625 -16.141 1 95.62 359 MET A C 1
ATOM 2776 O O . MET A 1 359 ? 16.047 -18.25 -16.438 1 95.62 359 MET A O 1
ATOM 2780 N N . LEU A 1 360 ? 13.891 -17.562 -16.859 1 95.25 360 LEU A N 1
ATOM 2781 C CA . LEU A 1 360 ? 13.969 -18.031 -18.234 1 95.25 360 LEU A CA 1
ATOM 2782 C C . LEU A 1 360 ? 14.953 -17.188 -19.031 1 95.25 360 LEU A C 1
ATOM 2784 O O . LEU A 1 360 ? 15.172 -16.016 -18.734 1 95.25 360 LEU A O 1
ATOM 2788 N N . PRO A 1 361 ? 15.594 -17.859 -19.953 1 92.12 361 PRO A N 1
ATOM 2789 C CA . PRO A 1 361 ? 16.469 -17.031 -20.812 1 92.12 361 PRO A CA 1
ATOM 2790 C C . PRO A 1 361 ? 15.695 -15.984 -21.594 1 92.12 361 PRO A C 1
ATOM 2792 O O . PRO A 1 361 ? 14.57 -16.234 -22.047 1 92.12 361 PRO A O 1
ATOM 2795 N N . ARG A 1 362 ? 16.25 -14.859 -21.875 1 89.38 362 ARG A N 1
ATOM 2796 C CA . ARG A 1 362 ? 15.656 -13.766 -22.656 1 89.38 362 ARG A CA 1
ATOM 2797 C C . ARG A 1 362 ? 15.664 -14.078 -24.141 1 89.38 362 ARG A C 1
ATOM 2799 O O . ARG A 1 362 ? 16.469 -14.898 -24.609 1 89.38 362 ARG A O 1
ATOM 2806 N N . GLY A 1 363 ? 14.797 -13.445 -24.828 1 84.5 363 GLY A N 1
ATOM 2807 C CA . GLY A 1 363 ? 14.867 -13.469 -26.266 1 84.5 363 GLY A CA 1
ATOM 2808 C C . GLY A 1 363 ? 13.953 -14.508 -26.891 1 84.5 363 GLY A C 1
ATOM 2809 O O . GLY A 1 363 ? 13.805 -14.555 -28.125 1 84.5 363 GLY A O 1
ATOM 2810 N N . TYR A 1 364 ? 13.445 -15.398 -26.078 1 85.56 364 TYR A N 1
ATOM 2811 C CA . TYR A 1 364 ? 12.477 -16.359 -26.578 1 85.56 364 TYR A CA 1
ATOM 2812 C C . TYR A 1 364 ? 11.07 -15.773 -26.578 1 85.56 364 TYR A C 1
ATOM 2814 O O . TYR A 1 364 ? 10.227 -16.188 -25.781 1 85.56 364 TYR A O 1
ATOM 2822 N N . LEU A 1 365 ? 11.062 -14.938 -27.578 1 81.19 365 LEU A N 1
ATOM 2823 C CA . LEU A 1 365 ? 9.836 -14.148 -27.625 1 81.19 365 LEU A CA 1
ATOM 2824 C C . LEU A 1 365 ? 8.789 -14.82 -28.516 1 81.19 365 LEU A C 1
ATOM 2826 O O . LEU A 1 365 ? 9.117 -15.742 -29.266 1 81.19 365 LEU A O 1
ATOM 2830 N N . GLY A 1 366 ? 7.559 -14.875 -28.234 1 70.44 366 GLY A N 1
ATOM 2831 C CA . GLY A 1 366 ? 6.5 -15.508 -29.016 1 70.44 366 GLY A CA 1
ATOM 2832 C C . GLY A 1 366 ? 6.391 -14.969 -30.422 1 70.44 366 GLY A C 1
ATOM 2833 O O . GLY A 1 366 ? 7.402 -14.656 -31.062 1 70.44 366 GLY A O 1
ATOM 2834 N N . GLY A 1 367 ? 5.199 -15.125 -30.969 1 59.84 367 GLY A N 1
ATOM 2835 C CA . GLY A 1 367 ? 4.852 -14.859 -32.375 1 59.84 367 GLY A CA 1
ATOM 2836 C C . GLY A 1 367 ? 5.312 -13.492 -32.844 1 59.84 367 GLY A C 1
ATOM 2837 O O . GLY A 1 367 ? 5.559 -13.297 -34.031 1 59.84 367 GLY A O 1
ATOM 2838 N N . ASN A 1 368 ? 5.562 -12.641 -31.859 1 59.47 368 ASN A N 1
ATOM 2839 C CA . ASN A 1 368 ? 5.883 -11.289 -32.312 1 59.47 368 ASN A CA 1
ATOM 2840 C C . ASN A 1 368 ? 7.312 -11.195 -32.812 1 59.47 368 ASN A C 1
ATOM 2842 O O . ASN A 1 368 ? 7.676 -10.219 -33.469 1 59.47 368 ASN A O 1
ATOM 2846 N N . TYR A 1 369 ? 8.062 -12.258 -32.469 1 64.75 369 TYR A N 1
ATOM 2847 C CA . TYR A 1 369 ? 9.43 -12.266 -32.969 1 64.75 369 TYR A CA 1
ATOM 2848 C C . TYR A 1 369 ? 9.656 -13.438 -33.938 1 64.75 369 TYR A C 1
ATOM 2850 O O . TYR A 1 369 ? 10.234 -14.461 -33.531 1 64.75 369 TYR A O 1
ATOM 2858 N N . ALA A 1 370 ? 9.375 -13.375 -35.156 1 60.72 370 ALA A N 1
ATOM 2859 C CA . ALA A 1 370 ? 9.625 -14.281 -36.281 1 60.72 370 ALA A CA 1
ATOM 2860 C C . ALA A 1 370 ? 9.188 -15.703 -35.938 1 60.72 370 ALA A C 1
ATOM 2862 O O . ALA A 1 370 ? 9.883 -16.672 -36.281 1 60.72 370 ALA A O 1
ATOM 2863 N N . GLN A 1 371 ? 8.203 -15.883 -35.25 1 58.34 371 GLN A N 1
ATOM 2864 C CA . GLN A 1 371 ? 7.559 -17.141 -34.906 1 58.34 371 GLN A CA 1
ATOM 2865 C C . GLN A 1 371 ? 8.398 -17.953 -33.938 1 58.34 371 GLN A C 1
ATOM 2867 O O . GLN A 1 371 ? 8.438 -19.188 -34 1 58.34 371 GLN A O 1
ATOM 2872 N N . ASN A 1 372 ? 9.195 -17.203 -33.188 1 65.38 372 ASN A N 1
ATOM 2873 C CA . ASN A 1 372 ? 10 -17.906 -32.188 1 65.38 372 ASN A CA 1
ATOM 2874 C C . ASN A 1 372 ? 9.133 -18.719 -31.25 1 65.38 372 ASN A C 1
ATOM 2876 O O . ASN A 1 372 ? 7.941 -18.438 -31.094 1 65.38 372 ASN A O 1
ATOM 2880 N N . GLN A 1 373 ? 9.672 -19.906 -31.031 1 75.19 373 GLN A N 1
ATOM 2881 C CA . GLN A 1 373 ? 9.016 -20.812 -30.078 1 75.19 373 GLN A CA 1
ATOM 2882 C C . GLN A 1 373 ? 9.484 -20.547 -28.656 1 75.19 373 GLN A C 1
ATOM 2884 O O . GLN A 1 373 ? 10.586 -20.953 -28.281 1 75.19 373 GLN A O 1
ATOM 2889 N N . PRO A 1 374 ? 8.562 -19.906 -27.953 1 82.81 374 PRO A N 1
ATOM 2890 C CA . PRO A 1 374 ? 8.977 -19.562 -26.594 1 82.81 374 PRO A CA 1
ATOM 2891 C C . PRO A 1 374 ? 9.289 -20.797 -25.75 1 82.81 374 PRO A C 1
ATOM 2893 O O . PRO A 1 374 ? 10.039 -20.719 -24.781 1 82.81 374 PRO A O 1
ATOM 2896 N N . GLU A 1 375 ? 8.812 -21.922 -26.156 1 88.88 375 GLU A N 1
ATOM 2897 C CA . GLU A 1 375 ? 9.016 -23.125 -25.375 1 88.88 375 GLU A CA 1
ATOM 2898 C C . GLU A 1 375 ? 10.5 -23.484 -25.266 1 88.88 375 GLU A C 1
ATOM 2900 O O . GLU A 1 375 ? 10.93 -24.125 -24.312 1 88.88 375 GLU A O 1
ATOM 2905 N N . GLY A 1 376 ? 11.227 -23.094 -26.297 1 86.56 376 GLY A N 1
ATOM 2906 C CA . GLY A 1 376 ? 12.664 -23.312 -26.266 1 86.56 376 GLY A CA 1
ATOM 2907 C C . GLY A 1 376 ? 13.312 -22.781 -25 1 86.56 376 GLY A C 1
ATOM 2908 O O . GLY A 1 376 ? 14.312 -23.328 -24.531 1 86.56 376 GLY A O 1
ATOM 2909 N N . ALA A 1 377 ? 12.758 -21.75 -24.406 1 89.25 377 ALA A N 1
ATOM 2910 C CA . ALA A 1 377 ? 13.297 -21.141 -23.188 1 89.25 377 ALA A CA 1
ATOM 2911 C C . ALA A 1 377 ? 13.242 -22.125 -22.016 1 89.25 377 ALA A C 1
ATOM 2913 O O . ALA A 1 377 ? 14.086 -22.078 -21.125 1 89.25 377 ALA A O 1
ATOM 2914 N N . LEU A 1 378 ? 12.312 -23 -22.031 1 91.38 378 LEU A N 1
ATOM 2915 C CA . LEU A 1 378 ? 12.078 -23.922 -20.938 1 91.38 378 LEU A CA 1
ATOM 2916 C C . LEU A 1 378 ? 13.141 -25.016 -20.922 1 91.38 378 LEU A C 1
ATOM 2918 O O . LEU A 1 378 ? 13.289 -25.734 -19.922 1 91.38 378 LEU A O 1
ATOM 2922 N N . SER A 1 379 ? 13.852 -25.188 -21.984 1 89.25 379 SER A N 1
ATOM 2923 C CA . SER A 1 379 ? 14.836 -26.266 -22.094 1 89.25 379 SER A CA 1
ATOM 2924 C C . SER A 1 379 ? 16.109 -25.922 -21.328 1 89.25 379 SER A C 1
ATOM 2926 O O . SER A 1 379 ? 16.984 -26.766 -21.156 1 89.25 379 SER A O 1
ATOM 2928 N N . PHE A 1 380 ? 16.141 -24.672 -20.844 1 86.56 380 PHE A N 1
ATOM 2929 C CA . PHE A 1 380 ? 17.297 -24.203 -20.094 1 86.56 380 PHE A CA 1
ATOM 2930 C C . PHE A 1 380 ? 17.047 -24.297 -18.594 1 86.56 380 PHE A C 1
ATOM 2932 O O . PHE A 1 380 ? 15.93 -24.047 -18.141 1 86.56 380 PHE A O 1
ATOM 2939 N N . MET B 1 1 ? -21.156 47.875 10.992 1 40.75 1 MET B N 1
ATOM 2940 C CA . MET B 1 1 ? -21.109 46.406 10.883 1 40.75 1 MET B CA 1
ATOM 2941 C C . MET B 1 1 ? -20.016 45.844 11.781 1 40.75 1 MET B C 1
ATOM 2943 O O . MET B 1 1 ? -18.875 46.312 11.742 1 40.75 1 MET B O 1
ATOM 2947 N N . LYS B 1 2 ? -20.281 45.406 12.883 1 56.22 2 LYS B N 1
ATOM 2948 C CA . LYS B 1 2 ? -19.297 45.156 13.938 1 56.22 2 LYS B CA 1
ATOM 2949 C C . LYS B 1 2 ? -18.141 44.312 13.43 1 56.22 2 LYS B C 1
ATOM 2951 O O . LYS B 1 2 ? -18.359 43.219 12.914 1 56.22 2 LYS B O 1
ATOM 2956 N N . GLY B 1 3 ? -17.016 44.812 12.969 1 71.38 3 GLY B N 1
ATOM 2957 C CA . GLY B 1 3 ? -15.875 44.219 12.273 1 71.38 3 GLY B CA 1
ATOM 2958 C C . GLY B 1 3 ? -15.281 43.031 12.992 1 71.38 3 GLY B C 1
ATOM 2959 O O . GLY B 1 3 ? -15.68 42.719 14.117 1 71.38 3 GLY B O 1
ATOM 2960 N N . ILE B 1 4 ? -14.531 42.094 12.25 1 81.62 4 ILE B N 1
ATOM 2961 C CA . ILE B 1 4 ? -13.875 40.938 12.844 1 81.62 4 ILE B CA 1
ATOM 2962 C C . ILE B 1 4 ? -12.867 41.406 13.891 1 81.62 4 ILE B C 1
ATOM 2964 O O . ILE B 1 4 ? -12.055 42.281 13.633 1 81.62 4 ILE B O 1
ATOM 2968 N N . LYS B 1 5 ? -13.078 41.062 15.203 1 92.75 5 LYS B N 1
ATOM 2969 C CA . LYS B 1 5 ? -11.984 41.312 16.141 1 92.75 5 LYS B CA 1
ATOM 2970 C C . LYS B 1 5 ? -10.789 40.406 15.828 1 92.75 5 LYS B C 1
ATOM 2972 O O . LYS B 1 5 ? -10.805 39.219 16.109 1 92.75 5 LYS B O 1
ATOM 2977 N N . LYS B 1 6 ? -9.812 41 15.273 1 97 6 LYS B N 1
ATOM 2978 C CA . LYS B 1 6 ? -8.656 40.219 14.828 1 97 6 LYS B CA 1
ATOM 2979 C C . LYS B 1 6 ? -7.934 39.594 16 1 97 6 LYS B C 1
ATOM 2981 O O . LYS B 1 6 ? -8.062 40.031 17.141 1 97 6 LYS B O 1
ATOM 2986 N N . VAL B 1 7 ? -7.258 38.594 15.719 1 98.25 7 VAL B N 1
ATOM 2987 C CA . VAL B 1 7 ? -6.398 37.906 16.703 1 98.25 7 VAL B CA 1
ATOM 2988 C C . VAL B 1 7 ? -4.941 38.312 16.453 1 98.25 7 VAL B C 1
ATOM 2990 O O . VAL B 1 7 ? -4.406 38.062 15.367 1 98.25 7 VAL B O 1
ATOM 2993 N N . LYS B 1 8 ? -4.375 38.938 17.391 1 98.69 8 LYS B N 1
ATOM 2994 C CA . LYS B 1 8 ? -2.969 39.344 17.281 1 98.69 8 LYS B CA 1
ATOM 2995 C C . LYS B 1 8 ? -2.055 38.125 17.516 1 98.69 8 LYS B C 1
ATOM 2997 O O . LYS B 1 8 ? -2.234 37.375 18.484 1 98.69 8 LYS B O 1
ATOM 3002 N N . THR B 1 9 ? -1.098 37.938 16.578 1 98.81 9 THR B N 1
ATOM 3003 C CA . THR B 1 9 ? -0.239 36.781 16.609 1 98.81 9 THR B CA 1
ATOM 3004 C C . THR B 1 9 ? 1.231 37.188 16.531 1 98.81 9 THR B C 1
ATOM 3006 O O . THR B 1 9 ? 1.552 38.312 16.234 1 98.81 9 THR B O 1
ATOM 3009 N N . ALA B 1 10 ? 2.094 36.281 16.844 1 98.81 10 ALA B N 1
ATOM 3010 C CA . ALA B 1 10 ? 3.537 36.344 16.625 1 98.81 10 ALA B CA 1
ATOM 3011 C C . ALA B 1 10 ? 4.105 35 16.203 1 98.81 10 ALA B C 1
ATOM 3013 O O . ALA B 1 10 ? 3.508 33.969 16.453 1 98.81 10 ALA B O 1
ATOM 3014 N N . VAL B 1 11 ? 5.25 35 15.5 1 98.81 11 VAL B N 1
ATOM 3015 C CA . VAL B 1 11 ? 5.895 33.812 14.992 1 98.81 11 VAL B CA 1
ATOM 3016 C C . VAL B 1 11 ? 7.242 33.594 15.688 1 98.81 11 VAL B C 1
ATOM 3018 O O . VAL B 1 11 ? 8.016 34.562 15.836 1 98.81 11 VAL B O 1
ATOM 3021 N N . ILE B 1 12 ? 7.406 32.438 16.219 1 98.69 12 ILE B N 1
ATOM 3022 C CA . ILE B 1 12 ? 8.719 32.031 16.719 1 98.69 12 ILE B CA 1
ATOM 3023 C C . ILE B 1 12 ? 9.375 31.047 15.766 1 98.69 12 ILE B C 1
ATOM 3025 O O . ILE B 1 12 ? 8.82 29.969 15.508 1 98.69 12 ILE B O 1
ATOM 3029 N N . GLY B 1 13 ? 10.578 31.312 15.367 1 98 13 GLY B N 1
ATOM 3030 C CA . GLY B 1 13 ? 11.273 30.547 14.344 1 98 13 GLY B CA 1
ATOM 3031 C C . GLY B 1 13 ? 11.148 31.141 12.961 1 98 13 GLY B C 1
ATOM 3032 O O . GLY B 1 13 ? 10.055 31.172 12.383 1 98 13 GLY B O 1
ATOM 3033 N N . CYS B 1 14 ? 12.266 31.641 12.414 1 97.25 14 CYS B N 1
ATOM 3034 C CA . CYS B 1 14 ? 12.266 32.312 11.109 1 97.25 14 CYS B CA 1
ATOM 3035 C C . CYS B 1 14 ? 13.023 31.484 10.078 1 97.25 14 CYS B C 1
ATOM 3037 O O . CYS B 1 14 ? 13.727 32.031 9.227 1 97.25 14 CYS B O 1
ATOM 3039 N N . GLY B 1 15 ? 12.914 30.156 10.242 1 91.62 15 GLY B N 1
ATOM 3040 C CA . GLY B 1 15 ? 13.531 29.266 9.273 1 91.62 15 GLY B CA 1
ATOM 3041 C C . GLY B 1 15 ? 12.781 29.203 7.953 1 91.62 15 GLY B C 1
ATOM 3042 O O . GLY B 1 15 ? 11.969 30.078 7.656 1 91.62 15 GLY B O 1
ATOM 3043 N N . ALA B 1 16 ? 13.055 28.203 7.145 1 86.88 16 ALA B N 1
ATOM 3044 C CA . ALA B 1 16 ? 12.602 28.094 5.758 1 86.88 16 ALA B CA 1
ATOM 3045 C C . ALA B 1 16 ? 11.078 28.125 5.672 1 86.88 16 ALA B C 1
ATOM 3047 O O . ALA B 1 16 ? 10.516 28.797 4.809 1 86.88 16 ALA B O 1
ATOM 3048 N N . ILE B 1 17 ? 10.422 27.422 6.535 1 93.12 17 ILE B N 1
ATOM 3049 C CA . ILE B 1 17 ? 8.977 27.266 6.43 1 93.12 17 ILE B CA 1
ATOM 3050 C C . ILE B 1 17 ? 8.281 28.547 6.863 1 93.12 17 ILE B C 1
ATOM 3052 O O . ILE B 1 17 ? 7.086 28.734 6.605 1 93.12 17 ILE B O 1
ATOM 3056 N N . SER B 1 18 ? 8.984 29.469 7.555 1 95.94 18 SER B N 1
ATOM 3057 C CA . SER B 1 18 ? 8.367 30.656 8.133 1 95.94 18 SER B CA 1
ATOM 3058 C C . SER B 1 18 ? 7.875 31.609 7.043 1 95.94 18 SER B C 1
ATOM 3060 O O . SER B 1 18 ? 6.887 32.312 7.238 1 95.94 18 SER B O 1
ATOM 3062 N N . ARG B 1 19 ? 8.523 31.562 5.898 1 95.12 19 ARG B N 1
ATOM 3063 C CA . ARG B 1 19 ? 8.195 32.5 4.828 1 95.12 19 ARG B CA 1
ATOM 3064 C C . ARG B 1 19 ? 6.754 32.312 4.367 1 95.12 19 ARG B C 1
ATOM 3066 O O . ARG B 1 19 ? 5.992 33.281 4.297 1 95.12 19 ARG B O 1
ATOM 3073 N N . ILE B 1 20 ? 6.371 31.078 4.105 1 96.94 20 ILE B N 1
ATOM 3074 C CA . ILE B 1 20 ? 5.031 30.828 3.59 1 96.94 20 ILE B CA 1
ATOM 3075 C C . ILE B 1 20 ? 4 31.094 4.684 1 96.94 20 ILE B C 1
ATOM 3077 O O . ILE B 1 20 ? 2.904 31.578 4.402 1 96.94 20 ILE B O 1
ATOM 3081 N N . TYR B 1 21 ? 4.316 30.812 5.953 1 98.12 21 TYR B N 1
ATOM 3082 C CA . TYR B 1 21 ? 3.426 31.125 7.066 1 98.12 21 TYR B CA 1
ATOM 3083 C C . TYR B 1 21 ? 3.203 32.625 7.188 1 98.12 21 TYR B C 1
ATOM 3085 O O . TYR B 1 21 ? 2.061 33.094 7.219 1 98.12 21 TYR B O 1
ATOM 3093 N N . ILE B 1 22 ? 4.281 33.344 7.219 1 97.94 22 ILE B N 1
ATOM 3094 C CA . ILE B 1 22 ? 4.223 34.781 7.426 1 97.94 22 ILE B CA 1
ATOM 3095 C C . ILE B 1 22 ? 3.502 35.469 6.254 1 97.94 22 ILE B C 1
ATOM 3097 O O . ILE B 1 22 ? 2.643 36.312 6.453 1 97.94 22 ILE B O 1
ATOM 3101 N N . GLU B 1 23 ? 3.818 34.969 5.059 1 96.94 23 GLU B N 1
ATOM 3102 C CA . GLU B 1 23 ? 3.168 35.5 3.869 1 96.94 23 GLU B CA 1
ATOM 3103 C C . GLU B 1 23 ? 1.655 35.312 3.93 1 96.94 23 GLU B C 1
ATOM 3105 O O . GLU B 1 23 ? 0.892 36.25 3.738 1 96.94 23 GLU B O 1
ATOM 3110 N N . ASN B 1 24 ? 1.244 34.156 4.23 1 96.75 24 ASN B N 1
ATOM 3111 C CA . ASN B 1 24 ? -0.183 33.875 4.254 1 96.75 24 ASN B CA 1
ATOM 3112 C C . ASN B 1 24 ? -0.874 34.531 5.445 1 96.75 24 ASN B C 1
ATOM 3114 O O . ASN B 1 24 ? -1.96 35.094 5.301 1 96.75 24 ASN B O 1
ATOM 3118 N N . MET B 1 25 ? -0.273 34.531 6.605 1 97.44 25 MET B N 1
ATOM 3119 C CA . MET B 1 25 ? -0.867 35.125 7.809 1 97.44 25 MET B CA 1
ATOM 3120 C C . MET B 1 25 ? -1.052 36.625 7.652 1 97.44 25 MET B C 1
ATOM 3122 O O . MET B 1 25 ? -2.014 37.188 8.172 1 97.44 25 MET B O 1
ATOM 3126 N N . SER B 1 26 ? -0.137 37.219 6.906 1 95.5 26 SER B N 1
ATOM 3127 C CA . SER B 1 26 ? -0.161 38.656 6.77 1 95.5 26 SER B CA 1
ATOM 3128 C C . SER B 1 26 ? -1.051 39.094 5.609 1 95.5 26 SER B C 1
ATOM 3130 O O . SER B 1 26 ? -1.674 40.156 5.66 1 95.5 26 SER B O 1
ATOM 3132 N N . LYS B 1 27 ? -1.205 38.25 4.586 1 93.19 27 LYS B N 1
ATOM 3133 C CA . LYS B 1 27 ? -1.801 38.75 3.354 1 93.19 27 LYS B CA 1
ATOM 3134 C C . LYS B 1 27 ? -3.127 38.062 3.059 1 93.19 27 LYS B C 1
ATOM 3136 O O . LYS B 1 27 ? -3.969 38.594 2.336 1 93.19 27 LYS B O 1
ATOM 3141 N N . THR B 1 28 ? -3.301 36.938 3.602 1 92.12 28 THR B N 1
ATOM 3142 C CA . THR B 1 28 ? -4.41 36.125 3.131 1 92.12 28 THR B CA 1
ATOM 3143 C C . THR B 1 28 ? -5.547 36.094 4.148 1 92.12 28 THR B C 1
ATOM 3145 O O . THR B 1 28 ? -6.719 36.125 3.777 1 92.12 28 THR B O 1
ATOM 3148 N N . PHE B 1 29 ? -5.234 36.156 5.445 1 95.19 29 PHE B N 1
ATOM 3149 C CA . PHE B 1 29 ? -6.254 35.906 6.457 1 95.19 29 PHE B CA 1
ATOM 3150 C C . PHE B 1 29 ? -6.586 37.188 7.211 1 95.19 29 PHE B C 1
ATOM 3152 O O . PHE B 1 29 ? -5.762 37.719 7.973 1 95.19 29 PHE B O 1
ATOM 3159 N N . GLU B 1 30 ? -7.816 37.656 7.094 1 93.94 30 GLU B N 1
ATOM 3160 C CA . GLU B 1 30 ? -8.266 38.906 7.695 1 93.94 30 GLU B CA 1
ATOM 3161 C C . GLU B 1 30 ? -8.32 38.812 9.219 1 93.94 30 GLU B C 1
ATOM 3163 O O . GLU B 1 30 ? -8.102 39.781 9.922 1 93.94 30 GLU B O 1
ATOM 3168 N N . ILE B 1 31 ? -8.531 37.625 9.688 1 96.75 31 ILE B N 1
ATOM 3169 C CA . ILE B 1 31 ? -8.758 37.406 11.109 1 96.75 31 ILE B CA 1
ATOM 3170 C C . ILE B 1 31 ? -7.449 37.562 11.875 1 96.75 31 ILE B C 1
ATOM 3172 O O . ILE B 1 31 ? -7.449 37.75 13.094 1 96.75 31 ILE B O 1
ATOM 3176 N N . LEU B 1 32 ? -6.316 37.594 11.18 1 97.94 32 LEU B N 1
ATOM 3177 C CA . LEU B 1 32 ? -5.02 37.594 11.852 1 97.94 32 LEU B CA 1
ATOM 3178 C C . LEU B 1 32 ? -4.344 38.938 11.766 1 97.94 32 LEU B C 1
ATOM 3180 O O . LEU B 1 32 ? -4.418 39.625 10.734 1 97.94 32 LEU B O 1
ATOM 3184 N N . GLU B 1 33 ? -3.791 39.344 12.805 1 97.88 33 GLU B N 1
ATOM 3185 C CA . GLU B 1 33 ? -2.844 40.438 12.859 1 97.88 33 GLU B CA 1
ATOM 3186 C C . GLU B 1 33 ? -1.471 39.969 13.328 1 97.88 33 GLU B C 1
ATOM 3188 O O . GLU B 1 33 ? -1.317 39.531 14.469 1 97.88 33 GLU B O 1
ATOM 3193 N N . LEU B 1 34 ? -0.465 40.031 12.477 1 98.38 34 LEU B N 1
ATOM 3194 C CA . LEU B 1 34 ? 0.877 39.562 12.812 1 98.38 34 LEU B CA 1
ATOM 3195 C C . LEU B 1 34 ? 1.717 40.688 13.383 1 98.38 34 LEU B C 1
ATOM 3197 O O . LEU B 1 34 ? 2.068 41.625 12.672 1 98.38 34 LEU B O 1
ATOM 3201 N N . ALA B 1 35 ? 2.047 40.562 14.609 1 97.88 35 ALA B N 1
ATOM 3202 C CA . ALA B 1 35 ? 2.748 41.625 15.336 1 97.88 35 ALA B CA 1
ATOM 3203 C C . ALA B 1 35 ? 4.246 41.562 15.047 1 97.88 35 ALA B C 1
ATOM 3205 O O . ALA B 1 35 ? 4.898 42.625 14.992 1 97.88 35 ALA B O 1
ATOM 3206 N N . GLY B 1 36 ? 4.723 40.344 14.977 1 98.06 36 GLY B N 1
ATOM 3207 C CA . GLY B 1 36 ? 6.164 40.281 14.805 1 98.06 36 GLY B CA 1
ATOM 3208 C C . GLY B 1 36 ? 6.684 38.844 14.789 1 98.06 36 GLY B C 1
ATOM 3209 O O . GLY B 1 36 ? 5.898 37.875 14.734 1 98.06 36 GLY B O 1
ATOM 3210 N N . CYS B 1 37 ? 8.031 38.719 14.68 1 98.62 37 CYS B N 1
ATOM 3211 C CA . CYS B 1 37 ? 8.703 37.438 14.656 1 98.62 37 CYS B CA 1
ATOM 3212 C C . CYS B 1 37 ? 9.922 37.438 15.578 1 98.62 37 CYS B C 1
ATOM 3214 O O . CYS B 1 37 ? 10.453 38.5 15.914 1 98.62 37 CYS B O 1
ATOM 3216 N N . CYS B 1 38 ? 10.18 36.281 16 1 98.31 38 CYS B N 1
ATOM 3217 C CA . CYS B 1 38 ? 11.297 36.031 16.906 1 98.31 38 CYS B CA 1
ATOM 3218 C C . CYS B 1 38 ? 12.141 34.875 16.438 1 98.31 38 CYS B C 1
ATOM 3220 O O . CYS B 1 38 ? 11.609 33.875 15.914 1 98.31 38 CYS B O 1
ATOM 3222 N N . ASP B 1 39 ? 13.445 34.969 16.562 1 97.88 39 ASP B N 1
ATOM 3223 C CA . ASP B 1 39 ? 14.391 33.875 16.297 1 97.88 39 ASP B CA 1
ATOM 3224 C C . ASP B 1 39 ? 15.609 33.969 17.219 1 97.88 39 ASP B C 1
ATOM 3226 O O . ASP B 1 39 ? 15.969 35.062 17.672 1 97.88 39 ASP B O 1
ATOM 3230 N N . LEU B 1 40 ? 16.172 32.812 17.5 1 95.88 40 LEU B N 1
ATOM 3231 C CA . LEU B 1 40 ? 17.422 32.844 18.266 1 95.88 40 LEU B CA 1
ATOM 3232 C C . LEU B 1 40 ? 18.5 33.625 17.547 1 95.88 40 LEU B C 1
ATOM 3234 O O . LEU B 1 40 ? 19.344 34.25 18.172 1 95.88 40 LEU B O 1
ATOM 3238 N N . ASN B 1 41 ? 18.484 33.5 16.219 1 96.5 41 ASN B N 1
ATOM 3239 C CA . ASN B 1 41 ? 19.328 34.344 15.383 1 96.5 41 ASN B CA 1
ATOM 3240 C C . ASN B 1 41 ? 18.703 35.719 15.156 1 96.5 41 ASN B C 1
ATOM 3242 O O . ASN B 1 41 ? 17.906 35.906 14.242 1 96.5 41 ASN B O 1
ATOM 3246 N N . ARG B 1 42 ? 19.188 36.688 15.859 1 96 42 ARG B N 1
ATOM 3247 C CA . ARG B 1 42 ? 18.594 38.031 15.836 1 96 42 ARG B CA 1
ATOM 3248 C C . ARG B 1 42 ? 18.641 38.625 14.43 1 96 42 ARG B C 1
ATOM 3250 O O . ARG B 1 42 ? 17.703 39.312 14.008 1 96 42 ARG B O 1
ATOM 3257 N N . GLN B 1 43 ? 19.688 38.375 13.766 1 97.25 43 GLN B N 1
ATOM 3258 C CA . GLN B 1 43 ? 19.828 38.875 12.406 1 97.25 43 GLN B CA 1
ATOM 3259 C C . GLN B 1 43 ? 18.75 38.312 11.492 1 97.25 43 GLN B C 1
ATOM 3261 O O . GLN B 1 43 ? 18.172 39.031 10.68 1 97.25 43 GLN B O 1
ATOM 3266 N N . LEU B 1 44 ? 18.531 37.062 11.688 1 96.88 44 LEU B N 1
ATOM 3267 C CA . LEU B 1 44 ? 17.516 36.406 10.875 1 96.88 44 LEU B CA 1
ATOM 3268 C C . LEU B 1 44 ? 16.125 36.969 11.188 1 96.88 44 LEU B C 1
ATOM 3270 O O . LEU B 1 44 ? 15.328 37.188 10.273 1 96.88 44 LEU B O 1
ATOM 3274 N N . ALA B 1 45 ? 15.828 37.188 12.445 1 97.62 45 ALA B N 1
ATOM 3275 C CA . ALA B 1 45 ? 14.555 37.781 12.852 1 97.62 45 ALA B CA 1
ATOM 3276 C C . ALA B 1 45 ? 14.391 39.188 12.266 1 97.62 45 ALA B C 1
ATOM 3278 O O . ALA B 1 45 ? 13.312 39.531 11.773 1 97.62 45 ALA B O 1
ATOM 3279 N N . GLU B 1 46 ? 15.453 39.969 12.266 1 97.94 46 GLU B N 1
ATOM 3280 C CA . GLU B 1 46 ? 15.414 41.312 11.758 1 97.94 46 GLU B CA 1
ATOM 3281 C C . GLU B 1 46 ? 15.219 41.344 10.242 1 97.94 46 GLU B C 1
ATOM 3283 O O . GLU B 1 46 ? 14.438 42.125 9.727 1 97.94 46 GLU B O 1
ATOM 3288 N N . GLU B 1 47 ? 15.938 40.5 9.594 1 97.62 47 GLU B N 1
ATOM 3289 C CA . GLU B 1 47 ? 15.797 40.406 8.141 1 97.62 47 GLU B CA 1
ATOM 3290 C C . GLU B 1 47 ? 14.383 40 7.746 1 97.62 47 GLU B C 1
ATOM 3292 O O . GLU B 1 47 ? 13.812 40.562 6.812 1 97.62 47 GLU B O 1
ATOM 3297 N N . THR B 1 48 ? 13.859 39.031 8.492 1 97.56 48 THR B N 1
ATOM 3298 C CA . THR B 1 48 ? 12.492 38.594 8.242 1 97.56 48 THR B CA 1
ATOM 3299 C C . THR B 1 48 ? 11.492 39.719 8.531 1 97.56 48 THR B C 1
ATOM 3301 O O . THR B 1 48 ? 10.57 39.938 7.75 1 97.56 48 THR B O 1
ATOM 3304 N N . ALA B 1 49 ? 11.688 40.406 9.602 1 97.31 49 ALA B N 1
ATOM 3305 C CA . ALA B 1 49 ? 10.812 41.5 10 1 97.31 49 ALA B CA 1
ATOM 3306 C C . ALA B 1 49 ? 10.773 42.594 8.938 1 97.31 49 ALA B C 1
ATOM 3308 O O . ALA B 1 49 ? 9.695 43.125 8.594 1 97.31 49 ALA B O 1
ATOM 3309 N N . VAL B 1 50 ? 11.891 42.906 8.383 1 97.25 50 VAL B N 1
ATOM 3310 C CA . VAL B 1 50 ? 11.992 43.938 7.355 1 97.25 50 VAL B CA 1
ATOM 3311 C C . VAL B 1 50 ? 11.281 43.469 6.086 1 97.25 50 VAL B C 1
ATOM 3313 O O . VAL B 1 50 ? 10.531 44.25 5.48 1 97.25 50 VAL B O 1
ATOM 3316 N N . ALA B 1 51 ? 11.508 42.281 5.738 1 96.25 51 ALA B N 1
ATOM 3317 C CA . ALA B 1 51 ? 10.961 41.75 4.5 1 96.25 51 ALA B CA 1
ATOM 3318 C C . ALA B 1 51 ? 9.43 41.781 4.508 1 96.25 51 ALA B C 1
ATOM 3320 O O . ALA B 1 51 ? 8.805 41.969 3.463 1 96.25 51 ALA B O 1
ATOM 3321 N N . TYR B 1 52 ? 8.828 41.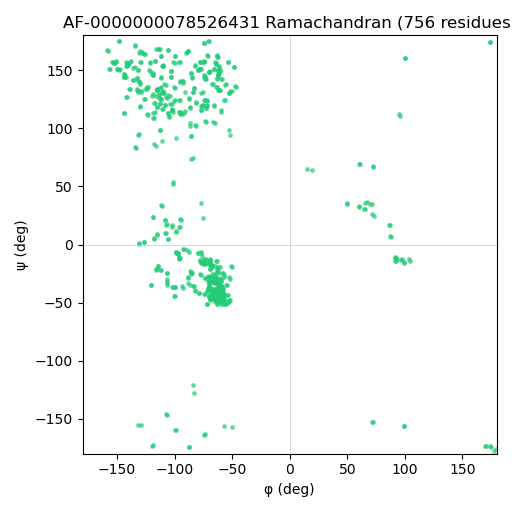688 5.738 1 96.12 52 TYR B N 1
ATOM 3322 C CA . TYR B 1 52 ? 7.379 41.531 5.773 1 96.12 52 TYR B CA 1
ATOM 3323 C C . TYR B 1 52 ? 6.734 42.719 6.484 1 96.12 52 TYR B C 1
ATOM 3325 O O . TYR B 1 52 ? 5.52 42.75 6.688 1 96.12 52 TYR B O 1
ATOM 3333 N N . GLY B 1 53 ? 7.496 43.719 6.844 1 96 53 GLY B N 1
ATOM 3334 C CA . GLY B 1 53 ? 6.988 44.906 7.48 1 96 53 GLY B CA 1
ATOM 3335 C C . GLY B 1 53 ? 6.41 44.656 8.859 1 96 53 GLY B C 1
ATOM 3336 O O . GLY B 1 53 ? 5.371 45.219 9.219 1 96 53 GLY B O 1
ATOM 3337 N N . ILE B 1 54 ? 7.016 43.719 9.617 1 96.94 54 ILE B N 1
ATOM 3338 C CA . ILE B 1 54 ? 6.598 43.438 10.984 1 96.94 54 ILE B CA 1
ATOM 3339 C C . ILE B 1 54 ? 7.746 43.719 11.945 1 96.94 54 ILE B C 1
ATOM 3341 O O . ILE B 1 54 ? 8.781 44.25 11.547 1 96.94 54 ILE B O 1
ATOM 3345 N N . ARG B 1 55 ? 7.59 43.375 13.219 1 97.69 55 ARG B N 1
ATOM 3346 C CA . ARG B 1 55 ? 8.609 43.688 14.219 1 97.69 55 ARG B CA 1
ATOM 3347 C C . ARG B 1 55 ? 9.477 42.469 14.516 1 97.69 55 ARG B C 1
ATOM 3349 O O . ARG B 1 55 ? 8.977 41.344 14.578 1 97.69 55 ARG B O 1
ATOM 3356 N N . ALA B 1 56 ? 10.734 42.75 14.562 1 98.31 56 ALA B N 1
ATOM 3357 C CA . ALA B 1 56 ? 11.594 41.781 15.211 1 98.31 56 ALA B CA 1
ATOM 3358 C C . ALA B 1 56 ? 11.461 41.844 16.734 1 98.31 56 ALA B C 1
ATOM 3360 O O . ALA B 1 56 ? 11.711 42.875 17.328 1 98.31 56 ALA B O 1
ATOM 3361 N N . MET B 1 57 ? 11.07 40.75 17.312 1 98.44 57 MET B N 1
ATOM 3362 C CA . MET B 1 57 ? 10.781 40.719 18.75 1 98.44 57 MET B CA 1
ATOM 3363 C C . MET B 1 57 ? 11.656 39.688 19.453 1 98.44 57 MET B C 1
ATOM 3365 O O . MET B 1 57 ? 12.172 38.781 18.828 1 98.44 57 MET B O 1
ATOM 3369 N N . THR B 1 58 ? 11.836 39.938 20.766 1 97.88 58 THR B N 1
ATOM 3370 C CA . THR B 1 58 ? 12.414 38.906 21.625 1 97.88 58 THR B CA 1
ATOM 3371 C C . THR B 1 58 ? 11.32 38 22.219 1 97.88 58 THR B C 1
ATOM 3373 O O . THR B 1 58 ? 10.141 38.344 22.172 1 97.88 58 THR B O 1
ATOM 3376 N N . MET B 1 59 ? 11.766 36.906 22.75 1 97.56 59 MET B N 1
ATOM 3377 C CA . MET B 1 59 ? 10.82 36.031 23.438 1 97.56 59 MET B CA 1
ATOM 3378 C C . MET B 1 59 ? 10.133 36.75 24.594 1 97.56 59 MET B C 1
ATOM 3380 O O . MET B 1 59 ? 8.922 36.625 24.766 1 97.56 59 MET B O 1
ATOM 3384 N N . GLU B 1 60 ? 10.828 37.531 25.312 1 97.69 60 GLU B N 1
ATOM 3385 C CA . GLU B 1 60 ? 10.297 38.281 26.438 1 97.69 60 GLU B CA 1
ATOM 3386 C C . GLU B 1 60 ? 9.234 39.281 25.984 1 97.69 60 GLU B C 1
ATOM 3388 O O . GLU B 1 60 ? 8.195 39.438 26.641 1 97.69 60 GLU B O 1
ATOM 3393 N N . GLU B 1 61 ? 9.539 39.938 24.891 1 98.25 61 GLU B N 1
ATOM 3394 C CA . GLU B 1 61 ? 8.594 40.906 24.359 1 98.25 61 GLU B CA 1
ATOM 3395 C C . GLU B 1 61 ? 7.281 40.219 23.969 1 98.25 61 GLU B C 1
ATOM 3397 O O . GLU B 1 61 ? 6.199 40.781 24.203 1 98.25 61 GLU B O 1
ATOM 3402 N N . ILE B 1 62 ? 7.371 39.031 23.375 1 98.44 62 ILE B N 1
ATOM 3403 C CA . ILE B 1 62 ? 6.188 38.281 22.969 1 98.44 62 ILE B CA 1
ATOM 3404 C C . ILE B 1 62 ? 5.395 37.875 24.203 1 98.44 62 ILE B C 1
ATOM 3406 O O . ILE B 1 62 ? 4.172 38.031 24.25 1 98.44 62 ILE B O 1
ATOM 3410 N N . LEU B 1 63 ? 6.09 37.375 25.25 1 98.31 63 LEU B N 1
ATOM 3411 C CA . LEU B 1 63 ? 5.441 36.875 26.453 1 98.31 63 LEU B CA 1
ATOM 3412 C C . LEU B 1 63 ? 4.77 38.031 27.219 1 98.31 63 LEU B C 1
ATOM 3414 O O . LEU B 1 63 ? 3.701 37.844 27.812 1 98.31 63 LEU B O 1
ATOM 3418 N N . GLU B 1 64 ? 5.328 39.219 27.172 1 97.56 64 GLU B N 1
ATOM 3419 C CA . GLU B 1 64 ? 4.855 40.344 27.969 1 97.56 64 GLU B CA 1
ATOM 3420 C C . GLU B 1 64 ? 3.732 41.094 27.266 1 97.56 64 GLU B C 1
ATOM 3422 O O . GLU B 1 64 ? 2.975 41.812 27.891 1 97.56 64 GLU B O 1
ATOM 3427 N N . ASP B 1 65 ? 3.705 40.938 25.938 1 97.88 65 ASP B N 1
ATOM 3428 C CA . ASP B 1 65 ? 2.652 41.594 25.188 1 97.88 65 ASP B CA 1
ATOM 3429 C C . ASP B 1 65 ? 1.305 40.906 25.391 1 97.88 65 ASP B C 1
ATOM 3431 O O . ASP B 1 65 ? 1.024 39.906 24.75 1 97.88 65 ASP B O 1
ATOM 3435 N N . THR B 1 66 ? 0.433 41.469 26.125 1 96.81 66 THR B N 1
ATOM 3436 C CA . THR B 1 66 ? -0.833 40.875 26.5 1 96.81 66 THR B CA 1
ATOM 3437 C C . THR B 1 66 ? -1.81 40.875 25.328 1 96.81 66 THR B C 1
ATOM 3439 O O . THR B 1 66 ? -2.83 40.188 25.344 1 96.81 66 THR B O 1
ATOM 3442 N N . GLU B 1 67 ? -1.47 41.594 24.312 1 97.88 67 GLU B N 1
ATOM 3443 C CA . GLU B 1 67 ? -2.359 41.656 23.156 1 97.88 67 GLU B CA 1
ATOM 3444 C C . GLU B 1 67 ? -2.113 40.5 22.219 1 97.88 67 GLU B C 1
ATOM 3446 O O . GLU B 1 67 ? -2.98 40.156 21.406 1 97.88 67 GLU B O 1
ATOM 3451 N N . ILE B 1 68 ? -0.931 39.938 22.25 1 98.62 68 ILE B N 1
ATOM 3452 C CA . ILE B 1 68 ? -0.661 38.75 21.453 1 98.62 68 ILE B CA 1
ATOM 3453 C C . ILE B 1 68 ? -1.372 37.562 22.078 1 98.62 68 ILE B C 1
ATOM 3455 O O . ILE B 1 68 ? -1.057 37.156 23.188 1 98.62 68 ILE B O 1
ATOM 3459 N N . GLU B 1 69 ? -2.283 37 21.344 1 98.62 69 GLU B N 1
ATOM 3460 C CA . GLU B 1 69 ? -3.111 35.906 21.875 1 98.62 69 GLU B CA 1
ATOM 3461 C C . GLU B 1 69 ? -2.598 34.562 21.406 1 98.62 69 GLU B C 1
ATOM 3463 O O . GLU B 1 69 ? -2.498 33.625 22.203 1 98.62 69 GLU B O 1
ATOM 3468 N N . ILE B 1 70 ? -2.242 34.375 20.125 1 98.88 70 ILE B N 1
ATOM 3469 C CA . ILE B 1 70 ? -1.737 33.125 19.562 1 98.88 70 ILE B CA 1
ATOM 3470 C C . ILE B 1 70 ? -0.278 33.312 19.141 1 98.88 70 ILE B C 1
ATOM 3472 O O . ILE B 1 70 ? 0.074 34.312 18.5 1 98.88 70 ILE B O 1
ATOM 3476 N N . VAL B 1 71 ? 0.539 32.406 19.578 1 98.94 71 VAL B N 1
ATOM 3477 C CA . VAL B 1 71 ? 1.914 32.375 19.094 1 98.94 71 VAL B CA 1
ATOM 3478 C C . VAL B 1 71 ? 2.115 31.141 18.203 1 98.94 71 VAL B C 1
ATOM 3480 O O . VAL B 1 71 ? 1.712 30.031 18.562 1 98.94 71 VAL B O 1
ATOM 3483 N N . VAL B 1 72 ? 2.684 31.344 17.016 1 98.88 72 VAL B N 1
ATOM 3484 C CA . VAL B 1 72 ? 2.969 30.297 16.047 1 98.88 72 VAL B CA 1
ATOM 3485 C C . VAL B 1 72 ? 4.414 29.828 16.203 1 98.88 72 VAL B C 1
ATOM 3487 O O . VAL B 1 72 ? 5.352 30.594 15.984 1 98.88 72 VAL B O 1
ATOM 3490 N N . ASN B 1 73 ? 4.551 28.594 16.609 1 98.75 73 ASN B N 1
ATOM 3491 C CA . ASN B 1 73 ? 5.871 28.031 16.828 1 98.75 73 ASN B CA 1
ATOM 3492 C C . ASN B 1 73 ? 6.363 27.266 15.594 1 98.75 73 ASN B C 1
ATOM 3494 O O . ASN B 1 73 ? 5.863 26.188 15.281 1 98.75 73 ASN B O 1
ATOM 3498 N N . LEU B 1 74 ? 7.41 27.797 14.93 1 98 74 LEU B N 1
ATOM 3499 C CA . LEU B 1 74 ? 7.977 27.203 13.727 1 98 74 LEU B CA 1
ATOM 3500 C C . LEU B 1 74 ? 9.438 26.812 13.945 1 98 74 LEU B C 1
ATOM 3502 O O . LEU B 1 74 ? 10.227 26.781 13 1 98 74 LEU B O 1
ATOM 3506 N N . THR B 1 75 ? 9.766 26.609 15.219 1 95.5 75 THR B N 1
ATOM 3507 C CA . THR B 1 75 ? 11.125 26.203 15.562 1 95.5 75 THR B CA 1
ATOM 3508 C C . THR B 1 75 ? 11.398 24.766 15.117 1 95.5 75 THR B C 1
ATOM 3510 O O . THR B 1 75 ? 10.5 24.094 14.602 1 95.5 75 THR B O 1
ATOM 3513 N N . ASN B 1 76 ? 12.641 24.344 15.297 1 89.69 76 ASN B N 1
ATOM 3514 C CA . ASN B 1 76 ? 12.984 22.953 15.039 1 89.69 76 ASN B CA 1
ATOM 3515 C C . ASN B 1 76 ? 12.281 22.016 16.016 1 89.69 76 ASN B C 1
ATOM 3517 O O . ASN B 1 76 ? 12.109 22.359 17.188 1 89.69 76 ASN B O 1
ATOM 3521 N N . PRO B 1 77 ? 12.031 20.844 15.57 1 88.31 77 PRO B N 1
ATOM 3522 C CA . PRO B 1 77 ? 11.273 19.906 16.406 1 88.31 77 PRO B CA 1
ATOM 3523 C C . PRO B 1 77 ? 11.898 19.703 17.781 1 88.31 77 PRO B C 1
ATOM 3525 O O . PRO B 1 77 ? 11.18 19.562 18.781 1 88.31 77 PRO B O 1
ATOM 3528 N N . ALA B 1 78 ? 13.164 19.734 17.859 1 87.25 78 ALA B N 1
ATOM 3529 C CA . ALA B 1 78 ? 13.867 19.516 19.125 1 87.25 78 ALA B CA 1
ATOM 3530 C C . ALA B 1 78 ? 13.516 20.609 20.125 1 87.25 78 ALA B C 1
ATOM 3532 O O . ALA B 1 78 ? 13.602 20.406 21.344 1 87.25 78 ALA B O 1
ATOM 3533 N N . ALA B 1 79 ? 13.07 21.781 19.641 1 93.94 79 ALA B N 1
ATOM 3534 C CA . ALA B 1 79 ? 12.797 22.922 20.5 1 93.94 79 ALA B CA 1
ATOM 3535 C C . ALA B 1 79 ? 11.305 23.016 20.812 1 93.94 79 ALA B C 1
ATOM 3537 O O . ALA B 1 79 ? 10.891 23.844 21.641 1 93.94 79 ALA B O 1
ATOM 3538 N N . HIS B 1 80 ? 10.469 22.188 20.188 1 96.5 80 HIS B N 1
ATOM 3539 C CA . HIS B 1 80 ? 9.023 22.328 20.281 1 96.5 80 HIS B CA 1
ATOM 3540 C C . HIS B 1 80 ? 8.562 22.266 21.734 1 96.5 80 HIS B C 1
ATOM 3542 O O . HIS B 1 80 ? 7.84 23.156 22.203 1 96.5 80 HIS B O 1
ATOM 3548 N N . TYR B 1 81 ? 9.055 21.266 22.438 1 97.44 81 TYR B N 1
ATOM 3549 C CA . TYR B 1 81 ? 8.57 21.047 23.797 1 97.44 81 TYR B CA 1
ATOM 3550 C C . TYR B 1 81 ? 8.82 22.266 24.672 1 97.44 81 TYR B C 1
ATOM 3552 O O . TYR B 1 81 ? 7.898 22.797 25.281 1 97.44 81 TYR B O 1
ATOM 3560 N N . GLN B 1 82 ? 10.047 22.75 24.672 1 97.88 82 GLN B N 1
ATOM 3561 C CA . GLN B 1 82 ? 10.438 23.844 25.562 1 97.88 82 GLN B CA 1
ATOM 3562 C C . GLN B 1 82 ? 9.719 25.141 25.188 1 97.88 82 GLN B C 1
ATOM 3564 O O . GLN B 1 82 ? 9.242 25.859 26.062 1 97.88 82 GLN B O 1
ATOM 3569 N N . VAL B 1 83 ? 9.648 25.391 23.906 1 98.44 83 VAL B N 1
ATOM 3570 C CA . VAL B 1 83 ? 9.047 26.625 23.438 1 98.44 83 VAL B CA 1
ATOM 3571 C C . VAL B 1 83 ? 7.551 26.625 23.719 1 98.44 83 VAL B C 1
ATOM 3573 O O . VAL B 1 83 ? 7.016 27.594 24.266 1 98.44 83 VAL B O 1
ATOM 3576 N N . ILE B 1 84 ? 6.891 25.547 23.406 1 98.75 84 ILE B N 1
ATOM 3577 C CA . ILE B 1 84 ? 5.445 25.438 23.578 1 98.75 84 ILE B CA 1
ATOM 3578 C C . ILE B 1 84 ? 5.094 25.5 25.062 1 98.75 84 ILE B C 1
ATOM 3580 O O . ILE B 1 84 ? 4.172 26.219 25.469 1 98.75 84 ILE B O 1
ATOM 3584 N N . LYS B 1 85 ? 5.848 24.766 25.859 1 98.69 85 LYS B N 1
ATOM 3585 C CA . LYS B 1 85 ? 5.617 24.781 27.297 1 98.69 85 LYS B CA 1
ATOM 3586 C C . LYS B 1 85 ? 5.723 26.188 27.859 1 98.69 85 LYS B C 1
ATOM 3588 O O . LYS B 1 85 ? 4.863 26.625 28.641 1 98.69 85 LYS B O 1
ATOM 3593 N N . ASN B 1 86 ? 6.781 26.891 27.469 1 98.62 86 ASN B N 1
ATOM 3594 C CA . ASN B 1 86 ? 6.996 28.25 27.938 1 98.62 86 ASN B CA 1
ATOM 3595 C C . ASN B 1 86 ? 5.824 29.156 27.562 1 98.62 86 ASN B C 1
ATOM 3597 O O . ASN B 1 86 ? 5.344 29.938 28.391 1 98.62 86 ASN B O 1
ATOM 3601 N N . LEU B 1 87 ? 5.367 29.062 26.359 1 98.81 87 LEU B N 1
ATOM 3602 C CA . LEU B 1 87 ? 4.273 29.891 25.859 1 98.81 87 LEU B CA 1
ATOM 3603 C C . LEU B 1 87 ? 2.986 29.594 26.625 1 98.81 87 LEU B C 1
ATOM 3605 O O . LEU B 1 87 ? 2.301 30.516 27.078 1 98.81 87 LEU B O 1
ATOM 3609 N N . LEU B 1 88 ? 2.648 28.328 26.828 1 98.75 88 LEU B N 1
ATOM 3610 C CA . LEU B 1 88 ? 1.439 27.938 27.531 1 98.75 88 LEU B CA 1
ATOM 3611 C C . LEU B 1 88 ? 1.484 28.406 28.984 1 98.75 88 LEU B C 1
ATOM 3613 O O . LEU B 1 88 ? 0.49 28.906 29.516 1 98.75 88 LEU B O 1
ATOM 3617 N N . GLU B 1 89 ? 2.623 28.234 29.609 1 98.44 89 GLU B N 1
ATOM 3618 C CA . GLU B 1 89 ? 2.787 28.641 31 1 98.44 89 GLU B CA 1
ATOM 3619 C C . GLU B 1 89 ? 2.605 30.141 31.188 1 98.44 89 GLU B C 1
ATOM 3621 O O . GLU B 1 89 ? 2.26 30.609 32.281 1 98.44 89 GLU B O 1
ATOM 3626 N N . ASN B 1 90 ? 2.83 30.875 30.109 1 98.25 90 ASN B N 1
ATOM 3627 C CA . ASN B 1 90 ? 2.695 32.312 30.172 1 98.25 90 ASN B CA 1
ATOM 3628 C C . ASN B 1 90 ? 1.381 32.781 29.547 1 98.25 90 ASN B C 1
ATOM 3630 O O . ASN B 1 90 ? 1.263 33.938 29.141 1 98.25 90 ASN B O 1
ATOM 3634 N N . GLY B 1 91 ? 0.452 31.891 29.359 1 98.06 91 GLY B N 1
ATOM 3635 C CA . GLY B 1 91 ? -0.931 32.219 29.062 1 98.06 91 GLY B CA 1
ATOM 3636 C C . GLY B 1 91 ? -1.191 32.438 27.578 1 98.06 91 GLY B C 1
ATOM 3637 O O . GLY B 1 91 ? -2.188 33.062 27.203 1 98.06 91 GLY B O 1
ATOM 3638 N N . LYS B 1 92 ? -0.317 32 26.734 1 98.75 92 LYS B N 1
ATOM 3639 C CA . LYS B 1 92 ? -0.514 32.156 25.297 1 98.75 92 LYS B CA 1
ATOM 3640 C C . LYS B 1 92 ? -1.198 30.906 24.703 1 98.75 92 LYS B C 1
ATOM 3642 O O . LYS B 1 92 ? -0.955 29.781 25.156 1 98.75 92 LYS B O 1
ATOM 3647 N N . HIS B 1 93 ? -2.133 31.062 23.75 1 98.75 93 HIS B N 1
ATOM 3648 C CA . HIS B 1 93 ? -2.494 29.984 22.844 1 98.75 93 HIS B CA 1
ATOM 3649 C C . HIS B 1 93 ? -1.369 29.688 21.859 1 98.75 93 HIS B C 1
ATOM 3651 O O . HIS B 1 93 ? -0.628 30.594 21.469 1 98.75 93 HIS B O 1
AT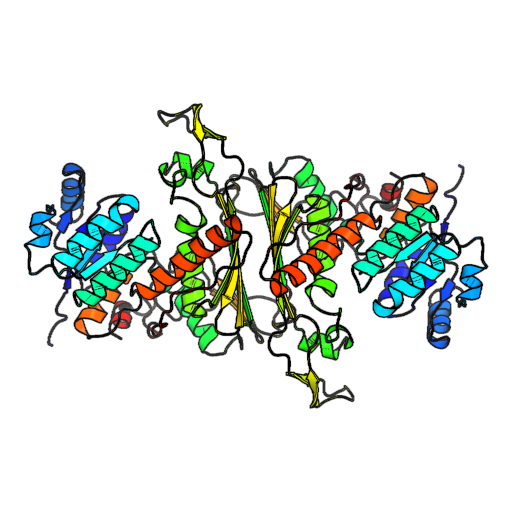OM 3657 N N . VAL B 1 94 ? -1.265 28.406 21.453 1 98.94 94 VAL B N 1
ATOM 3658 C CA . VAL B 1 94 ? -0.107 28.062 20.625 1 98.94 94 VAL B CA 1
ATOM 3659 C C . VAL B 1 94 ? -0.56 27.266 19.406 1 98.94 94 VAL B C 1
ATOM 3661 O O . VAL B 1 94 ? -1.365 26.344 19.516 1 98.94 94 VAL B O 1
ATOM 3664 N N . TYR B 1 95 ? -0.11 27.625 18.203 1 98.81 95 TYR B N 1
ATOM 3665 C CA . TYR B 1 95 ? -0.079 26.797 17.016 1 98.81 95 TYR B CA 1
ATOM 3666 C C . TYR B 1 95 ? 1.346 26.359 16.688 1 98.81 95 TYR B C 1
ATOM 3668 O O . TYR B 1 95 ? 2.24 27.203 16.547 1 98.81 95 TYR B O 1
ATOM 3676 N N . THR B 1 96 ? 1.547 25.094 16.547 1 98.56 96 THR B N 1
ATOM 3677 C CA . THR B 1 96 ? 2.91 24.641 16.297 1 98.56 96 THR B CA 1
ATOM 3678 C C . THR B 1 96 ? 3.004 23.922 14.953 1 98.56 96 THR B C 1
ATOM 3680 O O . THR B 1 96 ? 2.031 23.312 14.5 1 98.56 96 THR B O 1
ATOM 3683 N N . GLU B 1 97 ? 4.176 24.062 14.32 1 96.94 97 GLU B N 1
ATOM 3684 C CA . GLU B 1 97 ? 4.5 23.219 13.18 1 96.94 97 GLU B CA 1
ATOM 3685 C C . GLU B 1 97 ? 4.609 21.75 13.594 1 96.94 97 GLU B C 1
ATOM 3687 O O . GLU B 1 97 ? 4.719 21.438 14.781 1 96.94 97 GLU B O 1
ATOM 3692 N N . LYS B 1 98 ? 4.418 20.906 12.641 1 95.06 98 LYS B N 1
ATOM 369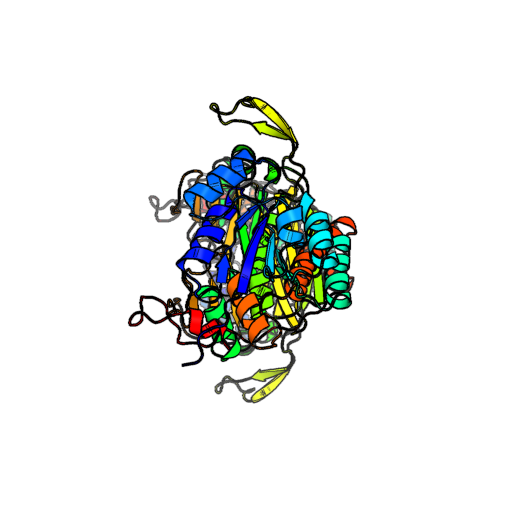3 C CA . LYS B 1 98 ? 4.531 19.469 12.891 1 95.06 98 LYS B CA 1
ATOM 3694 C C . LYS B 1 98 ? 5.98 19.078 13.148 1 95.06 98 LYS B C 1
ATOM 3696 O O . LYS B 1 98 ? 6.906 19.703 12.641 1 95.06 98 LYS B O 1
ATOM 3701 N N . VAL B 1 99 ? 6.27 18.078 13.953 1 93.06 99 VAL B N 1
ATOM 3702 C CA . VAL B 1 99 ? 5.281 17.328 14.727 1 93.06 99 VAL B CA 1
ATOM 3703 C C . VAL B 1 99 ? 5.059 18.016 16.078 1 93.06 99 VAL B C 1
ATOM 3705 O O . VAL B 1 99 ? 5.844 18.875 16.484 1 93.06 99 VAL B O 1
ATOM 3708 N N . LEU B 1 100 ? 4.031 17.641 16.75 1 95.06 100 LEU B N 1
ATOM 3709 C CA . LEU B 1 100 ? 3.658 18.297 18 1 95.06 100 LEU B CA 1
ATOM 3710 C C . LEU B 1 100 ? 4.844 18.359 18.953 1 95.06 100 LEU B C 1
ATOM 3712 O O . LEU B 1 100 ? 5.133 19.406 19.531 1 95.06 100 LEU B O 1
ATOM 3716 N N . ALA B 1 101 ? 5.492 17.219 19.094 1 92.44 101 ALA B N 1
ATOM 3717 C CA . ALA B 1 101 ? 6.746 17.094 19.828 1 92.44 101 ALA B CA 1
ATOM 3718 C C . ALA B 1 101 ? 7.574 15.922 19.328 1 92.44 101 ALA B C 1
ATOM 3720 O O . ALA B 1 101 ? 7.031 14.969 18.75 1 92.44 101 ALA B O 1
ATOM 3721 N N . ALA B 1 102 ? 8.867 15.984 19.562 1 85.62 102 ALA B N 1
ATOM 3722 C CA . ALA B 1 102 ? 9.758 14.93 19.094 1 85.62 102 ALA B CA 1
ATOM 3723 C C . ALA B 1 102 ? 9.547 13.641 19.875 1 85.62 102 ALA B C 1
ATOM 3725 O O . ALA B 1 102 ? 9.773 12.539 19.359 1 85.62 102 ALA B O 1
ATOM 3726 N N . ASP B 1 103 ? 9.133 13.781 21.031 1 90.06 103 ASP B N 1
ATOM 3727 C CA . ASP B 1 103 ? 8.875 12.672 21.938 1 90.06 103 ASP B CA 1
ATOM 3728 C C . ASP B 1 103 ? 7.387 12.578 22.297 1 90.06 103 ASP B C 1
ATOM 3730 O O . ASP B 1 103 ? 6.77 13.578 22.656 1 90.06 103 ASP B O 1
ATOM 3734 N N . ILE B 1 104 ? 6.879 11.359 22.219 1 93.94 104 ILE B N 1
ATOM 3735 C CA . ILE B 1 104 ? 5.445 11.156 22.406 1 93.94 104 ILE B CA 1
ATOM 3736 C C . ILE B 1 104 ? 5.047 11.508 23.828 1 93.94 104 ILE B C 1
ATOM 3738 O O . ILE B 1 104 ? 3.945 12.008 24.078 1 93.94 104 ILE B O 1
ATOM 3742 N N . THR B 1 105 ? 5.895 11.281 24.781 1 96.06 105 THR B N 1
ATOM 3743 C CA . THR B 1 105 ? 5.609 11.617 26.172 1 96.06 105 THR B CA 1
ATOM 3744 C C . THR B 1 105 ? 5.535 13.125 26.359 1 96.06 105 THR B C 1
ATOM 3746 O O . THR B 1 105 ? 4.668 13.625 27.078 1 96.06 105 THR B O 1
ATOM 3749 N N . GLN B 1 106 ? 6.43 13.812 25.672 1 96.88 106 GLN B N 1
ATOM 3750 C CA . GLN B 1 106 ? 6.422 15.273 25.719 1 96.88 106 GLN B CA 1
ATOM 3751 C C . GLN B 1 106 ? 5.156 15.836 25.078 1 96.88 106 GLN B C 1
ATOM 3753 O O . GLN B 1 106 ? 4.578 16.797 25.594 1 96.88 106 GLN B O 1
ATOM 3758 N N . ALA B 1 107 ? 4.781 15.227 24 1 97.12 107 ALA B N 1
ATOM 3759 C CA . ALA B 1 107 ? 3.555 15.656 23.344 1 97.12 107 ALA B CA 1
ATOM 3760 C C . ALA B 1 107 ? 2.354 15.516 24.266 1 97.12 107 ALA B C 1
ATOM 3762 O O . ALA B 1 107 ? 1.523 16.422 24.359 1 97.12 107 ALA B O 1
ATOM 3763 N N . LYS B 1 108 ? 2.289 14.445 24.969 1 97.12 108 LYS B N 1
ATOM 3764 C CA . LYS B 1 108 ? 1.208 14.195 25.922 1 97.12 108 LYS B CA 1
ATOM 3765 C C . LYS B 1 108 ? 1.2 15.242 27.031 1 97.12 108 LYS B C 1
ATOM 3767 O O . LYS B 1 108 ? 0.14 15.734 27.406 1 97.12 108 LYS B O 1
ATOM 3772 N N . GLU B 1 109 ? 2.344 15.523 27.516 1 98.06 109 GLU B N 1
ATOM 3773 C CA . GLU B 1 109 ? 2.48 16.516 28.562 1 98.06 109 GLU B CA 1
ATOM 3774 C C . GLU B 1 109 ? 1.995 17.891 28.109 1 98.06 109 GLU B C 1
ATOM 3776 O O . GLU B 1 109 ? 1.337 18.609 28.859 1 98.06 109 GLU B O 1
ATOM 3781 N N . LEU B 1 110 ? 2.342 18.234 26.891 1 98.56 110 LEU B N 1
ATOM 3782 C CA . LEU B 1 110 ? 1.959 19.531 26.359 1 98.56 110 LEU B CA 1
ATOM 3783 C C . LEU B 1 110 ? 0.444 19.641 26.219 1 98.56 110 LEU B C 1
ATOM 3785 O O . LEU B 1 110 ? -0.137 20.688 26.531 1 98.56 110 LEU B O 1
ATOM 3789 N N . ILE B 1 111 ? -0.199 18.594 25.766 1 97.75 111 ILE B N 1
ATOM 3790 C CA . ILE B 1 111 ? -1.651 18.594 25.625 1 97.75 111 ILE B CA 1
ATOM 3791 C C . ILE B 1 111 ? -2.299 18.766 27 1 97.75 111 ILE B C 1
ATOM 3793 O O . ILE B 1 111 ? -3.227 19.562 27.156 1 97.75 111 ILE B O 1
ATOM 3797 N N . ALA B 1 112 ? -1.792 18.016 27.969 1 97.75 112 ALA B N 1
ATOM 3798 C CA . ALA B 1 112 ? -2.309 18.109 29.344 1 97.75 112 ALA B CA 1
ATOM 3799 C C . ALA B 1 112 ? -2.125 19.516 29.906 1 97.75 112 ALA B C 1
ATOM 3801 O O . ALA B 1 112 ? -3.014 20.031 30.578 1 97.75 112 ALA B O 1
ATOM 3802 N N . LEU B 1 113 ? -0.974 20.078 29.625 1 98.44 113 LEU B N 1
ATOM 3803 C CA . LEU B 1 113 ? -0.671 21.406 30.109 1 98.44 113 LEU B CA 1
ATOM 3804 C C . LEU B 1 113 ? -1.619 22.438 29.5 1 98.44 113 LEU B C 1
ATOM 3806 O O . LEU B 1 113 ? -2.084 23.344 30.188 1 98.44 113 LEU B O 1
ATOM 3810 N N . ALA B 1 114 ? -1.829 22.375 28.188 1 98.5 114 ALA B N 1
ATOM 3811 C CA . ALA B 1 114 ? -2.764 23.281 27.531 1 98.5 114 ALA B CA 1
ATOM 3812 C C . ALA B 1 114 ? -4.141 23.219 28.188 1 98.5 114 ALA B C 1
ATOM 3814 O O . ALA B 1 114 ? -4.758 24.25 28.438 1 98.5 114 ALA B O 1
ATOM 3815 N N . ASP B 1 115 ? -4.586 22 28.484 1 97.12 115 ASP B N 1
ATOM 3816 C CA . ASP B 1 115 ? -5.871 21.812 29.141 1 97.12 115 ASP B CA 1
ATOM 3817 C C . ASP B 1 115 ? -5.871 22.438 30.547 1 97.12 115 ASP B C 1
ATOM 3819 O O . ASP B 1 115 ? -6.824 23.125 30.906 1 97.12 115 ASP B O 1
ATOM 3823 N N . GLU B 1 116 ? -4.863 22.172 31.25 1 98.06 116 GLU B N 1
ATOM 3824 C CA . GLU B 1 116 ? -4.73 22.703 32.594 1 98.06 116 GLU B CA 1
ATOM 3825 C C . GLU B 1 116 ? -4.777 24.234 32.625 1 98.06 116 GLU B C 1
ATOM 3827 O O . GLU B 1 116 ? -5.395 24.828 33.5 1 98.06 116 GLU B O 1
ATOM 3832 N N . LYS B 1 117 ? -4.164 24.891 31.609 1 98.12 117 LYS B N 1
ATOM 3833 C CA . LYS B 1 117 ? -4.051 26.344 31.547 1 98.12 117 LYS B CA 1
ATOM 3834 C C . LYS B 1 117 ? -5.27 26.969 30.875 1 98.12 117 LYS B C 1
ATOM 3836 O O . LYS B 1 117 ? -5.422 28.188 30.859 1 98.12 117 LYS B O 1
ATOM 3841 N N . GLY B 1 118 ? -6.145 26.094 30.344 1 97.69 118 GLY B N 1
ATOM 3842 C CA . GLY B 1 118 ? -7.285 26.594 29.594 1 97.69 118 GLY B CA 1
ATOM 3843 C C . GLY B 1 118 ? -6.887 27.312 28.312 1 97.69 118 GLY B C 1
ATOM 3844 O O . GLY B 1 118 ? -7.484 28.328 27.953 1 97.69 118 GLY B O 1
ATOM 3845 N N . LYS B 1 119 ? -5.789 26.906 27.719 1 98.31 119 LYS B N 1
ATOM 3846 C CA . LYS B 1 119 ? -5.293 27.484 26.484 1 98.31 119 LYS B CA 1
ATOM 3847 C C . LYS B 1 119 ? -5.414 26.484 25.328 1 98.31 119 LYS B C 1
ATOM 3849 O O . LYS B 1 119 ? -5.438 25.281 25.547 1 98.31 119 LYS B O 1
ATOM 3854 N N . LEU B 1 120 ? -5.523 27 24.125 1 98.38 120 LEU B N 1
ATOM 3855 C CA . LEU B 1 120 ? -5.566 26.172 22.938 1 98.38 120 LEU B CA 1
ATOM 3856 C C . LEU B 1 120 ? -4.16 25.797 22.484 1 98.38 120 LEU B C 1
ATOM 3858 O O . LEU B 1 120 ? -3.246 26.609 22.531 1 98.38 120 LEU B O 1
ATOM 3862 N N . LEU B 1 121 ? -4 24.516 22.156 1 98.75 121 LEU B N 1
ATOM 3863 C CA . LEU B 1 121 ? -2.816 24 21.484 1 98.75 121 LEU B CA 1
ATOM 3864 C C . LEU B 1 121 ? -3.197 23.297 20.188 1 98.75 121 LEU B C 1
ATOM 3866 O O . LEU B 1 121 ? -3.869 22.266 20.219 1 98.75 121 LEU B O 1
ATOM 3870 N N . CYS B 1 122 ? -2.811 23.906 19.078 1 98.62 122 CYS B N 1
ATOM 3871 C CA . CYS B 1 122 ? -3.072 23.359 17.75 1 98.62 122 CYS B CA 1
ATOM 3872 C C . CYS B 1 122 ? -1.77 23.031 17.031 1 98.62 122 CYS B C 1
ATOM 3874 O O . CYS B 1 122 ? -0.703 23.5 17.406 1 98.62 122 CYS B O 1
ATOM 3876 N N . SER B 1 123 ? -1.89 22.156 16.078 1 98.25 123 SER B N 1
ATOM 3877 C CA . SER B 1 123 ? -0.674 21.703 15.414 1 98.25 123 SER B CA 1
ATOM 3878 C C . SER B 1 123 ? -0.908 21.5 13.922 1 98.25 123 SER B C 1
ATOM 3880 O O . SER B 1 123 ? -2 21.094 13.508 1 98.25 123 SER B O 1
ATOM 3882 N N . ALA B 1 124 ? 0.146 21.828 13.188 1 97.56 124 ALA B N 1
ATOM 3883 C CA . ALA B 1 124 ? 0.241 21.266 11.844 1 97.56 124 ALA B CA 1
ATOM 3884 C C . ALA B 1 124 ? 0.351 19.75 11.891 1 97.56 124 ALA B C 1
ATOM 3886 O O . ALA B 1 124 ? 0.748 19.172 12.914 1 97.56 124 ALA B O 1
ATOM 3887 N N . PRO B 1 125 ? 0.108 18.953 10.805 1 97.5 125 PRO B N 1
ATOM 3888 C CA . PRO B 1 125 ? -0.206 19.531 9.492 1 97.5 125 PRO B CA 1
ATOM 3889 C C . PRO B 1 125 ? -1.62 20.094 9.422 1 97.5 125 PRO B C 1
ATOM 3891 O O . PRO B 1 125 ? -2.531 19.578 10.07 1 97.5 125 PRO B O 1
ATOM 3894 N N . ASP B 1 126 ? -1.77 21.141 8.68 1 97.88 126 ASP B N 1
ATOM 3895 C CA . ASP B 1 126 ? -3.08 21.734 8.438 1 97.88 126 ASP B CA 1
ATOM 3896 C C . ASP B 1 126 ? -3.539 21.484 7.004 1 97.88 126 ASP B C 1
ATOM 3898 O O . ASP B 1 126 ? -4.586 21.984 6.582 1 97.88 126 ASP B O 1
ATOM 3902 N N . THR B 1 127 ? -2.781 20.609 6.293 1 98.31 127 THR B N 1
ATOM 3903 C CA . THR B 1 127 ? -3.061 20.344 4.887 1 98.31 127 THR B CA 1
ATOM 3904 C C . THR B 1 127 ? -4.379 19.578 4.734 1 98.31 127 THR B C 1
ATOM 3906 O O . THR B 1 127 ? -5.008 19.625 3.676 1 98.31 127 THR B O 1
ATOM 3909 N N . PHE B 1 128 ? -4.832 18.906 5.785 1 98.06 128 PHE B N 1
ATOM 3910 C CA . PHE B 1 128 ? -6.094 18.172 5.711 1 98.06 128 PHE B CA 1
ATOM 3911 C C . PHE B 1 128 ? -7.266 19.141 5.57 1 98.06 128 PHE B C 1
ATOM 3913 O O . PHE B 1 128 ? -8.367 18.734 5.191 1 98.06 128 PHE B O 1
ATOM 3920 N N . LEU B 1 129 ? -7.086 20.453 5.883 1 97.88 129 LEU B N 1
ATOM 3921 C CA . LEU B 1 129 ? -8.109 21.469 5.715 1 97.88 129 LEU B CA 1
ATOM 3922 C C . LEU B 1 129 ? -8.203 21.922 4.262 1 97.88 129 LEU B C 1
ATOM 3924 O O . LEU B 1 129 ? -9.109 22.672 3.895 1 97.88 129 LEU B O 1
ATOM 3928 N N . GLY B 1 130 ? -7.293 21.469 3.438 1 97.44 130 GLY B N 1
ATOM 3929 C CA . GLY B 1 130 ? -7.234 21.859 2.039 1 97.44 130 GLY B CA 1
ATOM 3930 C C . GLY B 1 130 ? -8.312 21.203 1.19 1 97.44 130 GLY B C 1
ATOM 3931 O O . GLY B 1 130 ? -8.977 20.281 1.635 1 97.44 130 GLY B O 1
ATOM 3932 N N . ALA B 1 131 ? -8.375 21.641 -0.035 1 96.81 131 ALA B N 1
ATOM 3933 C CA . ALA B 1 131 ? -9.445 21.281 -0.962 1 96.81 131 ALA B CA 1
ATOM 3934 C C . ALA B 1 131 ? -9.5 19.781 -1.187 1 96.81 131 ALA B C 1
ATOM 3936 O O . ALA B 1 131 ? -10.578 19.172 -1.183 1 96.81 131 ALA B O 1
ATOM 3937 N N . ALA B 1 132 ? -8.414 19.125 -1.334 1 97.94 132 ALA B N 1
ATOM 3938 C CA . ALA B 1 132 ? -8.383 17.719 -1.749 1 97.94 132 ALA B CA 1
ATOM 3939 C C . ALA B 1 132 ? -8.875 16.797 -0.633 1 97.94 132 ALA B C 1
ATOM 3941 O O . ALA B 1 132 ? -9.82 16.031 -0.825 1 97.94 132 ALA B O 1
ATOM 3942 N N . VAL B 1 133 ? -8.32 16.953 0.554 1 98.56 133 VAL B N 1
ATOM 3943 C CA . VAL B 1 133 ? -8.664 16.062 1.651 1 98.56 133 VAL B CA 1
ATOM 3944 C C . VAL B 1 133 ? -10.086 16.344 2.127 1 98.56 133 VAL B C 1
ATOM 3946 O O . VAL B 1 133 ? -10.828 15.422 2.457 1 98.56 133 VAL B O 1
ATOM 3949 N N . GLN B 1 134 ? -10.477 17.625 2.154 1 98.19 134 GLN B N 1
ATOM 3950 C CA . GLN B 1 134 ? -11.852 17.969 2.508 1 98.19 134 GLN B CA 1
ATOM 3951 C C . GLN B 1 134 ? -12.836 17.375 1.505 1 98.19 134 GLN B C 1
ATOM 3953 O O . GLN B 1 134 ? -13.883 16.844 1.892 1 98.19 134 GLN B O 1
ATOM 3958 N N . THR B 1 135 ? -12.508 17.484 0.228 1 98.06 135 THR B N 1
ATOM 3959 C CA . THR B 1 135 ? -13.367 16.906 -0.802 1 98.06 135 THR B CA 1
ATOM 3960 C C . THR B 1 135 ? -13.461 15.391 -0.646 1 98.06 135 THR B C 1
ATOM 3962 O O . THR B 1 135 ? -14.547 14.82 -0.742 1 98.06 135 THR B O 1
ATOM 3965 N N . ALA B 1 136 ? -12.352 14.742 -0.396 1 98.69 136 ALA B N 1
ATOM 3966 C CA . ALA B 1 136 ? -12.359 13.305 -0.171 1 98.69 136 ALA B CA 1
ATOM 3967 C C . ALA B 1 136 ? -13.25 12.938 1.015 1 98.69 136 ALA B C 1
ATOM 3969 O O . ALA B 1 136 ? -14.039 11.992 0.938 1 98.69 136 ALA B O 1
ATOM 3970 N N . ARG B 1 137 ? -13.078 13.633 2.107 1 98.62 137 ARG B N 1
ATOM 3971 C CA . ARG B 1 137 ? -13.891 13.375 3.289 1 98.62 137 ARG B CA 1
ATOM 3972 C C . ARG B 1 137 ? -15.375 13.562 2.98 1 98.62 137 ARG B C 1
ATOM 3974 O O . ARG B 1 137 ? -16.203 12.766 3.41 1 98.62 137 ARG B O 1
ATOM 3981 N N . TYR B 1 138 ? -15.711 14.625 2.219 1 98.19 138 TYR B N 1
ATOM 3982 C CA . TYR B 1 138 ? -17.094 14.859 1.792 1 98.19 138 TYR B CA 1
ATOM 3983 C C . TYR B 1 138 ? -17.625 13.664 1.02 1 98.19 138 TYR B C 1
ATOM 3985 O O . TYR B 1 138 ? -18.734 13.188 1.295 1 98.19 138 TYR B O 1
ATOM 3993 N N . LEU B 1 139 ? -16.844 13.211 0.095 1 98.38 139 LEU B N 1
ATOM 3994 C CA . LEU B 1 139 ? -17.266 12.086 -0.733 1 98.38 139 LEU B CA 1
ATOM 3995 C C . LEU B 1 139 ? -17.484 10.836 0.118 1 98.38 139 LEU B C 1
ATOM 3997 O O . LEU B 1 139 ? -18.453 10.102 -0.104 1 98.38 139 LEU B O 1
ATOM 4001 N N . VAL B 1 140 ? -16.688 10.578 1.121 1 98.5 140 VAL B N 1
ATOM 4002 C CA . VAL B 1 140 ? -16.812 9.438 2.018 1 98.5 140 VAL B CA 1
ATOM 4003 C C . VAL B 1 140 ? -18.062 9.594 2.889 1 98.5 140 VAL B C 1
ATOM 4005 O O . VAL B 1 140 ? -18.891 8.688 2.975 1 98.5 140 VAL B O 1
ATOM 4008 N N . GLU B 1 141 ? -18.25 10.75 3.467 1 97.75 141 GLU B N 1
ATOM 4009 C CA . GLU B 1 141 ? -19.344 10.977 4.41 1 97.75 141 GLU B CA 1
ATOM 4010 C C . GLU B 1 141 ? -20.688 11.062 3.689 1 97.75 141 GLU B C 1
ATOM 4012 O O . GLU B 1 141 ? -21.719 10.766 4.273 1 97.75 141 GLU B O 1
ATOM 4017 N N . SER B 1 142 ? -20.656 11.508 2.441 1 97.5 142 SER B N 1
ATOM 4018 C CA . SER B 1 142 ? -21.875 11.594 1.659 1 97.5 142 SER B CA 1
ATOM 4019 C C . SER B 1 142 ? -22.438 10.211 1.34 1 97.5 142 SER B C 1
ATOM 4021 O O . SER B 1 142 ? -23.594 10.078 0.929 1 97.5 142 SER B O 1
ATOM 4023 N N . GLY B 1 143 ? -21.594 9.227 1.456 1 97.88 143 GLY B N 1
ATOM 4024 C CA . GLY B 1 143 ? -22 7.879 1.112 1 97.88 143 GLY B CA 1
ATOM 4025 C C . GLY B 1 143 ? -21.797 7.551 -0.356 1 97.88 143 GLY B C 1
ATOM 4026 O O . GLY B 1 143 ? -22.156 6.457 -0.807 1 97.88 143 GLY B O 1
ATOM 4027 N N . MET B 1 144 ? -21.188 8.43 -1.07 1 96.94 144 MET B N 1
ATOM 4028 C CA . MET B 1 144 ? -21.047 8.266 -2.514 1 96.94 144 MET B CA 1
ATOM 4029 C C . MET B 1 144 ? -20.297 6.98 -2.844 1 96.94 144 MET B C 1
ATOM 4031 O O . MET B 1 144 ? -20.609 6.309 -3.826 1 96.94 144 MET B O 1
ATOM 4035 N N . ILE B 1 145 ? -19.328 6.633 -2.006 1 97.88 145 ILE B N 1
ATOM 4036 C CA . ILE B 1 145 ? -18.562 5.434 -2.318 1 97.88 145 ILE B CA 1
ATOM 4037 C C . ILE B 1 145 ? -18.953 4.309 -1.362 1 97.88 145 ILE B C 1
ATOM 4039 O O . ILE B 1 145 ? -18.219 3.324 -1.225 1 97.88 145 ILE B O 1
ATOM 4043 N N . GLY B 1 146 ? -20.031 4.402 -0.707 1 98 146 GLY B N 1
ATOM 4044 C CA . GLY B 1 146 ? -20.453 3.393 0.248 1 98 146 GLY B CA 1
ATOM 4045 C C . GLY B 1 146 ? -19.625 3.389 1.521 1 98 146 GLY B C 1
ATOM 4046 O O . GLY B 1 146 ? -19.188 4.441 1.986 1 98 146 GLY B O 1
ATOM 4047 N N . THR B 1 147 ? -19.547 2.258 2.146 1 97.88 147 THR B N 1
ATOM 4048 C CA . THR B 1 147 ? -18.75 2.094 3.357 1 97.88 147 THR B CA 1
ATOM 4049 C C . THR B 1 147 ? -17.281 1.882 3.014 1 97.88 147 THR B C 1
ATOM 4051 O O . THR B 1 147 ? -16.938 0.969 2.258 1 97.88 147 THR B O 1
ATOM 4054 N N . VAL B 1 148 ? -16.391 2.73 3.512 1 98.56 148 VAL B N 1
ATOM 4055 C CA . VAL B 1 148 ? -14.961 2.545 3.285 1 98.56 148 VAL B CA 1
ATOM 4056 C C . VAL B 1 148 ? -14.461 1.359 4.105 1 98.56 148 VAL B C 1
ATOM 4058 O O . VAL B 1 148 ? -14.617 1.332 5.328 1 98.56 148 VAL B O 1
ATOM 4061 N N . THR B 1 149 ? -13.852 0.386 3.443 1 98.38 149 THR B N 1
ATOM 4062 C CA . THR B 1 149 ? -13.453 -0.847 4.109 1 98.38 149 THR B CA 1
ATOM 4063 C C . THR B 1 149 ? -11.938 -0.889 4.297 1 98.38 149 THR B C 1
ATOM 4065 O O . THR B 1 149 ? -11.43 -1.61 5.16 1 98.38 149 THR B O 1
ATOM 4068 N N . SER B 1 150 ? -11.25 -0.186 3.479 1 98.44 150 SER B N 1
ATOM 4069 C CA . SER B 1 150 ? -9.805 -0.104 3.664 1 98.44 150 SER B CA 1
ATOM 4070 C C . SER B 1 150 ? -9.227 1.139 2.992 1 98.44 150 SER B C 1
ATOM 4072 O O . SER B 1 150 ? -9.922 1.808 2.219 1 98.44 150 SER B O 1
ATOM 4074 N N . SER B 1 151 ? -7.988 1.48 3.299 1 98.75 151 SER B N 1
ATOM 4075 C CA . SER B 1 151 ? -7.254 2.609 2.74 1 98.75 151 SER B CA 1
ATOM 4076 C C . SER B 1 151 ? -5.754 2.326 2.697 1 98.75 151 SER B C 1
ATOM 4078 O O . SER B 1 151 ? -5.25 1.504 3.467 1 98.75 151 SER B O 1
ATOM 4080 N N . VAL B 1 152 ? -5.066 2.922 1.736 1 98.62 152 VAL B N 1
ATOM 4081 C CA . VAL B 1 152 ? -3.631 2.701 1.59 1 98.62 152 VAL B CA 1
ATOM 4082 C C . VAL B 1 152 ? -2.928 4.031 1.326 1 98.62 152 VAL B C 1
ATOM 4084 O O . VAL B 1 152 ? -3.48 4.914 0.664 1 98.62 152 VAL B O 1
ATOM 4087 N N . ALA B 1 153 ? -1.784 4.23 1.884 1 98.75 153 ALA B N 1
ATOM 4088 C CA . ALA B 1 153 ? -0.887 5.352 1.603 1 98.75 153 ALA B CA 1
ATOM 4089 C C . ALA B 1 153 ? 0.531 4.859 1.327 1 98.75 153 ALA B C 1
ATOM 4091 O O . ALA B 1 153 ? 1.154 4.23 2.186 1 98.75 153 ALA B O 1
ATOM 4092 N N . VAL B 1 154 ? 1.057 5.121 0.138 1 98.25 154 VAL B N 1
ATOM 4093 C CA . VAL B 1 154 ? 2.4 4.754 -0.294 1 98.25 154 VAL B CA 1
ATOM 4094 C C . VAL B 1 154 ? 3.195 6.012 -0.639 1 98.25 154 VAL B C 1
ATOM 4096 O O . VAL B 1 154 ? 2.725 6.859 -1.399 1 98.25 154 VAL B O 1
ATOM 4099 N N . LEU B 1 155 ? 4.371 6.129 -0.049 1 97.44 155 LEU B N 1
ATOM 4100 C CA . LEU B 1 155 ? 5.227 7.285 -0.292 1 97.44 155 LEU B CA 1
ATOM 4101 C C . LEU B 1 155 ? 6.684 6.863 -0.437 1 97.44 155 LEU B C 1
ATOM 4103 O O . LEU B 1 155 ? 7.184 6.062 0.356 1 97.44 155 LEU B O 1
ATOM 4107 N N . GLN B 1 156 ? 7.324 7.406 -1.457 1 95.56 156 GLN B N 1
ATOM 4108 C CA . GLN B 1 156 ? 8.75 7.191 -1.671 1 95.56 156 GLN B CA 1
ATOM 4109 C C . GLN B 1 156 ? 9.516 8.516 -1.673 1 95.56 156 GLN B C 1
ATOM 4111 O O . GLN B 1 156 ? 8.984 9.539 -2.098 1 95.56 156 GLN B O 1
ATOM 4116 N N . ARG B 1 157 ? 10.75 8.477 -1.237 1 95.88 157 ARG B N 1
ATOM 4117 C CA . ARG B 1 157 ? 11.672 9.602 -1.289 1 95.88 157 ARG B CA 1
ATOM 4118 C C . ARG B 1 157 ? 13.109 9.133 -1.471 1 95.88 157 ARG B C 1
ATOM 4120 O O . ARG B 1 157 ? 13.359 7.934 -1.621 1 95.88 157 ARG B O 1
ATOM 4127 N N . ASP B 1 158 ? 14 10.062 -1.626 1 95.69 158 ASP B N 1
ATOM 4128 C CA . ASP B 1 158 ? 15.445 9.844 -1.661 1 95.69 158 ASP B CA 1
ATOM 4129 C C . ASP B 1 158 ? 16.125 10.469 -0.44 1 95.69 158 ASP B C 1
ATOM 4131 O O . ASP B 1 158 ? 16.469 11.648 -0.451 1 95.69 158 ASP B O 1
ATOM 4135 N N . ALA B 1 159 ? 16.391 9.633 0.545 1 94.88 159 ALA B N 1
ATOM 4136 C CA . ALA B 1 159 ? 16.953 10.109 1.807 1 94.88 159 ALA B CA 1
ATOM 4137 C C . ALA B 1 159 ? 18.328 10.727 1.596 1 94.88 159 ALA B C 1
ATOM 4139 O O . ALA B 1 159 ? 18.719 11.664 2.299 1 94.88 159 ALA B O 1
ATOM 4140 N N . ARG B 1 160 ? 19.172 10.242 0.642 1 93.69 160 ARG B N 1
ATOM 4141 C CA . ARG B 1 160 ? 20.5 10.797 0.38 1 93.69 160 ARG B CA 1
ATOM 4142 C C . ARG B 1 160 ? 20.406 12.227 -0.13 1 93.69 160 ARG B C 1
ATOM 4144 O O . ARG B 1 160 ? 21.156 13.102 0.305 1 93.69 160 ARG B O 1
ATOM 4151 N N . LEU B 1 161 ? 19.453 12.344 -1.032 1 93.38 161 LEU B N 1
ATOM 4152 C CA . LEU B 1 161 ? 19.219 13.68 -1.561 1 93.38 161 LEU B CA 1
ATOM 4153 C C . LEU B 1 161 ? 18.719 14.625 -0.464 1 93.38 161 LEU B C 1
ATOM 4155 O O . LEU B 1 161 ? 19.172 15.766 -0.375 1 93.38 161 LEU B O 1
ATOM 4159 N N . LEU B 1 162 ? 17.844 14.109 0.366 1 92.81 162 LEU B N 1
ATOM 4160 C CA . LEU B 1 162 ? 17.297 14.914 1.447 1 92.81 162 LEU B CA 1
ATOM 4161 C C . LEU B 1 162 ? 18.375 15.305 2.445 1 92.81 162 LEU B C 1
ATOM 4163 O O . LEU B 1 162 ? 18.406 16.438 2.941 1 92.81 162 LEU B O 1
ATOM 4167 N N . ALA B 1 163 ? 19.266 14.422 2.717 1 92.25 163 ALA B N 1
ATOM 4168 C CA . ALA B 1 163 ? 20.344 14.68 3.67 1 92.25 163 ALA B CA 1
ATOM 4169 C C . ALA B 1 163 ? 21.266 15.797 3.178 1 92.25 163 ALA B C 1
ATOM 4171 O O . ALA B 1 163 ? 21.828 16.547 3.979 1 92.25 163 ALA B O 1
ATOM 4172 N N . GLU B 1 164 ? 21.438 15.898 1.85 1 91.94 164 GLU B N 1
ATOM 4173 C CA . GLU B 1 164 ? 22.25 16.953 1.259 1 91.94 164 GLU B CA 1
ATOM 4174 C C . GLU B 1 164 ? 21.609 18.328 1.434 1 91.94 164 GLU B C 1
ATOM 4176 O O . GLU B 1 164 ? 22.297 19.312 1.685 1 91.94 164 GLU B O 1
ATOM 4181 N N . LYS B 1 165 ? 20.312 18.312 1.299 1 89.25 165 LYS B N 1
ATOM 4182 C CA . LYS B 1 165 ? 19.578 19.578 1.265 1 89.25 165 LYS B CA 1
ATOM 4183 C C . LYS B 1 165 ? 19.094 19.969 2.656 1 89.25 165 LYS B C 1
ATOM 4185 O O . LYS B 1 165 ? 19.078 21.156 3 1 89.25 165 LYS B O 1
ATOM 4190 N N . PHE B 1 166 ? 18.703 18.922 3.379 1 88 166 PHE B N 1
ATOM 4191 C CA . PHE B 1 166 ? 18.141 19.094 4.715 1 88 166 PHE B CA 1
ATOM 4192 C C . PHE B 1 166 ? 18.766 18.109 5.695 1 88 166 PHE B C 1
ATOM 4194 O O . 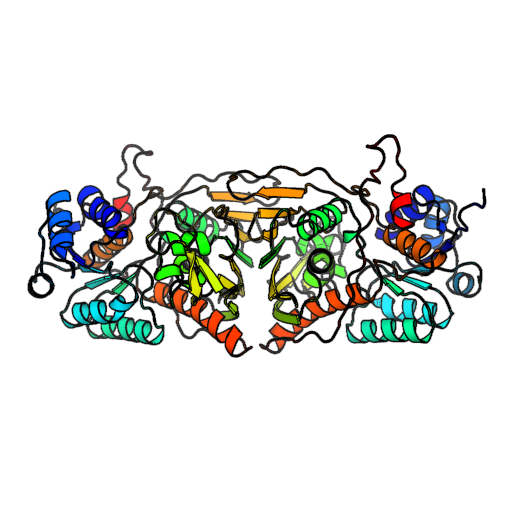PHE B 1 166 ? 18.141 17.125 6.074 1 88 166 PHE B O 1
ATOM 4201 N N . PRO B 1 167 ? 19.906 18.406 6.246 1 87.88 167 PRO B N 1
ATOM 4202 C CA . PRO B 1 167 ? 20.719 17.469 7.031 1 87.88 167 PRO B CA 1
ATOM 4203 C C . PRO B 1 167 ? 19.953 16.891 8.219 1 87.88 167 PRO B C 1
ATOM 4205 O O . PRO B 1 167 ? 20.234 15.766 8.648 1 87.88 167 PRO B O 1
ATOM 4208 N N . TYR B 1 168 ? 18.969 17.594 8.727 1 84.5 168 TYR B N 1
ATOM 4209 C CA . TYR B 1 168 ? 18.219 17.109 9.883 1 84.5 168 TYR B CA 1
ATOM 4210 C C . TYR B 1 168 ? 17.453 15.836 9.539 1 84.5 168 TYR B C 1
ATOM 4212 O O . TYR B 1 168 ? 17.094 15.062 10.43 1 84.5 168 TYR B O 1
ATOM 4220 N N . THR B 1 169 ? 17.25 15.57 8.258 1 90.69 169 THR B N 1
ATOM 4221 C CA . THR B 1 169 ? 16.469 14.406 7.84 1 90.69 169 THR B CA 1
ATOM 4222 C C . THR B 1 169 ? 17.25 13.117 8.086 1 90.69 169 THR B C 1
ATOM 4224 O O . THR B 1 169 ? 16.672 12.031 8.094 1 90.69 169 THR B O 1
ATOM 4227 N N . ALA B 1 170 ? 18.547 13.273 8.289 1 93.75 170 ALA B N 1
ATOM 4228 C CA . ALA B 1 170 ? 19.375 12.102 8.555 1 93.75 170 ALA B CA 1
ATOM 4229 C C . ALA B 1 170 ? 19.5 11.844 10.055 1 93.75 170 ALA B C 1
ATOM 4231 O O . ALA B 1 170 ? 20.031 10.805 10.469 1 93.75 170 ALA B O 1
ATOM 4232 N N . LYS B 1 171 ? 18.953 12.695 10.82 1 90.38 171 LYS B N 1
ATOM 4233 C CA . LYS B 1 171 ? 19.094 12.625 12.273 1 90.38 171 LYS B CA 1
ATOM 4234 C C . LYS B 1 171 ? 17.812 12.133 12.93 1 90.38 171 LYS B C 1
ATOM 4236 O O . LYS B 1 171 ? 16.766 12.078 12.289 1 90.38 171 LYS B O 1
ATOM 4241 N N . ALA B 1 172 ? 17.906 11.781 14.203 1 83.62 172 ALA B N 1
ATOM 4242 C CA . ALA B 1 172 ? 16.766 11.281 14.953 1 83.62 172 ALA B CA 1
ATOM 4243 C C . ALA B 1 172 ? 15.578 12.242 14.859 1 83.62 172 ALA B C 1
ATOM 4245 O O . ALA B 1 172 ? 15.742 13.445 15.047 1 83.62 172 ALA B O 1
ATOM 4246 N N . GLY B 1 173 ? 14.43 11.609 14.516 1 82.06 173 GLY B N 1
ATOM 4247 C CA . GLY B 1 173 ? 13.227 12.43 14.391 1 82.06 173 GLY B CA 1
ATOM 4248 C C . GLY B 1 173 ? 12.984 12.922 12.977 1 82.06 173 GLY B C 1
ATOM 4249 O O . GLY B 1 173 ? 11.891 13.398 12.664 1 82.06 173 GLY B O 1
ATOM 4250 N N . GLY B 1 174 ? 13.953 12.781 12.117 1 89.25 174 GLY B N 1
ATOM 4251 C CA . GLY B 1 174 ? 13.852 13.297 10.758 1 89.25 174 GLY B CA 1
ATOM 4252 C C . GLY B 1 174 ? 13.461 12.234 9.742 1 89.25 174 GLY B C 1
ATOM 4253 O O . GLY B 1 174 ? 13.5 12.477 8.539 1 89.25 174 GLY B O 1
ATOM 4254 N N . GLY B 1 175 ? 13.062 11.102 10.227 1 94 175 GLY B N 1
ATOM 4255 C CA . GLY B 1 175 ? 12.781 9.977 9.344 1 94 175 GLY B CA 1
ATOM 4256 C C . GLY B 1 175 ? 11.523 10.164 8.516 1 94 175 GLY B C 1
ATOM 4257 O O . GLY B 1 175 ? 10.695 11.031 8.82 1 94 175 GLY B O 1
ATOM 4258 N N . ILE B 1 176 ? 11.367 9.438 7.488 1 95.88 176 ILE B N 1
ATOM 4259 C CA . ILE B 1 176 ? 10.305 9.594 6.496 1 95.88 176 ILE B CA 1
ATOM 4260 C C . ILE B 1 176 ? 8.945 9.477 7.168 1 95.88 176 ILE B C 1
ATOM 4262 O O . ILE B 1 176 ? 7.996 10.172 6.793 1 95.88 176 ILE B O 1
ATOM 4266 N N . GLY B 1 177 ? 8.766 8.625 8.117 1 95.5 177 GLY B N 1
ATOM 4267 C CA . GLY B 1 177 ? 7.484 8.43 8.781 1 95.5 177 GLY B CA 1
ATOM 4268 C C . GLY B 1 177 ? 7.031 9.641 9.562 1 95.5 177 GLY B C 1
ATOM 4269 O O . GLY B 1 177 ? 5.91 10.125 9.383 1 95.5 177 GLY B O 1
ATOM 4270 N N . ILE B 1 178 ? 7.922 10.133 10.336 1 92.12 178 ILE B N 1
ATOM 4271 C CA . ILE B 1 178 ? 7.57 11.234 11.219 1 92.12 178 ILE B CA 1
ATOM 4272 C C . ILE B 1 178 ? 7.547 12.539 10.43 1 92.12 178 ILE B C 1
ATOM 4274 O O . ILE B 1 178 ? 6.594 13.32 10.531 1 92.12 178 ILE B O 1
ATOM 4278 N N . ASP B 1 179 ? 8.516 12.742 9.555 1 92.31 179 ASP B N 1
ATOM 4279 C CA . ASP B 1 179 ? 8.688 14.008 8.859 1 92.31 179 ASP B CA 1
ATOM 4280 C C . ASP B 1 179 ? 7.621 14.195 7.777 1 92.31 179 ASP B C 1
ATOM 4282 O O . ASP B 1 179 ? 7.07 15.289 7.617 1 92.31 179 ASP B O 1
ATOM 4286 N N . VAL B 1 180 ? 7.34 13.164 7.055 1 95.12 180 VAL B N 1
ATOM 4287 C CA . VAL B 1 180 ? 6.438 13.336 5.922 1 95.12 180 VAL B CA 1
ATOM 4288 C C . VAL B 1 180 ? 5.219 12.438 6.082 1 95.12 180 VAL B C 1
ATOM 4290 O O . VAL B 1 180 ? 4.105 12.812 5.723 1 95.12 180 VAL B O 1
ATOM 4293 N N . GLY B 1 181 ? 5.414 11.273 6.641 1 97.19 181 GLY B N 1
ATOM 4294 C CA . GLY B 1 181 ? 4.312 10.344 6.844 1 97.19 181 GLY B CA 1
ATOM 4295 C C . GLY B 1 181 ? 3.195 10.922 7.691 1 97.19 181 GLY B C 1
ATOM 4296 O O . GLY B 1 181 ? 2.041 10.508 7.578 1 97.19 181 GLY B O 1
ATOM 4297 N N . ILE B 1 182 ? 3.498 11.867 8.508 1 97.56 182 ILE B N 1
ATOM 4298 C CA . ILE B 1 182 ? 2.535 12.492 9.406 1 97.56 182 ILE B CA 1
ATOM 4299 C C . ILE B 1 182 ? 1.425 13.156 8.594 1 97.56 182 ILE B C 1
ATOM 4301 O O . ILE B 1 182 ? 0.27 13.188 9.023 1 97.56 182 ILE B O 1
ATOM 4305 N N . TYR B 1 183 ? 1.753 13.703 7.375 1 98.31 183 TYR B N 1
ATOM 4306 C CA . TYR B 1 183 ? 0.743 14.312 6.516 1 98.31 183 TYR B CA 1
ATOM 4307 C C . TYR B 1 183 ? -0.249 13.273 6.016 1 98.31 183 TYR B C 1
ATOM 4309 O O . TYR B 1 183 ? -1.46 13.5 6.023 1 98.31 183 TYR B O 1
ATOM 4317 N N . TYR B 1 184 ? 0.224 12.133 5.637 1 98.69 184 TYR B N 1
ATOM 4318 C CA . TYR B 1 184 ? -0.589 11.047 5.109 1 98.69 184 TYR B CA 1
ATOM 4319 C C . TYR B 1 184 ? -1.46 10.438 6.199 1 98.69 184 TYR B C 1
ATOM 4321 O O . TYR B 1 184 ? -2.656 10.211 5.996 1 98.69 184 TYR B O 1
ATOM 4329 N N . THR B 1 185 ? -0.825 10.227 7.336 1 98.69 185 THR B N 1
ATOM 4330 C CA . THR B 1 185 ? -1.534 9.656 8.477 1 98.69 185 THR B CA 1
ATOM 4331 C C . THR B 1 185 ? -2.652 10.594 8.938 1 98.69 185 THR B C 1
ATOM 4333 O O . THR B 1 185 ? -3.771 10.141 9.203 1 98.69 185 THR B O 1
ATOM 4336 N N . THR B 1 186 ? -2.367 11.867 8.977 1 98.62 186 THR B N 1
ATOM 4337 C CA . THR B 1 186 ? -3.359 12.859 9.375 1 98.62 186 THR B CA 1
ATOM 4338 C C . THR B 1 186 ? -4.52 12.891 8.391 1 98.62 186 THR B C 1
ATOM 4340 O O . THR B 1 186 ? -5.684 12.938 8.789 1 98.62 186 THR B O 1
ATOM 4343 N N . ALA B 1 187 ? -4.195 12.875 7.078 1 98.62 187 ALA B N 1
ATOM 4344 C CA . ALA B 1 187 ? -5.25 12.844 6.07 1 98.62 187 ALA B CA 1
ATOM 4345 C C . ALA B 1 187 ? -6.152 11.625 6.266 1 98.62 187 ALA B C 1
ATOM 4347 O O . ALA B 1 187 ? -7.379 11.742 6.215 1 98.62 187 ALA B O 1
ATOM 4348 N N . MET B 1 188 ? -5.578 10.492 6.559 1 98.75 188 MET B N 1
ATOM 4349 C CA . MET B 1 188 ? -6.34 9.25 6.715 1 98.75 188 MET B CA 1
ATOM 4350 C C . MET B 1 188 ? -7.258 9.328 7.93 1 98.75 188 MET B C 1
ATOM 4352 O O . MET B 1 188 ? -8.445 9 7.84 1 98.75 188 MET B O 1
ATOM 4356 N N . ILE B 1 189 ? -6.738 9.812 9.078 1 98.62 189 ILE B N 1
ATOM 4357 C CA . ILE B 1 189 ? -7.559 9.781 10.281 1 98.62 189 ILE B CA 1
ATOM 4358 C C . ILE B 1 189 ? -8.578 10.922 10.242 1 98.62 189 ILE B C 1
ATOM 4360 O O . ILE B 1 189 ? -9.641 10.836 10.867 1 98.62 189 ILE B O 1
ATOM 4364 N N . ASN B 1 190 ? -8.25 12.008 9.484 1 98.5 190 ASN B N 1
ATOM 4365 C CA . ASN B 1 190 ? -9.266 13.031 9.266 1 98.5 190 ASN B CA 1
ATOM 4366 C C . ASN B 1 190 ? -10.469 12.477 8.508 1 98.5 190 ASN B C 1
ATOM 4368 O O . ASN B 1 190 ? -11.602 12.883 8.75 1 98.5 190 ASN B O 1
ATOM 4372 N N . VAL B 1 191 ? -10.203 11.594 7.574 1 98.62 191 VAL B N 1
ATOM 4373 C CA . VAL B 1 191 ? -11.258 11.039 6.73 1 98.62 191 VAL B CA 1
ATOM 4374 C C . VAL B 1 191 ? -11.938 9.875 7.449 1 98.62 191 VAL B C 1
ATOM 4376 O O . VAL B 1 191 ? -13.156 9.734 7.406 1 98.62 191 VAL B O 1
ATOM 4379 N N . LEU B 1 192 ? -11.172 9.062 8.227 1 98.56 192 LEU B N 1
ATOM 4380 C CA . LEU B 1 192 ? -11.688 7.758 8.633 1 98.56 192 LEU B CA 1
ATOM 4381 C C . LEU B 1 192 ? -11.891 7.695 10.141 1 98.56 192 LEU B C 1
ATOM 4383 O O . LEU B 1 192 ? -12.57 6.797 10.641 1 98.56 192 LEU B O 1
ATOM 4387 N N . GLY B 1 193 ? -11.273 8.586 10.883 1 98.31 193 GLY B N 1
ATOM 4388 C CA . GLY B 1 193 ? -11.453 8.609 12.328 1 98.31 193 GLY B CA 1
ATOM 4389 C C . GLY B 1 193 ? -10.328 7.926 13.078 1 98.31 193 GLY B C 1
ATOM 4390 O O . GLY B 1 193 ? -9.211 7.809 12.57 1 98.31 193 GLY B O 1
ATOM 4391 N N . GLU B 1 194 ? -10.602 7.473 14.289 1 98.44 194 GLU B N 1
ATOM 4392 C CA . GLU B 1 194 ? -9.609 6.984 15.242 1 98.44 194 GLU B CA 1
ATOM 4393 C C . GLU B 1 194 ? -9.086 5.613 14.844 1 98.44 194 GLU B C 1
ATOM 4395 O O . GLU B 1 194 ? -9.836 4.773 14.336 1 98.44 194 GLU B O 1
ATOM 4400 N N . VAL B 1 195 ? -7.84 5.418 15.086 1 98.81 195 VAL B N 1
ATOM 4401 C CA . VAL B 1 195 ? -7.203 4.113 14.961 1 98.81 195 VAL B CA 1
ATOM 4402 C C . VAL B 1 195 ? -7.172 3.418 16.312 1 98.81 195 VAL B C 1
ATOM 4404 O O . VAL B 1 195 ? -6.914 4.055 17.344 1 98.81 195 VAL B O 1
ATOM 4407 N N . GLU B 1 196 ? -7.398 2.137 16.312 1 98.56 196 GLU B N 1
ATOM 4408 C CA . GLU B 1 196 ? -7.473 1.369 17.547 1 98.56 196 GLU B CA 1
ATOM 4409 C C . GLU B 1 196 ? -6.168 0.63 17.812 1 98.56 196 GLU B C 1
ATOM 4411 O O . GLU B 1 196 ? -5.762 0.474 18.969 1 98.56 196 GLU B O 1
ATOM 4416 N N . GLU B 1 197 ? -5.574 0.172 16.812 1 98.75 197 GLU B N 1
ATOM 4417 C CA . GLU B 1 197 ? -4.383 -0.66 16.953 1 98.75 197 GLU B CA 1
ATOM 4418 C C . GLU B 1 197 ? -3.533 -0.62 15.68 1 98.75 197 GLU B C 1
ATOM 4420 O O . GLU B 1 197 ? -4.055 -0.413 14.586 1 98.75 197 GLU B O 1
ATOM 4425 N N . VAL B 1 198 ? -2.199 -0.818 15.898 1 98.88 198 VAL B N 1
ATOM 4426 C CA . VAL B 1 198 ? -1.299 -0.842 14.75 1 98.88 198 VAL B CA 1
ATOM 4427 C C . VAL B 1 198 ? -0.246 -1.932 14.945 1 98.88 198 VAL B C 1
ATOM 4429 O O . VAL B 1 198 ? 0.009 -2.365 16.062 1 98.88 198 VAL B O 1
ATOM 4432 N N . CYS B 1 199 ? 0.313 -2.418 13.875 1 98.94 199 CYS B N 1
ATOM 4433 C CA . CYS B 1 199 ? 1.548 -3.193 13.828 1 98.94 199 CYS B CA 1
ATOM 4434 C C . CYS B 1 199 ? 2.387 -2.814 12.617 1 98.94 199 CYS B C 1
ATOM 4436 O O . CYS B 1 199 ? 1.87 -2.248 11.648 1 98.94 199 CYS B O 1
ATOM 4438 N N . GLY B 1 200 ? 3.6 -3.016 12.719 1 98.81 200 GLY B N 1
ATOM 4439 C CA . GLY B 1 200 ? 4.434 -2.686 11.578 1 98.81 200 GLY B CA 1
ATOM 4440 C C . GLY B 1 200 ? 5.918 -2.736 11.883 1 98.81 200 GLY B C 1
ATOM 4441 O O . GLY B 1 200 ? 6.328 -3.305 12.898 1 98.81 200 GLY B O 1
ATOM 4442 N N . MET B 1 201 ? 6.707 -2.322 10.922 1 98.69 201 MET B N 1
ATOM 4443 C CA . MET B 1 201 ? 8.164 -2.346 10.977 1 98.69 201 MET B CA 1
ATOM 4444 C C . MET B 1 201 ? 8.75 -1.013 10.523 1 98.69 201 MET B C 1
ATOM 4446 O O . MET B 1 201 ? 8.211 -0.37 9.617 1 98.69 201 MET B O 1
ATOM 4450 N N . SER B 1 202 ? 9.797 -0.627 11.164 1 98.19 202 SER B N 1
ATOM 4451 C CA . SER B 1 202 ? 10.562 0.553 10.773 1 98.19 202 SER B CA 1
ATOM 4452 C C . SER B 1 202 ? 12.055 0.323 10.945 1 98.19 202 SER B C 1
ATOM 4454 O O . SER B 1 202 ? 12.477 -0.551 11.703 1 98.19 202 SER B O 1
ATOM 4456 N N . GLY B 1 203 ? 12.828 1.058 10.141 1 97.56 203 GLY B N 1
ATOM 4457 C CA . GLY B 1 203 ? 14.266 0.924 10.266 1 97.56 203 GLY B CA 1
ATOM 4458 C C . GLY B 1 203 ? 15.031 1.712 9.211 1 97.56 203 GLY B C 1
ATOM 4459 O O . GLY B 1 203 ? 14.477 2.611 8.578 1 97.56 203 GLY B O 1
ATOM 4460 N N . VAL B 1 204 ? 16.328 1.498 9.234 1 97.19 204 VAL B N 1
ATOM 4461 C CA . VAL B 1 204 ? 17.219 2.182 8.312 1 97.19 204 VAL B CA 1
ATOM 4462 C C . VAL B 1 204 ? 17.828 1.173 7.34 1 97.19 204 VAL B C 1
ATOM 4464 O O . VAL B 1 204 ? 18.406 0.162 7.758 1 97.19 204 VAL B O 1
ATOM 4467 N N . PHE B 1 205 ? 17.594 1.408 6.082 1 95.62 205 PHE B N 1
ATOM 4468 C CA . PHE B 1 205 ? 18.25 0.621 5.039 1 95.62 205 PHE B CA 1
ATOM 4469 C C . PHE B 1 205 ? 19.5 1.33 4.527 1 95.62 205 PHE B C 1
ATOM 4471 O O . PHE B 1 205 ? 19.438 2.502 4.152 1 95.62 205 PHE B O 1
ATOM 4478 N N . MET B 1 206 ? 20.688 0.718 4.539 1 93 206 MET B N 1
ATOM 4479 C CA . MET B 1 206 ? 21.953 1.257 4.078 1 93 206 MET B CA 1
ATOM 4480 C C . MET B 1 206 ? 22.328 2.51 4.859 1 93 206 MET B C 1
ATOM 4482 O O . MET B 1 206 ? 22.406 3.604 4.293 1 93 206 MET B O 1
ATOM 4486 N N . PRO B 1 207 ? 22.672 2.361 6.148 1 95.31 207 PRO B N 1
ATOM 4487 C CA . PRO B 1 207 ? 22.844 3.498 7.055 1 95.31 207 PRO B CA 1
ATOM 4488 C C . PRO B 1 207 ? 24.094 4.32 6.734 1 95.31 207 PRO B C 1
ATOM 4490 O O . PRO B 1 207 ? 24.109 5.531 6.965 1 95.31 207 PRO B O 1
ATOM 4493 N N . GLU B 1 208 ? 25.172 3.701 6.215 1 96.31 208 GLU B N 1
ATOM 4494 C CA . GLU B 1 208 ? 26.391 4.438 5.926 1 96.31 208 GLU B CA 1
ATOM 4495 C C . GLU B 1 208 ? 26.344 5.066 4.535 1 96.31 208 GLU B C 1
ATOM 4497 O O . GLU B 1 208 ? 26.25 4.355 3.529 1 96.31 208 GLU B O 1
ATOM 4502 N N . GLN B 1 209 ? 26.406 6.367 4.531 1 95 209 GLN B N 1
ATOM 4503 C CA . GLN B 1 209 ? 26.297 7.121 3.285 1 95 209 GLN B CA 1
ATOM 4504 C C . GLN B 1 209 ? 27.422 8.141 3.156 1 95 209 GLN B C 1
ATOM 4506 O O . GLN B 1 209 ? 28.156 8.391 4.113 1 95 209 GLN B O 1
ATOM 4511 N N . LYS B 1 210 ? 27.609 8.695 1.974 1 94.94 210 LYS B N 1
ATOM 4512 C CA . LYS B 1 210 ? 28.594 9.734 1.693 1 94.94 210 LYS B CA 1
ATOM 4513 C C . LYS B 1 210 ? 27.922 10.953 1.045 1 94.94 210 LYS B C 1
ATOM 4515 O O . LYS B 1 210 ? 27.078 10.805 0.166 1 94.94 210 LYS B O 1
ATOM 4520 N N . HIS B 1 211 ? 28.312 12.109 1.606 1 95 211 HIS B N 1
ATOM 4521 C CA . HIS B 1 211 ? 27.844 13.336 0.963 1 95 211 HIS B CA 1
ATOM 4522 C C . HIS B 1 211 ? 28.406 13.461 -0.449 1 95 211 HIS B C 1
ATOM 4524 O O . HIS B 1 211 ? 29.594 13.242 -0.671 1 95 211 HIS B O 1
ATOM 4530 N N . TYR B 1 212 ? 27.531 13.859 -1.458 1 93.69 212 TYR B N 1
ATOM 4531 C CA . TYR B 1 212 ? 27.984 13.742 -2.84 1 93.69 212 TYR B CA 1
ATOM 4532 C C . TYR B 1 212 ? 27.734 15.031 -3.609 1 93.69 212 TYR B C 1
ATOM 4534 O O . TYR B 1 212 ? 28 15.109 -4.812 1 93.69 212 TYR B O 1
ATOM 4542 N N . PHE B 1 213 ? 27.156 16.078 -2.939 1 94.38 213 PHE B N 1
ATOM 4543 C CA . PHE B 1 213 ? 27.062 17.391 -3.561 1 94.38 213 PHE B CA 1
ATOM 4544 C C . PHE B 1 213 ? 28.422 18.094 -3.545 1 94.38 213 PHE B C 1
ATOM 4546 O O . PHE B 1 213 ? 28.922 18.453 -2.48 1 94.38 213 PHE B O 1
ATOM 4553 N N . VAL B 1 214 ? 28.875 18.359 -4.684 1 93.88 214 VAL B N 1
ATOM 4554 C CA . VAL B 1 214 ? 30.234 18.891 -4.82 1 93.88 214 VAL B CA 1
ATOM 4555 C C . VAL B 1 214 ? 30.312 20.281 -4.223 1 93.88 214 VAL B C 1
ATOM 4557 O O . VAL B 1 214 ? 31.359 20.703 -3.709 1 93.88 214 VAL B O 1
ATOM 4560 N N . LYS B 1 215 ? 29.219 20.984 -4.258 1 93.81 215 LYS B N 1
ATOM 4561 C CA . LYS B 1 215 ? 29.188 22.375 -3.822 1 93.81 215 LYS B CA 1
ATOM 4562 C C . LYS B 1 215 ? 29.172 22.484 -2.301 1 93.81 215 LYS B C 1
ATOM 4564 O O . LYS B 1 215 ? 29.406 23.547 -1.741 1 93.81 215 LYS B O 1
ATOM 4569 N N . ASN B 1 216 ? 28.859 21.312 -1.634 1 92.81 216 ASN B N 1
ATOM 4570 C CA . ASN B 1 216 ? 28.75 21.344 -0.178 1 92.81 216 ASN B CA 1
ATOM 4571 C C . ASN B 1 216 ? 30.109 21.156 0.487 1 92.81 216 ASN B C 1
ATOM 4573 O O . ASN B 1 216 ? 30.969 20.422 -0.029 1 92.81 216 ASN B O 1
ATOM 4577 N N . ASP B 1 217 ? 30.359 21.734 1.616 1 94.12 217 ASP B N 1
ATOM 4578 C CA . ASP B 1 217 ? 31.625 21.672 2.346 1 94.12 217 ASP B CA 1
ATOM 4579 C C . ASP B 1 217 ? 31.906 20.234 2.805 1 94.12 217 ASP B C 1
ATOM 4581 O O . ASP B 1 217 ? 33.062 19.844 2.969 1 94.12 217 ASP B O 1
ATOM 4585 N N . ASN B 1 218 ? 30.859 19.516 2.986 1 93.19 218 ASN B N 1
ATOM 4586 C CA . ASN B 1 218 ? 31.031 18.172 3.52 1 93.19 218 ASN B CA 1
ATOM 4587 C C . ASN B 1 218 ? 31.094 17.141 2.406 1 93.19 218 ASN B C 1
ATOM 4589 O O . ASN B 1 218 ? 30.953 15.938 2.66 1 93.19 218 ASN B O 1
ATOM 4593 N N . PHE B 1 219 ? 31.453 17.578 1.164 1 92.81 219 PHE B N 1
ATOM 4594 C CA . PHE B 1 219 ? 31.562 16.672 0.024 1 92.81 219 PHE B CA 1
ATOM 4595 C C . PHE B 1 219 ? 32.531 15.547 0.319 1 92.81 219 PHE B C 1
ATOM 4597 O O . PHE B 1 219 ? 33.656 15.797 0.758 1 92.81 219 PHE B O 1
ATOM 4604 N N . GLY B 1 220 ? 32.062 14.312 0.175 1 94.38 220 GLY B N 1
ATOM 4605 C CA . GLY B 1 220 ? 32.938 13.164 0.327 1 94.38 220 GLY B CA 1
ATOM 4606 C C . GLY B 1 220 ? 32.969 12.617 1.742 1 94.38 220 GLY B C 1
ATOM 4607 O O . GLY B 1 220 ? 33.438 11.5 1.972 1 94.38 220 GLY B O 1
ATOM 4608 N N . GLU B 1 221 ? 32.469 13.359 2.67 1 96.19 221 GLU B N 1
ATOM 4609 C CA . GLU B 1 221 ? 32.438 12.891 4.051 1 96.19 221 GLU B CA 1
ATOM 4610 C C . GLU B 1 221 ? 31.375 11.82 4.25 1 96.19 221 GLU B C 1
ATOM 4612 O O . GLU B 1 221 ? 30.281 11.898 3.676 1 96.19 221 GLU B O 1
ATOM 4617 N N . THR B 1 222 ? 31.75 10.875 5.074 1 96.19 222 THR B N 1
ATOM 4618 C CA . THR B 1 222 ? 30.797 9.82 5.414 1 96.19 222 THR B CA 1
ATOM 4619 C C . THR B 1 222 ? 29.891 10.25 6.562 1 96.19 222 THR B C 1
ATOM 4621 O O . THR B 1 222 ? 30.312 11.008 7.445 1 96.19 222 THR B O 1
ATOM 4624 N N . TYR B 1 223 ? 28.703 9.875 6.508 1 95.38 223 TYR B N 1
ATOM 4625 C CA . TYR B 1 223 ? 27.766 10.055 7.617 1 95.38 223 TYR B CA 1
ATOM 4626 C C . TYR B 1 223 ? 26.906 8.82 7.816 1 95.38 223 TYR B C 1
ATOM 4628 O O . TYR B 1 223 ? 26.812 7.969 6.93 1 95.38 223 TYR B O 1
ATOM 4636 N N . SER B 1 224 ? 26.391 8.695 8.984 1 96.06 224 SER B N 1
ATOM 4637 C CA . SER B 1 224 ? 25.484 7.602 9.297 1 96.06 224 SER B CA 1
ATOM 4638 C C . SER B 1 224 ? 24.031 8.086 9.344 1 96.06 224 SER B C 1
ATOM 4640 O O . SER B 1 224 ? 23.719 9.039 10.055 1 96.06 224 SER B O 1
ATOM 4642 N N . GLN B 1 225 ? 23.203 7.484 8.484 1 96.31 225 GLN B N 1
ATOM 4643 C CA . GLN B 1 225 ? 21.766 7.734 8.562 1 96.31 225 GLN B CA 1
ATOM 4644 C C . GLN B 1 225 ? 21.188 7.188 9.859 1 96.31 225 GLN B C 1
ATOM 4646 O O . GLN B 1 225 ? 21.188 5.977 10.094 1 96.31 225 GLN B O 1
ATOM 4651 N N . GLU B 1 226 ? 20.594 8.109 10.695 1 94.81 226 GLU B N 1
ATOM 4652 C CA . GLU B 1 226 ? 20.078 7.715 12 1 94.81 226 GLU B CA 1
ATOM 4653 C C . GLU B 1 226 ? 18.562 7.555 11.969 1 94.81 226 GLU B C 1
ATOM 4655 O O . GLU B 1 226 ? 18 6.664 12.617 1 94.81 226 GLU B O 1
ATOM 4660 N N . SER B 1 227 ? 17.953 8.383 11.234 1 94.19 227 SER B N 1
ATOM 4661 C CA . SER B 1 227 ? 16.5 8.375 11.148 1 94.19 227 SER B CA 1
ATOM 4662 C C . SER B 1 227 ? 16 7.254 10.242 1 94.19 227 SER B C 1
ATOM 4664 O O . SER B 1 227 ? 16.719 6.836 9.32 1 94.19 227 SER B O 1
ATOM 4666 N N . GLU B 1 228 ? 14.805 6.781 10.539 1 96.62 228 GLU B N 1
ATOM 4667 C CA . GLU B 1 228 ? 14.273 5.66 9.773 1 96.62 228 GLU B CA 1
ATOM 4668 C C . GLU B 1 228 ? 14.117 6.023 8.297 1 96.62 228 GLU B C 1
ATOM 4670 O O . GLU B 1 228 ? 13.633 7.113 7.969 1 96.62 228 GLU B O 1
ATOM 4675 N N . THR B 1 229 ? 14.586 5.141 7.391 1 97.94 229 THR B N 1
ATOM 4676 C CA . THR B 1 229 ? 14.414 5.332 5.957 1 97.94 229 THR B CA 1
ATOM 4677 C C . THR B 1 229 ? 13.203 4.543 5.449 1 97.94 229 THR B C 1
ATOM 4679 O O . THR B 1 229 ? 12.812 4.68 4.293 1 97.94 229 THR B O 1
ATOM 4682 N N . TYR B 1 230 ? 12.625 3.719 6.309 1 98.31 230 TYR B N 1
ATOM 4683 C CA . TYR B 1 230 ? 11.352 3.088 5.992 1 98.31 230 TYR B CA 1
ATOM 4684 C C . TYR B 1 230 ? 10.477 2.969 7.238 1 98.31 230 TYR B C 1
ATOM 4686 O O . TYR B 1 230 ? 10.984 2.787 8.344 1 98.31 230 TYR B O 1
ATOM 4694 N N . LEU B 1 231 ? 9.258 3.102 7.133 1 98.69 231 LEU B N 1
ATOM 4695 C CA . LEU B 1 231 ? 8.211 2.855 8.117 1 98.69 231 LEU B CA 1
ATOM 4696 C C . LEU B 1 231 ? 6.961 2.293 7.449 1 98.69 231 LEU B C 1
ATOM 4698 O O . LEU B 1 231 ? 6.336 2.963 6.625 1 98.69 231 LEU B O 1
ATOM 4702 N N . MET B 1 232 ? 6.641 1.098 7.734 1 98.75 232 MET B N 1
ATOM 4703 C CA . MET B 1 232 ? 5.484 0.397 7.184 1 98.75 232 MET B CA 1
ATOM 4704 C C . MET B 1 232 ? 4.578 -0.117 8.297 1 98.75 232 MET B C 1
ATOM 4706 O O . MET B 1 232 ? 5.059 -0.619 9.312 1 98.75 232 MET B O 1
ATOM 4710 N N . GLY B 1 233 ? 3.285 0.087 8.102 1 98.81 233 GLY B N 1
ATOM 4711 C CA . GLY B 1 233 ? 2.389 -0.3 9.18 1 98.81 233 GLY B CA 1
ATOM 4712 C C . GLY B 1 233 ? 0.998 -0.665 8.695 1 98.81 233 GLY B C 1
ATOM 4713 O O . GLY B 1 233 ? 0.592 -0.272 7.598 1 98.81 233 GLY B O 1
ATOM 4714 N N . ILE B 1 234 ? 0.334 -1.456 9.492 1 98.94 234 ILE B N 1
ATOM 4715 C CA . ILE B 1 234 ? -1.074 -1.807 9.344 1 98.94 234 ILE B CA 1
ATOM 4716 C C . ILE B 1 234 ? -1.891 -1.164 10.461 1 98.94 234 ILE B C 1
ATOM 4718 O O . ILE B 1 234 ? -1.507 -1.226 11.633 1 98.94 234 ILE B O 1
ATOM 4722 N N . LEU B 1 235 ? -2.967 -0.527 10.047 1 98.94 235 LEU B N 1
ATOM 4723 C CA . LEU B 1 235 ? -3.834 0.184 10.977 1 98.94 235 LEU B CA 1
ATOM 4724 C C . LEU B 1 235 ? -5.215 -0.459 11.031 1 98.94 235 LEU B C 1
ATOM 4726 O O . LEU B 1 235 ? -5.793 -0.791 10 1 98.94 235 LEU B O 1
ATOM 4730 N N . ARG B 1 236 ? -5.719 -0.652 12.195 1 98.88 236 ARG B N 1
ATOM 4731 C CA . ARG B 1 236 ? -7.137 -0.939 12.383 1 98.88 236 ARG B CA 1
ATOM 4732 C C . ARG B 1 236 ? -7.867 0.271 12.953 1 98.88 236 ARG B C 1
ATOM 4734 O O . ARG B 1 236 ? -7.594 0.697 14.078 1 98.88 236 ARG B O 1
ATOM 4741 N N . PHE B 1 237 ? -8.742 0.832 12.172 1 98.69 237 PHE B N 1
ATOM 4742 C CA . PHE B 1 237 ? -9.562 1.942 12.641 1 98.69 237 PHE B CA 1
ATOM 4743 C C . PHE B 1 237 ? -10.656 1.449 13.578 1 98.69 237 PHE B C 1
ATOM 4745 O O . PHE B 1 237 ? -11.047 0.281 13.523 1 98.69 237 PHE B O 1
ATOM 4752 N N . LYS B 1 238 ? -11.18 2.303 14.422 1 98.06 238 LYS B N 1
ATOM 4753 C CA . LYS B 1 238 ? -12.273 1.965 15.32 1 98.06 238 LYS B CA 1
ATOM 4754 C C . LYS B 1 238 ? -13.508 1.517 14.539 1 98.06 238 LYS B C 1
ATOM 4756 O O . LYS B 1 238 ? -14.273 0.667 15.008 1 98.06 238 LYS B O 1
ATOM 4761 N N . SER B 1 239 ? -13.727 2.041 13.352 1 96.75 239 SER B N 1
ATOM 4762 C CA . SER B 1 239 ? -14.859 1.715 12.492 1 96.75 239 SER B CA 1
ATOM 4763 C C . SER B 1 239 ? -14.75 0.293 11.953 1 96.75 239 SER B C 1
ATOM 4765 O O . SER B 1 239 ? -15.719 -0.243 11.406 1 96.75 239 SER B O 1
ATOM 4767 N N . GLY B 1 240 ? -13.586 -0.322 12.062 1 96.88 240 GLY B N 1
ATOM 4768 C CA . GLY B 1 240 ? -13.328 -1.617 11.461 1 96.88 240 GLY B CA 1
ATOM 4769 C C . GLY B 1 240 ? -12.578 -1.521 10.141 1 96.88 240 GLY B C 1
ATOM 4770 O O . GLY B 1 240 ? -12.047 -2.518 9.648 1 96.88 240 GLY B O 1
ATOM 4771 N N . CYS B 1 241 ? -12.531 -0.311 9.547 1 98 241 CYS B N 1
ATOM 4772 C CA . CYS B 1 241 ? -11.75 -0.059 8.336 1 98 241 CYS B CA 1
ATOM 4773 C C . CYS B 1 241 ? -10.281 -0.364 8.562 1 98 241 CYS B C 1
ATOM 4775 O O . CYS B 1 241 ? -9.758 -0.136 9.656 1 98 241 CYS B O 1
ATOM 4777 N N . MET B 1 242 ? -9.664 -0.908 7.559 1 98.69 242 MET B N 1
ATOM 4778 C CA . MET B 1 242 ? -8.234 -1.214 7.652 1 98.69 242 MET B CA 1
ATOM 4779 C C . MET B 1 242 ? -7.406 -0.187 6.891 1 98.69 242 MET B C 1
ATOM 4781 O O . MET B 1 242 ? -7.883 0.405 5.918 1 98.69 242 MET B O 1
ATOM 4785 N N . GLY B 1 243 ? -6.215 0.047 7.355 1 98.75 243 GLY B N 1
ATOM 4786 C CA . GLY B 1 243 ? -5.281 0.934 6.676 1 98.75 243 GLY B CA 1
ATOM 4787 C C . GLY B 1 243 ? -3.896 0.339 6.523 1 98.75 243 GLY B C 1
ATOM 4788 O O . GLY B 1 243 ? -3.449 -0.434 7.375 1 98.75 243 GLY B O 1
ATOM 4789 N N . THR B 1 244 ? -3.207 0.716 5.484 1 98.88 244 THR B N 1
ATOM 4790 C CA . THR B 1 244 ? -1.819 0.327 5.254 1 98.88 244 THR B CA 1
ATOM 4791 C C . THR B 1 244 ? -0.959 1.549 4.945 1 98.88 244 THR B C 1
ATOM 4793 O O . THR B 1 244 ? -1.338 2.389 4.125 1 98.88 244 THR B O 1
ATOM 4796 N N . LEU B 1 245 ? 0.143 1.645 5.613 1 98.88 245 LEU B N 1
ATOM 4797 C CA . LEU B 1 245 ? 1.16 2.656 5.348 1 98.88 245 LEU B CA 1
ATOM 4798 C C . LEU B 1 245 ? 2.422 2.021 4.773 1 98.88 245 LEU B C 1
ATOM 4800 O O . LEU B 1 245 ? 2.904 1.013 5.289 1 98.88 245 LEU B O 1
ATOM 4804 N N . HIS B 1 246 ? 2.93 2.568 3.688 1 98.81 246 HIS B N 1
ATOM 4805 C CA . HIS B 1 246 ? 4.199 2.176 3.082 1 98.81 246 HIS B CA 1
ATOM 4806 C C . HIS B 1 246 ? 5.066 3.393 2.783 1 98.81 246 HIS B C 1
ATOM 4808 O O . HIS B 1 246 ? 4.984 3.965 1.693 1 98.81 246 HIS B O 1
ATOM 4814 N N . PHE B 1 247 ? 5.949 3.701 3.719 1 98.56 247 PHE B N 1
ATOM 4815 C CA . PHE B 1 247 ? 6.84 4.844 3.572 1 98.56 247 PHE B CA 1
ATOM 4816 C C . PHE B 1 247 ? 8.281 4.391 3.395 1 98.56 247 PHE B C 1
ATOM 4818 O O . PHE B 1 247 ? 8.805 3.623 4.211 1 98.56 247 PHE B O 1
ATOM 4825 N N . ASN B 1 248 ? 8.906 4.844 2.32 1 98.19 248 ASN B N 1
ATOM 4826 C CA . ASN B 1 248 ? 10.273 4.457 1.99 1 98.19 248 ASN B CA 1
ATOM 4827 C C . ASN B 1 248 ? 11.062 5.629 1.414 1 98.19 248 ASN B C 1
ATOM 4829 O O . ASN B 1 248 ? 10.625 6.273 0.461 1 98.19 248 ASN B O 1
ATOM 4833 N N . SER B 1 249 ? 12.25 5.891 2.029 1 97.44 249 SER B N 1
ATOM 4834 C CA . SER B 1 249 ? 13.008 7.035 1.528 1 97.44 249 SER B CA 1
ATOM 4835 C C . SER B 1 249 ? 14.336 6.598 0.917 1 97.44 249 SER B C 1
ATOM 4837 O O . SER B 1 249 ? 15.203 7.43 0.647 1 97.44 249 SER B O 1
ATOM 4839 N N . ARG B 1 250 ? 14.531 5.348 0.764 1 96.44 250 ARG B N 1
ATOM 4840 C CA . ARG B 1 250 ? 15.711 4.867 0.053 1 96.44 250 ARG B CA 1
ATOM 4841 C C . ARG B 1 250 ? 15.359 4.449 -1.371 1 96.44 250 ARG B C 1
ATOM 4843 O O . ARG B 1 250 ? 15.617 3.311 -1.77 1 96.44 250 ARG B O 1
ATOM 4850 N N . SER B 1 251 ? 14.703 5.344 -2.068 1 96.31 251 SER B N 1
ATOM 4851 C CA . SER B 1 251 ? 14.32 5.246 -3.473 1 96.31 251 SER B CA 1
ATOM 4852 C C . SER B 1 251 ? 14.734 6.496 -4.246 1 96.31 251 SER B C 1
ATOM 4854 O O . SER B 1 251 ? 15.703 7.16 -3.891 1 96.31 251 SER B O 1
ATOM 4856 N N . ILE B 1 252 ? 14.062 6.809 -5.348 1 93.81 252 ILE B N 1
ATOM 4857 C CA . ILE B 1 252 ? 14.391 7.977 -6.152 1 93.81 252 ILE B CA 1
ATOM 4858 C C . ILE B 1 252 ? 13.43 9.117 -5.824 1 93.81 252 ILE B C 1
ATOM 4860 O O . ILE B 1 252 ? 12.383 8.898 -5.219 1 93.81 252 ILE B O 1
ATOM 4864 N N . ARG B 1 253 ? 13.797 10.398 -6.184 1 85.94 253 ARG B N 1
ATOM 4865 C CA . ARG B 1 253 ? 13.047 11.602 -5.832 1 85.94 253 ARG B CA 1
ATOM 4866 C C . ARG B 1 253 ? 11.789 11.727 -6.691 1 85.94 253 ARG B C 1
ATOM 4868 O O . ARG B 1 253 ? 11.289 12.836 -6.902 1 85.94 253 ARG B O 1
ATOM 4875 N N . THR B 1 254 ? 11.227 10.742 -7.266 1 85.62 254 THR B N 1
ATOM 4876 C CA . THR B 1 254 ? 9.93 10.703 -7.926 1 85.62 254 THR B CA 1
ATOM 4877 C C . THR B 1 254 ? 8.867 10.117 -6.996 1 85.62 254 THR B C 1
ATOM 4879 O O . THR B 1 254 ? 8.625 8.906 -7.004 1 85.62 254 THR B O 1
ATOM 4882 N N . GLU B 1 255 ? 8.25 11.086 -6.281 1 78.06 255 GLU B N 1
ATOM 4883 C CA . GLU B 1 255 ? 7.465 10.656 -5.129 1 78.06 255 GLU B CA 1
ATOM 4884 C C . GLU B 1 255 ? 6.203 9.914 -5.57 1 78.06 255 GLU B C 1
ATOM 4886 O O . GLU B 1 255 ? 5.84 8.891 -4.984 1 78.06 255 GLU B O 1
ATOM 4891 N N . LYS B 1 256 ? 5.555 10.281 -6.672 1 84.38 256 LYS B N 1
ATOM 4892 C CA . LYS B 1 256 ? 4.301 9.742 -7.18 1 84.38 256 LYS B CA 1
ATOM 4893 C C . LYS B 1 256 ? 3.576 8.93 -6.109 1 84.38 256 LYS B C 1
ATOM 4895 O O . LYS B 1 256 ? 3.414 7.715 -6.242 1 84.38 256 LYS B O 1
ATOM 4900 N N . PRO B 1 257 ? 3.154 9.609 -5.023 1 94.38 257 PRO B N 1
ATOM 4901 C CA . PRO B 1 257 ? 2.496 8.859 -3.953 1 94.38 257 PRO B CA 1
ATOM 4902 C C . PRO B 1 257 ? 1.212 8.172 -4.418 1 94.38 257 PRO B C 1
ATOM 4904 O O . PRO B 1 257 ? 0.638 8.562 -5.441 1 94.38 257 PRO B O 1
ATOM 4907 N N . TYR B 1 258 ? 0.854 7.16 -3.832 1 96.5 258 TYR B N 1
ATOM 4908 C CA . TYR B 1 258 ? -0.388 6.422 -4.039 1 96.5 258 TYR B CA 1
ATOM 4909 C C . TYR B 1 258 ? -1.237 6.418 -2.775 1 96.5 258 TYR B C 1
ATOM 4911 O O . TYR B 1 258 ? -0.872 5.793 -1.776 1 96.5 258 TYR B O 1
ATOM 4919 N N . VAL B 1 259 ? -2.355 7.16 -2.777 1 98.19 259 VAL B N 1
ATOM 4920 C CA . VAL B 1 259 ? -3.285 7.242 -1.654 1 98.19 259 VAL B CA 1
ATOM 4921 C C . VAL B 1 259 ? -4.699 6.914 -2.129 1 98.19 259 VAL B C 1
ATOM 4923 O O . VAL B 1 259 ? -5.215 7.551 -3.051 1 98.19 259 VAL B O 1
ATOM 4926 N N . ALA B 1 260 ? -5.305 5.941 -1.468 1 98.25 260 ALA B N 1
ATOM 4927 C CA . ALA B 1 260 ? -6.625 5.523 -1.93 1 98.25 260 ALA B CA 1
ATOM 4928 C C . ALA B 1 260 ? -7.52 5.141 -0.756 1 98.25 260 ALA B C 1
ATOM 4930 O O . ALA B 1 260 ? -7.035 4.68 0.279 1 98.25 260 ALA B O 1
ATOM 4931 N N . PHE B 1 261 ? -8.789 5.383 -0.861 1 98.62 261 PHE B N 1
ATOM 4932 C CA . PHE B 1 261 ? -9.859 4.926 0.011 1 98.62 261 PHE B CA 1
ATOM 4933 C C . PHE B 1 261 ? -10.805 3.994 -0.738 1 98.62 261 PHE B C 1
ATOM 4935 O O . PHE B 1 261 ? -11.422 4.387 -1.732 1 98.62 261 PHE B O 1
ATOM 4942 N N . TYR B 1 262 ? -10.922 2.766 -0.305 1 98.19 262 TYR B N 1
ATOM 4943 C CA . TYR B 1 262 ? -11.703 1.743 -0.994 1 98.19 262 TYR B CA 1
ATOM 4944 C C . TYR B 1 262 ? -13.047 1.532 -0.313 1 98.19 262 TYR B C 1
ATOM 4946 O O . TYR B 1 262 ? -13.109 1.074 0.831 1 98.19 262 TYR B O 1
ATOM 4954 N N . GLY B 1 263 ? -14.102 1.84 -1.012 1 98.12 263 GLY B N 1
ATOM 4955 C CA . GLY B 1 263 ? -15.453 1.665 -0.49 1 98.12 263 GLY B CA 1
ATOM 4956 C C . GLY B 1 263 ? -16.234 0.591 -1.218 1 98.12 263 GLY B C 1
ATOM 4957 O O . GLY B 1 263 ? -15.805 0.096 -2.262 1 98.12 263 GLY B O 1
ATOM 4958 N N . THR B 1 264 ? -17.359 0.225 -0.654 1 96.94 264 THR B N 1
ATOM 4959 C CA . THR B 1 264 ? -18.219 -0.839 -1.18 1 96.94 264 THR B CA 1
ATOM 4960 C C . THR B 1 264 ? -18.875 -0.408 -2.486 1 96.94 264 THR B C 1
ATOM 4962 O O . THR B 1 264 ? -19.375 -1.244 -3.236 1 96.94 264 THR B O 1
ATOM 4965 N N . GLU B 1 265 ? -18.859 0.953 -2.758 1 97.38 265 GLU B N 1
ATOM 4966 C CA . GLU B 1 265 ? -19.547 1.436 -3.949 1 97.38 265 GLU B CA 1
ATOM 4967 C C . GLU B 1 265 ? -18.625 2.273 -4.824 1 97.38 265 GLU B C 1
ATOM 4969 O O . GLU B 1 265 ? -19.047 2.799 -5.859 1 97.38 265 GLU B O 1
ATOM 4974 N N . GLY B 1 266 ? -17.422 2.402 -4.457 1 97.69 266 GLY B N 1
ATOM 4975 C CA . GLY B 1 266 ? -16.469 3.199 -5.227 1 97.69 266 GLY B CA 1
ATOM 4976 C C . GLY B 1 266 ? -15.125 3.35 -4.551 1 97.69 266 GLY B C 1
ATOM 4977 O O . GLY B 1 266 ? -14.914 2.838 -3.447 1 97.69 266 GLY B O 1
ATOM 4978 N N . ILE B 1 267 ? -14.195 3.965 -5.254 1 98.19 267 ILE B N 1
ATOM 4979 C CA . ILE B 1 267 ? -12.836 4.188 -4.797 1 98.19 267 ILE B CA 1
ATOM 4980 C C . ILE B 1 267 ? -12.461 5.656 -4.988 1 98.19 267 ILE B C 1
ATOM 4982 O O . ILE B 1 267 ? -12.789 6.258 -6.012 1 98.19 267 ILE B O 1
ATOM 4986 N N . ILE B 1 268 ? -11.773 6.219 -4 1 98.31 268 ILE B N 1
ATOM 4987 C CA . ILE B 1 268 ? -11.227 7.566 -4.094 1 98.31 268 ILE B CA 1
ATOM 4988 C C . ILE B 1 268 ? -9.703 7.504 -4.129 1 98.31 268 ILE B C 1
ATOM 4990 O O . ILE B 1 268 ? -9.086 6.746 -3.375 1 98.31 268 ILE B O 1
ATOM 4994 N N . PHE B 1 269 ? -9.094 8.266 -5.027 1 97.75 269 PHE B N 1
ATOM 4995 C CA . PHE B 1 269 ? -7.645 8.445 -5.078 1 97.75 269 PHE B CA 1
ATOM 4996 C C . PHE B 1 269 ? -7.27 9.891 -4.789 1 97.75 269 PHE B C 1
ATOM 4998 O O . PHE B 1 269 ? -7.875 10.82 -5.332 1 97.75 269 PHE B O 1
ATOM 5005 N N . LEU B 1 270 ? -6.297 10.039 -3.926 1 98.06 270 LEU B N 1
ATOM 5006 C CA . LEU B 1 270 ? -5.719 11.352 -3.645 1 98.06 270 LEU B CA 1
ATOM 5007 C C . LEU B 1 270 ? -4.301 11.445 -4.199 1 98.06 270 LEU B C 1
ATOM 5009 O O . LEU B 1 270 ? -3.648 10.422 -4.422 1 98.06 270 LEU B O 1
ATOM 5013 N N . GLU B 1 271 ? -3.924 12.617 -4.453 1 96.19 271 GLU B N 1
ATOM 5014 C CA . GLU B 1 271 ? -2.523 12.844 -4.801 1 96.19 271 GLU B CA 1
ATOM 5015 C C . GLU B 1 271 ? -1.66 12.977 -3.549 1 96.19 271 GLU B C 1
ATOM 5017 O O . GLU B 1 271 ? -1.676 12.094 -2.682 1 96.19 271 GLU B O 1
ATOM 5022 N N . ASP B 1 272 ? -0.976 14.008 -3.305 1 97.06 272 ASP B N 1
ATOM 5023 C CA . ASP B 1 272 ? -0.017 14.141 -2.213 1 97.06 272 ASP B CA 1
ATOM 5024 C C . ASP B 1 272 ? -0.612 14.93 -1.049 1 97.06 272 ASP B C 1
ATOM 5026 O O . ASP B 1 272 ? -0.778 16.141 -1.14 1 97.06 272 ASP B O 1
ATOM 5030 N N . PRO B 1 273 ? -0.819 14.297 0.123 1 97.69 273 PRO B N 1
ATOM 5031 C CA . PRO B 1 273 ? -1.42 14.969 1.28 1 97.69 273 PRO B CA 1
ATOM 5032 C C . PRO B 1 273 ? -0.503 16.016 1.896 1 97.69 273 PRO B C 1
ATOM 5034 O O . PRO B 1 273 ? -0.932 16.781 2.764 1 97.69 273 PRO B O 1
ATOM 5037 N N . ASN B 1 274 ? 0.749 15.984 1.485 1 96.38 274 ASN B N 1
ATOM 5038 C CA . ASN B 1 274 ? 1.647 17.047 1.899 1 96.38 274 ASN B CA 1
ATOM 5039 C C . ASN B 1 274 ? 1.203 18.406 1.345 1 96.38 274 ASN B C 1
ATOM 5041 O O . ASN B 1 274 ? 1.662 19.453 1.805 1 96.38 274 ASN B O 1
ATOM 5045 N N . PHE B 1 275 ? 0.308 18.391 0.396 1 96.56 275 PHE B N 1
ATOM 5046 C CA . PHE B 1 275 ? -0.22 19.609 -0.211 1 96.56 275 PHE B CA 1
ATOM 5047 C C . PHE B 1 275 ? -1.71 19.75 0.074 1 96.56 275 PHE B C 1
ATOM 5049 O O . PHE B 1 275 ? -2.361 18.797 0.5 1 96.56 275 PHE B O 1
ATOM 5056 N N . PHE B 1 276 ? -2.242 20.922 -0.207 1 97.25 276 PHE B N 1
ATOM 5057 C CA . PHE B 1 276 ? -3.625 21.266 0.112 1 97.25 276 PHE B CA 1
ATOM 5058 C C . PHE B 1 276 ? -4.559 20.828 -1.014 1 97.25 276 PHE B C 1
ATOM 5060 O O . PHE B 1 276 ? -5.707 20.469 -0.767 1 97.25 276 PHE B O 1
ATOM 5067 N N . GLY B 1 277 ? -4.035 20.938 -2.182 1 96.62 277 GLY B N 1
ATOM 5068 C CA . GLY B 1 277 ? -4.84 20.641 -3.357 1 96.62 277 GLY B CA 1
ATOM 5069 C C . GLY B 1 277 ? -4.473 19.328 -4.012 1 96.62 277 GLY B C 1
ATOM 5070 O O . GLY B 1 277 ? -4.18 18.344 -3.324 1 96.62 277 GLY B O 1
ATOM 5071 N N . GLY B 1 278 ? -4.582 19.25 -5.352 1 96.12 278 GLY B N 1
ATOM 5072 C CA . GLY B 1 278 ? -4.395 18.031 -6.121 1 96.12 278 GLY B CA 1
ATOM 5073 C C . GLY B 1 278 ? -5.699 17.375 -6.52 1 96.12 278 GLY B C 1
ATOM 5074 O O . GLY B 1 278 ? -6.738 17.609 -5.902 1 96.12 278 GLY B O 1
ATOM 5075 N N . ASP B 1 279 ? -5.602 16.547 -7.516 1 97.5 279 ASP B N 1
ATOM 5076 C CA . ASP B 1 279 ? -6.805 15.898 -8.031 1 97.5 279 ASP B CA 1
ATOM 5077 C C . ASP B 1 279 ? -7.391 14.93 -7 1 97.5 279 ASP B C 1
ATOM 5079 O O . ASP B 1 279 ? -6.648 14.25 -6.289 1 97.5 279 ASP B O 1
ATOM 5083 N N . VAL B 1 280 ? -8.648 14.969 -6.902 1 98.19 280 VAL B N 1
ATOM 5084 C CA . VAL B 1 280 ? -9.422 13.914 -6.258 1 98.19 280 VAL B CA 1
ATOM 5085 C C . VAL B 1 280 ? -10.117 13.062 -7.316 1 98.19 280 VAL B C 1
ATOM 5087 O O . VAL B 1 280 ? -11.016 13.539 -8.016 1 98.19 280 VAL B O 1
ATOM 5090 N N . LYS B 1 281 ? -9.688 11.852 -7.48 1 98.12 281 LYS B N 1
ATOM 5091 C CA . LYS B 1 281 ? -10.266 10.977 -8.5 1 98.12 281 LYS B CA 1
ATOM 5092 C C . LYS B 1 281 ? -11.211 9.961 -7.879 1 98.12 281 LYS B C 1
ATOM 5094 O O . LYS B 1 281 ? -10.961 9.453 -6.785 1 98.12 281 LYS B O 1
ATOM 5099 N N . VAL B 1 282 ? -12.25 9.664 -8.57 1 97.75 282 VAL B N 1
ATOM 5100 C CA . VAL B 1 282 ? -13.266 8.742 -8.078 1 97.75 282 VAL B CA 1
ATOM 5101 C C . VAL B 1 282 ? -13.617 7.727 -9.164 1 97.75 282 VAL B C 1
ATOM 5103 O O . VAL B 1 282 ? -13.734 8.086 -10.344 1 97.75 282 VAL B O 1
ATOM 5106 N N . ILE B 1 283 ? -13.68 6.473 -8.797 1 97.31 283 ILE B N 1
ATOM 5107 C CA . ILE B 1 283 ? -14.258 5.426 -9.633 1 97.31 283 ILE B CA 1
ATOM 5108 C C . ILE B 1 283 ? -15.461 4.812 -8.93 1 97.31 283 ILE B C 1
ATOM 5110 O O . ILE B 1 283 ? -15.352 4.32 -7.805 1 97.31 283 ILE B O 1
ATOM 5114 N N . LEU B 1 284 ? -16.562 4.863 -9.531 1 96.06 284 LEU B N 1
ATOM 5115 C CA . LEU B 1 284 ? -17.766 4.277 -8.953 1 96.06 284 LEU B CA 1
ATOM 5116 C C . LEU B 1 284 ? -18 2.869 -9.492 1 96.06 284 LEU B C 1
ATOM 5118 O O . LEU B 1 284 ? -17.5 2.521 -10.57 1 96.06 284 LEU B O 1
ATOM 5122 N N . LYS B 1 285 ? -18.703 2.152 -8.742 1 94.12 285 LYS B N 1
ATOM 5123 C CA . LYS B 1 285 ? -19.062 0.788 -9.125 1 94.12 285 LYS B CA 1
ATOM 5124 C C . LYS B 1 285 ? -19.641 0.741 -10.531 1 94.12 285 LYS B C 1
ATOM 5126 O O . LYS B 1 285 ? -20.531 1.537 -10.875 1 94.12 285 LYS B O 1
ATOM 5131 N N . GLY B 1 286 ? -19.109 -0.203 -11.297 1 90.81 286 GLY B N 1
ATOM 5132 C CA . GLY B 1 286 ? -19.594 -0.359 -12.656 1 90.81 286 GLY B CA 1
ATOM 5133 C C . GLY B 1 286 ? -18.797 0.46 -13.664 1 90.81 286 GLY B C 1
ATOM 5134 O O . GLY B 1 286 ? -18.969 0.292 -14.875 1 90.81 286 GLY B O 1
ATOM 5135 N N . ARG B 1 287 ? -17.938 1.381 -13.117 1 90.81 287 ARG B N 1
ATOM 5136 C CA . ARG B 1 287 ? -17.078 2.178 -13.984 1 90.81 287 ARG B CA 1
ATOM 5137 C C . ARG B 1 287 ? -15.656 1.615 -14.031 1 90.81 287 ARG B C 1
ATOM 5139 O O . ARG B 1 287 ? -15.242 0.9 -13.109 1 90.81 287 ARG B O 1
ATOM 5146 N N . THR B 1 288 ? -14.922 1.927 -15.133 1 88.81 288 THR B N 1
ATOM 5147 C CA . THR B 1 288 ? -13.586 1.353 -15.289 1 88.81 288 THR B CA 1
ATOM 5148 C C . THR B 1 288 ? -12.516 2.434 -15.18 1 88.81 288 THR B C 1
ATOM 5150 O O . THR B 1 288 ? -11.344 2.131 -14.938 1 88.81 288 THR B O 1
ATOM 5153 N N . GLU B 1 289 ? -12.93 3.662 -15.43 1 93.31 289 GLU B N 1
ATOM 5154 C CA . GLU B 1 289 ? -11.961 4.758 -15.383 1 93.31 289 GLU B CA 1
ATOM 5155 C C . GLU B 1 289 ? -12.344 5.785 -14.32 1 93.31 289 GLU B C 1
ATOM 5157 O O . GLU B 1 289 ? -13.531 6.078 -14.133 1 93.31 289 GLU B O 1
ATOM 5162 N N . PRO B 1 290 ? -11.375 6.367 -13.703 1 94.81 290 PRO B N 1
ATOM 5163 C CA . PRO B 1 290 ? -11.68 7.391 -12.703 1 94.81 290 PRO B CA 1
ATOM 5164 C C . PRO B 1 290 ? -12.047 8.734 -13.328 1 94.81 290 PRO B C 1
ATOM 5166 O O . PRO B 1 290 ? -11.625 9.039 -14.445 1 94.81 290 PRO B O 1
ATOM 5169 N N . ILE B 1 291 ? -12.828 9.453 -12.656 1 96.5 291 ILE B N 1
ATOM 5170 C CA . ILE B 1 291 ? -13.102 10.844 -13.016 1 96.5 291 ILE B CA 1
ATOM 5171 C C . ILE B 1 291 ? -12.508 11.773 -11.961 1 96.5 291 ILE B C 1
ATOM 5173 O O . ILE B 1 291 ? -12.477 11.438 -10.773 1 96.5 291 ILE B O 1
ATOM 5177 N N . VAL B 1 292 ? -12.016 12.883 -12.422 1 97.94 292 VAL B N 1
ATOM 5178 C CA . VAL B 1 292 ? -11.57 13.922 -11.492 1 97.94 292 VAL B CA 1
ATOM 5179 C C . VAL B 1 292 ? -12.773 14.664 -10.93 1 97.94 292 VAL B C 1
ATOM 5181 O O . VAL B 1 292 ? -13.508 15.32 -11.672 1 97.94 292 VAL B O 1
ATOM 5184 N N . PHE B 1 293 ? -12.953 14.539 -9.68 1 97.12 293 PHE B N 1
ATOM 5185 C CA . PHE B 1 293 ? -14.055 15.219 -9.016 1 97.12 293 PHE B CA 1
ATOM 5186 C C . PHE B 1 293 ? -13.68 16.656 -8.664 1 97.12 293 PHE B C 1
ATOM 5188 O O . PHE B 1 293 ? -12.609 16.906 -8.109 1 97.12 293 PHE B O 1
ATOM 5195 N N . PRO B 1 294 ? -14.523 17.594 -8.992 1 94.44 294 PRO B N 1
ATOM 5196 C CA . PRO B 1 294 ? -14.188 18.984 -8.656 1 94.44 294 PRO B CA 1
ATOM 5197 C C . PRO B 1 294 ? -14.07 19.203 -7.148 1 94.44 294 PRO B C 1
ATOM 5199 O O . PRO B 1 294 ? -14.828 18.625 -6.371 1 94.44 294 PRO B O 1
ATOM 5202 N N . HIS B 1 295 ? -13.188 20.062 -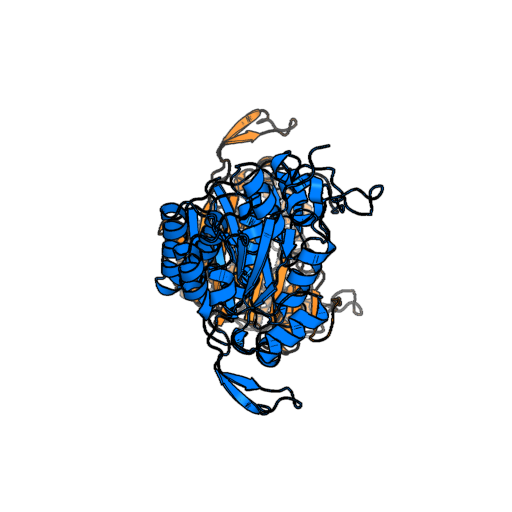6.809 1 94.69 295 HIS B N 1
ATOM 5203 C CA . HIS B 1 295 ? -13.055 20.422 -5.402 1 94.69 295 HIS B CA 1
ATOM 5204 C C . HIS B 1 295 ? -14.344 21.047 -4.875 1 94.69 295 HIS B C 1
ATOM 5206 O O . HIS B 1 295 ? -14.898 21.953 -5.508 1 94.69 295 HIS B O 1
ATOM 5212 N N . THR B 1 296 ? -14.75 20.562 -3.721 1 93.75 296 THR B N 1
ATOM 5213 C CA . THR B 1 296 ? -15.953 21.109 -3.096 1 93.75 296 THR B CA 1
ATOM 5214 C C . THR B 1 296 ? -15.594 22.172 -2.07 1 93.75 296 THR B C 1
ATOM 5216 O O . THR B 1 296 ? -16.469 22.891 -1.578 1 93.75 296 THR B O 1
ATOM 5219 N N . HIS B 1 297 ? -14.328 22.25 -1.769 1 93.62 297 HIS B N 1
ATOM 5220 C CA . HIS B 1 297 ? -13.797 23.156 -0.753 1 93.62 297 HIS B CA 1
ATOM 5221 C C . HIS B 1 297 ? -12.672 24.016 -1.315 1 93.62 297 HIS B C 1
ATOM 5223 O O . HIS B 1 297 ? -12.109 23.703 -2.367 1 93.62 297 HIS B O 1
ATOM 5229 N N . GLY B 1 298 ? -12.391 25.078 -0.549 1 91.31 298 GLY B N 1
ATOM 5230 C CA . GLY B 1 298 ? -11.305 25.953 -0.963 1 91.31 298 GLY B CA 1
ATOM 5231 C C . GLY B 1 298 ? -9.945 25.5 -0.451 1 91.31 298 GLY B C 1
ATOM 5232 O O . GLY B 1 298 ? -9.797 24.375 0.022 1 91.31 298 GLY B O 1
ATOM 5233 N N . TYR B 1 299 ? -8.938 26.391 -0.733 1 93.56 299 TYR B N 1
ATOM 5234 C CA . TYR B 1 299 ? -7.566 26.219 -0.261 1 93.56 299 TYR B CA 1
ATOM 5235 C C . TYR B 1 299 ? -6.867 25.094 -1.009 1 93.56 299 TYR B C 1
ATOM 5237 O O . TYR B 1 299 ? -6.477 24.094 -0.406 1 93.56 299 TYR B O 1
ATOM 5245 N N . ASP B 1 300 ? -6.625 25.266 -2.289 1 92.94 300 ASP B N 1
ATOM 5246 C CA . ASP B 1 300 ? -5.953 24.281 -3.121 1 92.94 300 ASP B CA 1
ATOM 5247 C C . ASP B 1 300 ? -4.523 24.703 -3.436 1 92.94 300 ASP B C 1
ATOM 5249 O O . ASP B 1 300 ? -3.846 24.078 -4.25 1 92.94 300 ASP B O 1
ATOM 5253 N N . GLY B 1 301 ? -4.07 25.812 -2.855 1 92.62 301 GLY B N 1
ATOM 5254 C CA . GLY B 1 301 ? -2.695 26.266 -2.992 1 92.62 301 GLY B CA 1
ATOM 5255 C C . GLY B 1 301 ? -1.822 25.891 -1.81 1 92.62 301 GLY B C 1
ATOM 5256 O O . GLY B 1 301 ? -2.082 24.906 -1.126 1 92.62 301 GLY B O 1
ATOM 5257 N N . ASP B 1 302 ? -0.751 26.578 -1.658 1 94.62 302 ASP B N 1
ATOM 5258 C CA . ASP B 1 302 ? 0.04 26.469 -0.437 1 94.62 302 ASP B CA 1
ATOM 5259 C C . ASP B 1 302 ? -0.486 27.406 0.647 1 94.62 302 ASP B C 1
ATOM 5261 O O . ASP B 1 302 ? -0.051 28.547 0.748 1 94.62 302 ASP B O 1
ATOM 5265 N N . ASP B 1 303 ? -1.299 26.922 1.433 1 95.62 303 ASP B N 1
ATOM 5266 C CA . ASP B 1 303 ? -2.062 27.75 2.357 1 95.62 303 ASP B CA 1
ATOM 5267 C C . ASP B 1 303 ? -1.584 27.562 3.793 1 95.62 303 ASP B C 1
ATOM 5269 O O . ASP B 1 303 ? -2.361 27.719 4.738 1 95.62 303 ASP B O 1
ATOM 5273 N N . ARG B 1 304 ? -0.363 27.078 3.939 1 97.25 304 ARG B N 1
ATOM 5274 C CA . ARG B 1 304 ? 0.175 26.969 5.293 1 97.25 304 ARG B CA 1
ATOM 5275 C C . ARG B 1 304 ? -0.059 28.25 6.082 1 97.25 304 ARG B C 1
ATOM 5277 O O . ARG B 1 304 ? 0.153 29.359 5.562 1 97.25 304 ARG B O 1
ATOM 5284 N N . GLY B 1 305 ? -0.47 28.109 7.273 1 97.25 305 GLY B N 1
ATOM 5285 C CA . GLY B 1 305 ? -1.025 29.219 8.039 1 97.25 305 GLY B CA 1
ATOM 5286 C C . GLY B 1 305 ? -2.537 29.156 8.156 1 97.25 305 GLY B C 1
ATOM 5287 O O . GLY B 1 305 ? -3.123 29.828 9.008 1 97.25 305 GLY B O 1
ATOM 5288 N N . LEU B 1 306 ? -3.117 28.312 7.316 1 97.75 306 LEU B N 1
ATOM 5289 C CA . LEU B 1 306 ? -4.555 28.094 7.367 1 97.75 306 LEU B CA 1
ATOM 5290 C C . LEU B 1 306 ? -4.977 27.562 8.742 1 97.75 306 LEU B C 1
ATOM 5292 O O . LEU B 1 306 ? -6.031 27.938 9.25 1 97.75 306 LEU B O 1
ATOM 5296 N N . GLY B 1 307 ? -4.164 26.703 9.312 1 98.31 307 GLY B N 1
ATOM 5297 C CA . GLY B 1 307 ? -4.441 26.188 10.641 1 98.31 307 GLY B CA 1
ATOM 5298 C C . GLY B 1 307 ? -4.445 27.25 11.711 1 98.31 307 GLY B C 1
ATOM 5299 O O . GLY B 1 307 ? -5.199 27.172 12.688 1 98.31 307 GLY B O 1
ATOM 5300 N N . VAL B 1 308 ? -3.609 28.266 11.562 1 98.56 308 VAL B N 1
ATOM 5301 C CA . VAL B 1 308 ? -3.57 29.375 12.492 1 98.56 308 VAL B CA 1
ATOM 5302 C C . VAL B 1 308 ? -4.863 30.188 12.383 1 98.56 308 VAL B C 1
ATOM 5304 O O . VAL B 1 308 ? -5.461 30.562 13.398 1 98.56 308 VAL B O 1
ATOM 5307 N N . ALA B 1 309 ? -5.254 30.453 11.148 1 98.12 309 ALA B N 1
ATOM 5308 C CA . ALA B 1 309 ? -6.504 31.172 10.922 1 98.12 309 ALA B CA 1
ATOM 5309 C C . ALA B 1 309 ? -7.691 30.391 11.492 1 98.12 309 ALA B C 1
ATOM 5311 O O . ALA B 1 309 ? -8.57 30.969 12.125 1 98.12 309 ALA B O 1
ATOM 5312 N N . GLU B 1 310 ? -7.695 29.109 11.227 1 97.94 310 GLU B N 1
ATOM 5313 C CA . GLU B 1 310 ? -8.734 28.234 11.773 1 97.94 310 GLU B CA 1
ATOM 5314 C C . GLU B 1 310 ? -8.773 28.312 13.297 1 97.94 310 GLU B C 1
ATOM 5316 O O . GLU B 1 310 ? -9.852 28.406 13.891 1 97.94 310 GLU B O 1
ATOM 5321 N N . MET B 1 311 ? -7.652 28.297 13.914 1 98.25 311 MET B N 1
ATOM 5322 C CA . MET B 1 311 ? -7.535 28.406 15.367 1 98.25 311 MET B CA 1
ATOM 5323 C C . MET B 1 311 ? -8.078 29.75 15.852 1 98.25 311 MET B C 1
ATOM 5325 O O . MET B 1 311 ? -8.781 29.812 16.859 1 98.25 311 MET B O 1
ATOM 5329 N N . ALA B 1 312 ? -7.758 30.812 15.148 1 98.38 312 ALA B N 1
ATOM 5330 C CA . ALA B 1 312 ? -8.195 32.156 15.508 1 98.38 312 ALA B CA 1
ATOM 5331 C C . ALA B 1 312 ? -9.719 32.281 15.445 1 98.38 312 ALA B C 1
ATOM 5333 O O . ALA B 1 312 ? -10.344 32.844 16.344 1 98.38 312 ALA B O 1
ATOM 5334 N N . TRP B 1 313 ? -10.25 31.797 14.375 1 97.31 313 TRP B N 1
ATOM 5335 C CA . TRP B 1 313 ? -11.703 31.812 14.25 1 97.31 313 TRP B CA 1
ATOM 5336 C C . TRP B 1 313 ? -12.359 31 15.359 1 97.31 313 TRP B C 1
ATOM 5338 O O . TRP B 1 313 ? -13.367 31.422 15.93 1 97.31 313 TRP B O 1
ATOM 5348 N N . ALA B 1 314 ? -11.828 29.859 15.633 1 97.12 314 ALA B N 1
ATOM 5349 C CA . ALA B 1 314 ? -12.359 29.031 16.719 1 97.12 314 ALA B CA 1
ATOM 5350 C C . ALA B 1 314 ? -12.312 29.766 18.047 1 97.12 314 ALA B C 1
ATOM 5352 O O . ALA B 1 314 ? -13.25 29.688 18.844 1 97.12 314 ALA B O 1
ATOM 5353 N N . LEU B 1 315 ? -11.211 30.469 18.25 1 96.88 315 LEU B N 1
ATOM 5354 C CA . LEU B 1 315 ? -11.039 31.266 19.469 1 96.88 315 LEU B CA 1
ATOM 5355 C C . LEU B 1 315 ? -12.141 32.312 19.594 1 96.88 315 LEU B C 1
ATOM 5357 O O . LEU B 1 315 ? -12.742 32.469 20.656 1 96.88 315 LEU B O 1
ATOM 5361 N N . ARG B 1 316 ? -12.453 33.031 18.547 1 96.81 316 ARG B N 1
ATOM 5362 C CA . ARG B 1 316 ? -13.469 34.062 18.562 1 96.81 316 ARG B CA 1
ATOM 5363 C C . ARG B 1 316 ? -14.867 33.469 18.703 1 96.81 316 ARG B C 1
ATOM 5365 O O . ARG B 1 316 ? -15.75 34.094 19.312 1 96.81 316 ARG B O 1
ATOM 5372 N N . LYS B 1 317 ? -15.07 32.25 18.219 1 95.44 317 LYS B N 1
ATOM 5373 C CA . LYS B 1 317 ? -16.406 31.672 18.172 1 95.44 317 LYS B CA 1
ATOM 5374 C C . LYS B 1 317 ? -16.625 30.734 19.359 1 95.44 317 LYS B C 1
ATOM 5376 O O . LYS B 1 317 ? -17.719 30.203 19.531 1 95.44 317 LYS B O 1
ATOM 5381 N N . GLY B 1 318 ? -15.625 30.484 20.094 1 95.06 318 GLY B N 1
ATOM 5382 C CA . GLY B 1 318 ? -15.734 29.609 21.25 1 95.06 318 GLY B CA 1
ATOM 5383 C C . GLY B 1 318 ? -15.914 28.156 20.891 1 95.06 318 GLY B C 1
ATOM 5384 O O . GLY B 1 318 ? -16.688 27.438 21.516 1 95.06 318 GLY B O 1
ATOM 5385 N N . ARG B 1 319 ? -15.305 27.672 19.812 1 95.25 319 ARG B N 1
ATOM 5386 C CA . ARG B 1 319 ? -15.367 26.281 19.375 1 95.25 319 ARG B CA 1
ATOM 5387 C C . ARG B 1 319 ? -14.023 25.594 19.531 1 95.25 319 ARG B C 1
ATOM 5389 O O . ARG B 1 319 ? -12.992 26.25 19.719 1 95.25 319 ARG B O 1
ATOM 5396 N N . VAL B 1 320 ? -14.055 24.297 19.516 1 96 320 VAL B N 1
ATOM 5397 C CA . VAL B 1 320 ? -12.82 23.531 19.438 1 96 320 VAL B CA 1
ATOM 5398 C C . VAL B 1 320 ? -12.25 23.609 18.031 1 96 320 VAL B C 1
ATOM 5400 O O . VAL B 1 320 ? -12.953 23.344 17.047 1 96 320 VAL B O 1
ATOM 5403 N N . PRO B 1 321 ? -11.023 24.047 17.938 1 97.75 321 PRO B N 1
ATOM 5404 C CA . PRO B 1 321 ? -10.445 24.141 16.609 1 97.75 321 PRO B CA 1
ATOM 5405 C C . PRO B 1 321 ? -10.344 22.781 15.906 1 97.75 321 PRO B C 1
ATOM 5407 O O . PRO B 1 321 ? -10.062 21.766 16.547 1 97.75 321 PRO B O 1
ATOM 5410 N N . ARG B 1 322 ? -10.438 22.75 14.531 1 97.62 322 ARG B N 1
ATOM 5411 C CA . ARG B 1 322 ? -10.266 21.531 13.742 1 97.62 322 ARG B CA 1
ATOM 5412 C C . ARG B 1 322 ? -8.836 21.016 13.836 1 97.62 322 ARG B C 1
ATOM 5414 O O . ARG B 1 322 ? -8.594 19.828 13.711 1 97.62 322 ARG B O 1
ATOM 5421 N N . THR B 1 323 ? -7.902 21.906 14.109 1 96.75 323 THR B N 1
ATOM 5422 C CA . THR B 1 323 ? -6.488 21.547 14.188 1 96.75 323 THR B CA 1
ATOM 5423 C C . THR B 1 323 ? -6.07 21.281 15.633 1 96.75 323 THR B C 1
ATOM 5425 O O . THR B 1 323 ? -4.883 21.312 15.953 1 96.75 323 THR B O 1
ATOM 5428 N N . ASN B 1 324 ? -7.008 21.109 16.5 1 95.62 324 ASN B N 1
ATOM 5429 C CA . ASN B 1 324 ? -6.695 20.859 17.891 1 95.62 324 ASN B CA 1
ATOM 5430 C C . ASN B 1 324 ? -5.645 19.766 18.047 1 95.62 324 ASN B C 1
ATOM 5432 O O . ASN B 1 324 ? -5.574 18.844 17.219 1 95.62 324 ASN B O 1
ATOM 5436 N N . GLY B 1 325 ? -4.898 19.797 19.094 1 96.75 325 GLY B N 1
ATOM 5437 C CA . GLY B 1 325 ? -3.717 18.969 19.281 1 96.75 325 GLY B CA 1
ATOM 5438 C C . GLY B 1 325 ? -4.039 17.5 19.438 1 96.75 325 GLY B C 1
ATOM 5439 O O . GLY B 1 325 ? -3.164 16.641 19.266 1 96.75 325 GLY B O 1
ATOM 5440 N N . ASP B 1 326 ? -5.266 17.141 19.766 1 96.12 326 ASP B N 1
ATOM 5441 C CA . ASP B 1 326 ? -5.637 15.75 20.016 1 96.12 326 ASP B CA 1
ATOM 5442 C C . ASP B 1 326 ? -5.453 14.891 18.781 1 96.12 326 ASP B C 1
ATOM 5444 O O . ASP B 1 326 ? -4.91 13.789 18.844 1 96.12 326 ASP B O 1
ATOM 5448 N N . MET B 1 327 ? -5.855 15.398 17.609 1 97 327 MET B N 1
ATOM 5449 C CA . MET B 1 327 ? -5.68 14.641 16.375 1 97 327 MET B CA 1
ATOM 5450 C C . MET B 1 327 ? -4.203 14.523 16.016 1 97 327 MET B C 1
ATOM 5452 O O . MET B 1 327 ? -3.746 13.469 15.586 1 97 327 MET B O 1
ATOM 5456 N N . ALA B 1 328 ? -3.504 15.664 16.188 1 97.56 328 ALA B N 1
ATOM 5457 C CA . ALA B 1 328 ? -2.068 15.641 15.914 1 97.56 328 ALA B CA 1
ATOM 5458 C C . ALA B 1 328 ? -1.359 14.625 16.812 1 97.56 328 ALA B C 1
ATOM 5460 O O . ALA B 1 328 ? -0.459 13.914 16.359 1 97.56 328 ALA B O 1
ATOM 5461 N N . PHE B 1 329 ? -1.754 14.578 18.031 1 97.75 329 PHE B N 1
ATOM 5462 C CA . PHE B 1 329 ? -1.188 13.625 18.969 1 97.75 329 PHE B CA 1
ATOM 5463 C C . PHE B 1 329 ? -1.511 12.195 18.562 1 97.75 329 PHE B C 1
ATOM 5465 O O . PHE B 1 329 ? -0.646 11.312 18.609 1 97.75 329 PHE B O 1
ATOM 5472 N N . HIS B 1 330 ? -2.744 11.961 18.188 1 98.31 330 HIS B N 1
ATOM 5473 C CA . HIS B 1 330 ? -3.17 10.641 17.734 1 98.31 330 HIS B CA 1
ATOM 5474 C C . HIS B 1 330 ? -2.361 10.18 16.531 1 98.31 330 HIS B C 1
ATOM 5476 O O . HIS B 1 330 ? -1.919 9.031 16.484 1 98.31 330 HIS B O 1
ATOM 5482 N N . ALA B 1 331 ? -2.139 11.047 15.562 1 98.25 331 ALA B N 1
ATOM 5483 C CA . ALA B 1 331 ? -1.339 10.742 14.375 1 98.25 331 ALA B CA 1
ATOM 5484 C C . ALA B 1 331 ? 0.094 10.383 14.766 1 98.25 331 ALA B C 1
ATOM 5486 O O . ALA B 1 331 ? 0.662 9.422 14.242 1 98.25 331 ALA B O 1
ATOM 5487 N N . LEU B 1 332 ? 0.65 11.18 15.656 1 97.5 332 LEU B N 1
ATOM 5488 C CA . LEU B 1 332 ? 2.004 10.914 16.141 1 97.5 332 LEU B CA 1
ATOM 5489 C C . LEU B 1 332 ? 2.084 9.562 16.828 1 97.5 332 LEU B C 1
ATOM 5491 O O . LEU B 1 332 ? 3.037 8.812 16.625 1 97.5 332 LEU B O 1
ATOM 5495 N N . GLU B 1 333 ? 1.087 9.273 17.641 1 98.38 333 GLU B N 1
ATOM 5496 C CA . GLU B 1 333 ? 1.07 8 18.344 1 98.38 333 GLU B CA 1
ATOM 5497 C C . GLU B 1 333 ? 0.976 6.82 17.391 1 98.38 333 GLU B C 1
ATOM 5499 O O . GLU B 1 333 ? 1.583 5.773 17.609 1 98.38 333 GLU B O 1
ATOM 5504 N N . ILE B 1 334 ? 0.219 6.961 16.344 1 98.69 334 ILE B N 1
ATOM 5505 C CA . ILE B 1 334 ? 0.134 5.918 15.32 1 98.69 334 ILE B CA 1
ATOM 5506 C C . ILE B 1 334 ? 1.53 5.594 14.797 1 98.69 334 ILE B C 1
ATOM 5508 O O . ILE B 1 334 ? 1.942 4.434 14.781 1 98.69 334 ILE B O 1
ATOM 5512 N N . LEU B 1 335 ? 2.264 6.602 14.414 1 98.06 335 LEU B N 1
ATOM 5513 C CA . LEU B 1 335 ? 3.574 6.406 13.805 1 98.06 335 LEU B CA 1
ATOM 5514 C C . LEU B 1 335 ? 4.574 5.863 14.82 1 98.06 335 LEU B C 1
ATOM 5516 O O . LEU B 1 335 ? 5.316 4.926 14.523 1 98.06 335 LEU B O 1
ATOM 5520 N N . THR B 1 336 ? 4.57 6.434 16.016 1 97.25 336 THR B N 1
ATOM 5521 C CA . THR B 1 336 ? 5.488 5.941 17.047 1 97.25 336 THR B CA 1
ATOM 5522 C C . THR B 1 336 ? 5.062 4.559 17.531 1 97.25 336 THR B C 1
ATOM 5524 O O . THR B 1 336 ? 5.906 3.74 17.906 1 97.25 336 THR B O 1
ATOM 5527 N N . GLY B 1 337 ? 3.756 4.285 17.516 1 98.25 337 GLY B N 1
ATOM 5528 C CA . GLY B 1 337 ? 3.258 2.955 17.828 1 98.25 337 GLY B CA 1
ATOM 5529 C C . GLY B 1 337 ? 3.732 1.899 16.844 1 98.25 337 GLY B C 1
ATOM 5530 O O . GLY B 1 337 ? 4.055 0.777 17.25 1 98.25 337 GLY B O 1
ATOM 5531 N N . ILE B 1 338 ? 3.789 2.238 15.609 1 98.62 338 ILE B N 1
ATOM 5532 C CA . ILE B 1 338 ? 4.305 1.33 14.594 1 98.62 338 ILE B CA 1
ATOM 5533 C C . ILE B 1 338 ? 5.781 1.042 14.859 1 98.62 338 ILE B C 1
ATOM 5535 O O . ILE B 1 338 ? 6.223 -0.104 14.758 1 98.62 338 ILE B O 1
ATOM 5539 N N . ILE B 1 339 ? 6.543 2.1 15.172 1 97.5 339 ILE B N 1
ATOM 5540 C CA . ILE B 1 339 ? 7.957 1.93 15.5 1 97.5 339 ILE B CA 1
ATOM 5541 C C . ILE B 1 339 ? 8.102 0.984 16.688 1 97.5 339 ILE B C 1
ATOM 5543 O O . ILE B 1 339 ? 8.891 0.038 16.641 1 97.5 339 ILE B O 1
ATOM 5547 N N . GLU B 1 340 ? 7.316 1.241 17.734 1 97.81 340 GLU B N 1
ATOM 5548 C CA . GLU B 1 340 ? 7.363 0.399 18.922 1 97.81 340 GLU B CA 1
ATOM 5549 C C . GLU B 1 340 ? 6.969 -1.039 18.594 1 97.81 340 GLU B C 1
ATOM 5551 O O . GLU B 1 340 ? 7.555 -1.984 19.125 1 97.81 340 GLU B O 1
ATOM 5556 N N . SER B 1 341 ? 5.977 -1.204 17.797 1 98.75 341 SER B N 1
ATOM 5557 C CA . SER B 1 341 ? 5.547 -2.527 17.359 1 98.75 341 SER B CA 1
ATOM 5558 C C . SER B 1 341 ? 6.707 -3.314 16.766 1 98.75 341 SER B C 1
ATOM 5560 O O . SER B 1 341 ? 6.914 -4.48 17.094 1 98.75 341 SER B O 1
ATOM 5562 N N . GLY B 1 342 ? 7.434 -2.709 15.875 1 98.25 342 GLY B N 1
ATOM 5563 C CA . GLY B 1 342 ? 8.586 -3.359 15.266 1 98.25 342 GLY B CA 1
ATOM 5564 C C . GLY B 1 342 ? 9.648 -3.742 16.281 1 98.25 342 GLY B C 1
ATOM 5565 O O . GLY B 1 342 ? 10.273 -4.801 16.156 1 98.25 342 GLY B O 1
ATOM 5566 N N . GLU B 1 343 ? 9.875 -2.912 17.234 1 97.56 343 GLU B N 1
ATOM 5567 C CA . GLU B 1 343 ? 10.906 -3.139 18.25 1 97.56 343 GLU B CA 1
ATOM 5568 C C . GLU B 1 343 ? 10.516 -4.277 19.188 1 97.56 343 GLU B C 1
ATOM 5570 O O . GLU B 1 343 ? 11.359 -5.094 19.562 1 97.56 343 GLU B O 1
ATOM 5575 N N . THR B 1 344 ? 9.234 -4.355 19.5 1 98.06 344 THR B N 1
ATOM 5576 C CA . THR B 1 344 ? 8.781 -5.324 20.484 1 98.06 344 THR B CA 1
ATOM 5577 C C . THR B 1 344 ? 8.281 -6.598 19.812 1 98.06 344 THR B C 1
ATOM 5579 O O . THR B 1 344 ? 8.023 -7.602 20.484 1 98.06 344 THR B O 1
ATOM 5582 N N . LYS B 1 345 ? 8.102 -6.508 18.5 1 98.19 345 LYS B N 1
ATOM 5583 C CA . LYS B 1 345 ? 7.562 -7.605 17.703 1 98.19 345 LYS B CA 1
ATOM 5584 C C . LYS B 1 345 ? 6.16 -7.977 18.172 1 98.19 345 LYS B C 1
ATOM 5586 O O . LYS B 1 345 ? 5.816 -9.164 18.25 1 98.19 345 LYS B O 1
ATOM 5591 N N . GLY B 1 346 ? 5.418 -7.02 18.625 1 98.56 346 GLY B N 1
ATOM 5592 C CA . GLY B 1 346 ? 4.023 -7.125 19.031 1 98.56 346 GLY B CA 1
ATOM 5593 C C . GLY B 1 346 ? 3.158 -6.004 18.5 1 98.56 346 GLY B C 1
ATOM 5594 O O . GLY B 1 346 ? 3.664 -5.059 17.891 1 98.56 346 GLY B O 1
ATOM 5595 N N . PHE B 1 347 ? 1.866 -6.148 18.688 1 98.81 347 PHE B N 1
ATOM 5596 C CA . PHE B 1 347 ? 0.937 -5.105 18.266 1 98.81 347 PHE B CA 1
ATOM 5597 C C . PHE B 1 347 ? 0.897 -3.973 19.281 1 98.81 347 PHE B C 1
ATOM 5599 O O . PHE B 1 347 ? 1.23 -4.168 20.453 1 98.81 347 PHE B O 1
ATOM 5606 N N . TYR B 1 348 ? 0.64 -2.793 18.828 1 98.81 348 TYR B N 1
ATOM 5607 C CA . TYR B 1 348 ? 0.52 -1.617 19.672 1 98.81 348 TYR B CA 1
ATOM 5608 C C . TYR B 1 348 ? -0.93 -1.158 19.766 1 98.81 348 TYR B C 1
ATOM 5610 O O . TYR B 1 348 ? -1.552 -0.833 18.766 1 98.81 348 TYR B O 1
ATOM 5618 N N . GLU B 1 349 ? -1.506 -1.122 20.938 1 98.75 349 GLU B N 1
ATOM 5619 C CA . GLU B 1 349 ? -2.848 -0.599 21.172 1 98.75 349 GLU B CA 1
ATOM 5620 C C . GLU B 1 349 ? -2.816 0.903 21.438 1 98.75 349 GLU B C 1
ATOM 5622 O O . GLU B 1 349 ? -2.131 1.36 22.359 1 98.75 349 GLU B O 1
ATOM 5627 N N . MET B 1 350 ? -3.586 1.595 20.672 1 98.56 350 MET B N 1
ATOM 5628 C CA . MET B 1 350 ? -3.627 3.047 20.828 1 98.56 350 MET B CA 1
ATOM 5629 C C . MET B 1 350 ? -4.152 3.438 22.203 1 98.56 350 MET B C 1
ATOM 5631 O O . MET B 1 350 ? -5.098 2.828 22.703 1 98.56 350 MET B O 1
ATOM 5635 N N . LYS B 1 351 ? -3.568 4.488 22.719 1 97.88 351 LYS B N 1
ATOM 5636 C CA . LYS B 1 351 ? -4.004 4.996 24.016 1 97.88 351 LYS B CA 1
ATOM 5637 C C . LYS B 1 351 ? -4.785 6.297 23.859 1 97.88 351 LYS B C 1
ATOM 5639 O O . LYS B 1 351 ? -5.66 6.602 24.672 1 97.88 351 LYS B O 1
ATOM 5644 N N . SER B 1 352 ? -4.426 7.004 22.844 1 96.94 352 SER B N 1
ATOM 5645 C CA . SER B 1 352 ? -5.066 8.297 22.609 1 96.94 352 SER B CA 1
ATOM 5646 C C . SER B 1 352 ? -6.398 8.141 21.891 1 96.94 352 SER B C 1
ATOM 5648 O O . SER B 1 352 ? -6.645 7.117 21.25 1 96.94 352 SER B O 1
ATOM 5650 N N . ARG B 1 353 ? -7.25 9.078 22.094 1 95.12 353 ARG B N 1
ATOM 5651 C CA . ARG B 1 353 ? -8.5 9.281 21.359 1 95.12 353 ARG B CA 1
ATOM 5652 C C . ARG B 1 353 ? -8.617 10.719 20.875 1 95.12 353 ARG B C 1
ATOM 5654 O O . ARG B 1 353 ? -7.906 11.609 21.359 1 95.12 353 ARG B O 1
ATOM 5661 N N . PHE B 1 354 ? -9.414 10.898 19.859 1 95.06 354 PHE B N 1
ATOM 5662 C CA . PHE B 1 354 ? -9.727 12.258 19.438 1 95.06 354 PHE B CA 1
ATOM 5663 C C . PHE B 1 354 ? -11.117 12.328 18.797 1 95.06 354 PHE B C 1
ATOM 5665 O O . PHE B 1 354 ? -11.68 11.305 18.406 1 95.06 354 PHE B O 1
ATOM 5672 N N . GLU B 1 355 ? -11.633 13.5 18.844 1 92.69 355 GLU B N 1
ATOM 5673 C CA . GLU B 1 355 ? -12.914 13.742 18.172 1 92.69 355 GLU B CA 1
ATOM 5674 C C . GLU B 1 355 ? -12.711 14.414 16.812 1 92.69 355 GLU B C 1
ATOM 5676 O O . GLU B 1 355 ? -12.117 15.492 16.734 1 92.69 355 GLU B O 1
ATOM 5681 N N . ARG B 1 356 ? -13.227 13.805 15.828 1 93.19 356 ARG B N 1
ATOM 5682 C CA . ARG B 1 356 ? -13.164 14.398 14.492 1 93.19 356 ARG B CA 1
ATOM 5683 C C . ARG B 1 356 ? -14.094 15.602 14.391 1 93.19 356 ARG B C 1
ATOM 5685 O O . ARG B 1 356 ? -15.305 15.461 14.539 1 93.19 356 ARG B O 1
ATOM 5692 N N . ARG B 1 357 ? -13.523 16.703 14.117 1 95.75 357 ARG B N 1
ATOM 5693 C CA . ARG B 1 357 ? -14.305 17.938 13.984 1 95.75 357 ARG B CA 1
ATOM 5694 C C . ARG B 1 357 ? -15.008 17.984 12.633 1 95.75 357 ARG B C 1
ATOM 5696 O O . ARG B 1 357 ? -14.594 17.312 11.68 1 95.75 357 ARG B O 1
ATOM 5703 N N . PRO B 1 358 ? -16.094 18.75 12.516 1 95.44 358 PRO B N 1
ATOM 5704 C CA . PRO B 1 358 ? -16.781 18.859 11.234 1 95.44 358 PRO B CA 1
ATOM 5705 C C . PRO B 1 358 ? -15.898 19.422 10.125 1 95.44 358 PRO B C 1
ATOM 5707 O O . PRO B 1 358 ? -15 20.219 10.398 1 95.44 358 PRO B O 1
ATOM 5710 N N . MET B 1 359 ? -16.172 19 8.945 1 95.62 359 MET B N 1
ATOM 5711 C CA . MET B 1 359 ? -15.492 19.562 7.781 1 95.62 359 MET B CA 1
ATOM 5712 C C . MET B 1 359 ? -15.805 21.047 7.637 1 95.62 359 MET B C 1
ATOM 5714 O O . MET B 1 359 ? -16.781 21.531 8.203 1 95.62 359 MET B O 1
ATOM 5718 N N . LEU B 1 360 ? -14.93 21.688 6.855 1 95.19 360 LEU B N 1
ATOM 5719 C CA . LEU B 1 360 ? -15.305 23.031 6.418 1 95.19 360 LEU B CA 1
ATOM 5720 C C . LEU B 1 360 ? -16.562 23 5.566 1 95.19 360 LEU B C 1
ATOM 5722 O O . LEU B 1 360 ? -16.844 22 4.902 1 95.19 360 LEU B O 1
ATOM 5726 N N . PRO B 1 361 ? -17.344 24.031 5.703 1 92.31 361 PRO B N 1
ATOM 5727 C CA . PRO B 1 361 ? -18.5 24.047 4.812 1 92.31 361 PRO B CA 1
ATOM 5728 C C . PRO B 1 361 ? -18.109 24.078 3.336 1 92.31 361 PRO B C 1
ATOM 5730 O O . PRO B 1 361 ? -17.125 24.734 2.971 1 92.31 361 PRO B O 1
ATOM 5733 N N . ARG B 1 362 ? -18.859 23.484 2.447 1 89.5 362 ARG B N 1
ATOM 5734 C CA . ARG B 1 362 ? -18.641 23.469 1.005 1 89.5 362 ARG B CA 1
ATOM 5735 C C . ARG B 1 362 ? -19 24.812 0.373 1 89.5 362 ARG B C 1
ATOM 5737 O O . ARG B 1 362 ? -19.766 25.578 0.942 1 89.5 362 ARG B O 1
ATOM 5744 N N . GLY B 1 363 ? -18.438 25.062 -0.735 1 84.38 363 GLY B N 1
ATOM 5745 C CA . GLY B 1 363 ? -18.891 26.188 -1.55 1 84.38 363 GLY B CA 1
ATOM 5746 C C . GLY B 1 363 ? -18.047 27.438 -1.364 1 84.38 363 GLY B C 1
ATOM 5747 O O . GLY B 1 363 ? -18.219 28.422 -2.074 1 84.38 363 GLY B O 1
ATOM 5748 N N . TYR B 1 364 ? -17.219 27.438 -0.349 1 85.44 364 TYR B N 1
ATOM 5749 C CA . TYR B 1 364 ? -16.297 28.547 -0.16 1 85.44 364 TYR B CA 1
ATOM 5750 C C . TYR B 1 364 ? -15.023 28.344 -0.974 1 85.44 364 TYR B C 1
ATOM 5752 O O . TYR B 1 364 ? -13.945 28.109 -0.412 1 85.44 364 TYR B O 1
ATOM 5760 N N . LEU B 1 365 ? -15.406 28.578 -2.207 1 80.81 365 LEU B N 1
ATOM 5761 C CA . LEU B 1 365 ? -14.352 28.266 -3.172 1 80.81 365 LEU B CA 1
ATOM 5762 C C . LEU B 1 365 ? -13.492 29.484 -3.453 1 80.81 365 LEU B C 1
ATOM 5764 O O . LEU B 1 365 ? -13.906 30.625 -3.174 1 80.81 365 LEU B O 1
ATOM 5768 N N . GLY B 1 366 ? -12.234 29.547 -3.457 1 70.56 366 GLY B N 1
ATOM 5769 C CA . GLY B 1 366 ? -11.312 30.641 -3.711 1 70.56 366 GLY B CA 1
ATOM 5770 C C . GLY B 1 366 ? -11.625 31.391 -4.996 1 70.56 366 GLY B C 1
ATOM 5771 O O . GLY B 1 366 ? -12.789 31.562 -5.352 1 70.56 366 GLY B O 1
ATOM 5772 N N . GLY B 1 367 ? -10.617 32.031 -5.516 1 60.34 367 GLY B N 1
ATOM 5773 C CA . GLY B 1 367 ? -10.664 32.969 -6.648 1 60.34 367 GLY B CA 1
ATOM 5774 C C . GLY B 1 367 ? -11.398 32.375 -7.848 1 60.34 367 GLY B C 1
ATOM 5775 O O . GLY B 1 367 ? -11.938 33.125 -8.664 1 60.34 367 GLY B O 1
ATOM 5776 N N . ASN B 1 368 ? -11.508 31.062 -7.82 1 59.34 368 ASN B N 1
ATOM 5777 C CA . ASN B 1 368 ? -12.102 30.469 -9.023 1 59.34 368 ASN B CA 1
ATOM 5778 C C . ASN B 1 368 ? -13.617 30.641 -9.039 1 59.34 368 ASN B C 1
ATOM 5780 O O . ASN B 1 368 ? -14.25 30.469 -10.086 1 59.34 368 ASN B O 1
ATOM 5784 N N . TYR B 1 369 ? -14.117 30.984 -7.836 1 65.62 369 TYR B N 1
ATOM 5785 C CA . TYR B 1 369 ? -15.555 31.219 -7.797 1 65.62 369 TYR B CA 1
ATOM 5786 C C . TYR B 1 369 ? -15.852 32.656 -7.406 1 65.62 369 TYR B C 1
ATOM 5788 O O . TYR B 1 369 ? -16.188 32.938 -6.254 1 65.62 369 TYR B O 1
ATOM 5796 N N . ALA B 1 370 ? -15.898 33.594 -8.273 1 60.84 370 ALA B N 1
ATOM 5797 C CA . ALA B 1 370 ? -16.297 35 -8.18 1 60.84 370 ALA B CA 1
ATOM 5798 C C . ALA B 1 370 ? -15.609 35.688 -7.008 1 60.84 370 ALA B C 1
ATOM 5800 O O . ALA B 1 370 ? -16.234 36.469 -6.293 1 60.84 370 ALA B O 1
ATOM 5801 N N . GLN B 1 371 ? -14.484 35.375 -6.715 1 58.19 371 GLN B N 1
ATOM 5802 C CA . GLN B 1 371 ? -13.617 36 -5.723 1 58.19 371 GLN B CA 1
ATOM 5803 C C . GLN B 1 371 ? -14.078 35.656 -4.305 1 58.19 371 GLN B C 1
ATOM 5805 O O . GLN B 1 371 ? -13.961 36.5 -3.398 1 58.19 371 GLN B O 1
ATOM 5810 N N . ASN B 1 372 ? -14.758 34.531 -4.254 1 64.81 372 ASN B N 1
ATOM 5811 C CA . ASN B 1 372 ? -15.195 34.125 -2.922 1 64.81 372 ASN B CA 1
ATOM 5812 C C . ASN B 1 372 ? -14.016 34.031 -1.953 1 64.81 372 ASN B C 1
ATOM 5814 O O . ASN B 1 372 ? -12.867 33.875 -2.375 1 64.81 372 ASN B O 1
ATOM 5818 N N . GLN B 1 373 ? -14.336 34.531 -0.787 1 74.88 373 GLN B N 1
ATOM 5819 C CA . GLN B 1 373 ? -13.367 34.5 0.301 1 74.88 373 GLN B CA 1
ATOM 5820 C C . GLN B 1 373 ? -13.461 33.188 1.063 1 74.88 373 GLN B C 1
ATOM 5822 O O . GLN B 1 373 ? -14.359 33 1.895 1 74.88 373 GLN B O 1
ATOM 5827 N N . PRO B 1 374 ? -12.484 32.344 0.716 1 81.94 374 PRO B N 1
ATOM 5828 C CA . PRO B 1 374 ? -12.555 31.031 1.368 1 81.94 374 PRO B CA 1
ATOM 5829 C C . PRO B 1 374 ? -12.469 31.125 2.891 1 81.94 374 PRO B C 1
ATOM 5831 O O . PRO B 1 374 ? -12.945 30.234 3.594 1 81.94 374 PRO B O 1
ATOM 5834 N N . GLU B 1 375 ? -11.984 32.188 3.389 1 88.12 375 GLU B N 1
ATOM 5835 C CA . GLU B 1 375 ? -11.82 32.344 4.832 1 88.12 375 GLU B CA 1
ATOM 5836 C C . GLU B 1 375 ? -13.164 32.281 5.547 1 88.12 375 GLU B C 1
ATOM 5838 O O . GLU B 1 375 ? -13.242 31.906 6.715 1 88.12 375 GLU B O 1
ATOM 5843 N N . GLY B 1 376 ? -14.18 32.75 4.828 1 86 376 GLY B N 1
ATOM 5844 C CA . GLY B 1 376 ? -15.508 32.688 5.414 1 86 376 GLY B CA 1
ATOM 5845 C C . GLY B 1 376 ? -15.867 31.281 5.914 1 86 376 GLY B C 1
ATOM 5846 O O . GLY B 1 376 ? -16.625 31.141 6.879 1 86 376 GLY B O 1
ATOM 5847 N N . ALA B 1 377 ? -15.312 30.25 5.332 1 88.75 377 ALA B N 1
ATOM 5848 C CA . ALA B 1 377 ? -15.578 28.875 5.73 1 88.75 377 ALA B CA 1
ATOM 5849 C C . ALA B 1 377 ? -15.078 28.609 7.152 1 88.75 377 ALA B C 1
ATOM 5851 O O . ALA B 1 377 ? -15.656 27.797 7.871 1 88.75 377 ALA B O 1
ATOM 5852 N N . LEU B 1 378 ? -14.094 29.281 7.547 1 90.69 378 LEU B N 1
ATOM 5853 C CA . LEU B 1 378 ? -13.453 29.062 8.844 1 90.69 378 LEU B CA 1
ATOM 5854 C C . LEU B 1 378 ? -14.32 29.609 9.977 1 90.69 378 LEU B C 1
ATOM 5856 O O . LEU B 1 378 ? -14.102 29.266 11.141 1 90.69 378 LEU B O 1
ATOM 5860 N N . SER B 1 379 ? -15.258 30.438 9.672 1 88.5 379 SER B N 1
ATOM 5861 C CA . SER B 1 379 ? -16.094 31.062 10.688 1 88.5 379 SER B CA 1
ATOM 5862 C C . SER B 1 379 ? -17.156 30.094 11.203 1 88.5 379 SER B C 1
ATOM 5864 O O . SER B 1 379 ? -17.828 30.375 12.195 1 88.5 379 SER B O 1
ATOM 5866 N N . PHE B 1 380 ? -17.203 28.938 10.539 1 86.06 380 PHE B N 1
ATOM 5867 C CA . PHE B 1 380 ? -18.172 27.922 10.938 1 86.06 380 PHE B CA 1
ATOM 5868 C C . PHE B 1 380 ? -17.516 26.844 11.797 1 86.06 380 PHE B C 1
ATOM 5870 O O . PHE B 1 380 ? -16.375 26.469 11.547 1 86.06 380 PHE B O 1
#

Organism: NCBI:txid29354

Radius of gyration: 29.52 Å; Cα contacts (8 Å, |Δi|>4): 1873; chains: 2; bounding box: 65×94×69 Å

InterPro domains:
  IPR000683 Gfo/Idh/MocA-like oxidoreductase, N-terminal [PF01408] (8-121)
  IPR036291 NAD(P)-binding domain superfamily [SSF51735] (5-159)
  IPR050463 Gfo/Idh/MocA family oxidoreductases and glycosidases [PTHR43818] (5-281)
  IPR055170 GFO/IDH/MocA-like oxidoreductase domain [PF22725] (133-268)

Solvent-accessible surface area (backbone atoms only — not comparable to full-atom values): 38018 Å² total; per-residue (Å²): 126,88,70,83,82,52,39,30,25,35,36,35,30,67,48,84,71,33,55,55,29,52,49,34,36,66,72,67,40,81,56,43,36,64,58,28,29,22,36,93,51,56,66,53,14,43,53,50,11,61,76,68,74,40,34,58,43,49,70,65,56,57,64,67,36,80,68,46,44,39,38,35,40,48,54,57,45,89,47,32,54,63,52,50,49,54,39,40,76,61,72,26,24,38,35,30,44,59,54,71,31,77,41,72,68,55,34,51,50,49,54,53,47,23,59,75,66,72,36,55,46,29,27,30,73,45,30,49,71,8,8,26,48,43,31,51,32,48,42,49,74,70,42,69,22,38,59,61,44,34,35,41,40,36,42,41,26,28,49,70,62,40,31,73,76,41,56,61,39,29,29,80,72,27,11,47,43,62,62,53,38,46,31,49,47,41,41,49,36,72,58,66,44,51,57,44,34,28,30,31,43,54,41,61,74,77,36,76,44,62,41,77,51,78,90,43,91,58,45,70,40,73,48,67,47,62,17,34,30,31,33,33,31,40,37,34,29,70,85,66,26,34,34,39,41,41,34,35,16,54,21,28,83,56,42,82,44,47,28,38,42,33,6,51,30,10,37,39,35,43,46,55,47,83,40,13,23,61,63,31,30,38,30,44,59,94,45,90,63,66,43,77,51,77,68,45,32,21,53,56,51,90,52,54,42,49,46,53,52,34,41,47,35,15,62,75,68,74,50,82,35,78,39,31,38,47,53,47,48,41,40,49,46,53,56,53,31,14,43,50,8,39,74,68,45,29,56,27,72,56,82,65,72,61,80,84,61,79,73,71,55,69,72,25,28,33,69,88,47,88,60,34,60,35,66,64,30,42,73,105,126,91,70,85,82,54,40,29,25,36,35,35,30,67,49,83,71,32,54,55,30,53,50,34,37,67,72,69,39,82,56,44,38,65,57,28,28,23,34,94,51,58,66,54,15,42,53,51,12,61,75,68,74,40,34,57,40,51,70,65,56,56,64,67,36,81,67,47,46,38,37,35,40,48,54,56,46,87,48,33,54,63,53,51,49,53,40,40,77,60,72,26,24,37,35,31,44,60,54,71,31,77,41,71,68,56,34,51,51,50,55,52,48,22,59,75,65,74,36,58,47,28,26,31,73,46,29,51,71,8,8,27,48,42,30,51,32,47,43,48,74,70,42,71,22,38,59,62,43,34,36,41,41,36,41,42,25,27,49,69,60,39,32,74,77,41,56,62,39,29,29,81,73,27,11,47,43,64,63,52,38,45,30,50,46,40,40,48,35,72,57,68,42,52,57,44,34,30,31,31,43,54,39,58,75,77,36,74,42,61,41,77,51,78,89,44,92,56,44,68,40,74,46,67,48,62,15,34,31,31,33,33,33,41,37,35,30,69,85,67,27,36,35,40,41,41,35,36,16,54,22,29,82,59,40,81,44,48,28,39,41,32,5,50,31,11,35,40,36,44,46,53,47,84,40,14,22,60,62,32,31,38,30,45,60,96,46,89,63,67,41,76,50,78,69,44,30,23,52,57,52,90,52,55,43,49,46,53,52,35,42,47,36,16,62,77,67,72,48,83,36,80,40,32,37,47,54,46,49,40,40,51,47,52,56,54,30,15,44,49,8,38,75,68,45,27,57,29,73,55,83,64,71,61,80,84,59,79,75,70,56,68,72,26,28,32,70,89,47,88,60,34,58,34,66,64,31,41,74,106

Sequence (760 aa):
MKGIKKVKTAVIGCGAISRIYIENMSKTFEILELAGCCDLNRQLAEETAVAYGIRAMTMEEILEDTEIEIVVNLTNPAAHYQVIKNLLENGKHVYTEKVLAADITQAKELIALADEKGKLLCSAPDTFLGAAVQTARYLVESGMIGTVTSSVAVLQRDARLLAEKFPYTAKAGGGIGIDVGIYYTTAMINVLGEVEEVCGMSGVFMPEQKHYFVKNDNFGETYSQESETYLMGILRFKSGCMGTLHFNSRSIRTEKPYVAFYGTEGIIFLEDPNFFGGDVKVILKGRTEPIVFPHTHGYDGDDRGLGVAEMAWALRKGRVPRTNGDMAFHALEILTGIIESGETKGFYEMKSRFERRPMLPRGYLGGNYAQNQPEGALSFMKGIKKVKTAVIGCGAISRIYIENMSKTFEILELAGCCDLNRQLAEETAVAYGIRAMTMEEILEDTEIEIVVNLTNPAAHYQVIKNLLENGKHVYTEKVLAADITQAKELIALADEKGKLLCSAPDTFLGAAVQTARYLVESGMIGTVTSSVAVLQRDARLLAEKFPYTAKAGGGIGIDVGIYYTTAMINVLGEVEEVCGMSGVFMPEQKHYFVKNDNFGETYSQESETYLMGILRFKSGCMGTLHFNSRSIRTEKPYVAFYGTEGIIFLEDPNFFGGDVKVILKGRTEPIVFPHTHGYDGDDRGLGVAEMAWALRKGRVPRTNGDMAFHALEILTGIIESGETKGFYEMKSRFERRPMLPRGYLGGNYAQNQPEGALSF